Protein AF-0000000075215144 (afdb_homodimer)

pLDDT: mean 84.76, std 13.3, range [22.2, 97.12]

Organism: NCBI:txid1325335

Secondary structure (DSSP, 8-state):
--------GGGS-HHHHHHHHHHHHHHHHSTT--TTHHHHHHHHHHHHHHHHHTS-HHHHHHTTHHHHHHHHHHHHHHHHHHHHHTSTT-HHHHHHHHHHHHHH-TT-HHHHHHHHHHHHHTT-HHHHHHHHHHHHHHHTT---GGGS--HHHHHHHHHHHHHHHHHHHHHHHHHHTTS-TTT-SS-SHHHHHHHHHHHHHHHHHHHHTSEEEEETTEEEEE-HHHHHHHHHSPPTTEEEEEE-SS-EEEEETTEEEEE-HHHHHHHHHHHHH--SSS-B-TTTTGGGS---TT-PPPHHHHHHHHHHHHHHHHTTT----EEEEEETTEEEEEE--SSEEEEEEETT---TTGGG-/--------GGGS-HHHHHHHHHHHHHHHHSTT--TTHHHHHHHHHHHHHHHHHTS-HHHHHHTTHHHHHHHHHHHHHHHHHHHHHTSTT-HHHHHHHHHHHHHH-TT-HHHHHHHHHHHHHTT-HHHHHHHHHHHHHHHTT---GGGS--HHHHHHHHHHHHHHHHHHHHHHHHHHTTS-TTT-SS-SHHHHHHHHHHHHHHHHHHHHTSEEEEETTEEEEE-HHHHHHHHHSPPTTEEEEEE-SS-EEEEETTEEEEE-HHHHHHHHHHHHH--SSS-B-TTTTGGGS---TT-PPPHHHHHHHHHHHHHHHHTTT----EEEEEETTEEEEEE--SSEEEEEEETT---TTGGG-

Radius of gyration: 35.3 Å; Cα contacts (8 Å, |Δi|>4): 1022; chains: 2; bounding box: 58×103×75 Å

InterPro domains:
  IPR011990 Tetratricopeptide-like helical domain superfamily [G3DSA:1.25.40.10] (76-158)
  IPR011990 Tetratricopeptide-like helical domain superfamily [SSF48452] (73-146)
  IPR019734 Tetratricopeptide repeat [PS50005] (109-142)
  IPR019734 Tetratricopeptide repeat [SM00028] (109-142)

Nearest PDB structures (foldseek):
  4ynw-assembly2_B  TM=5.672E-01  e=1.014E-01  Thermochaetoides thermophila DSM 1495
  9gaw-assembly1_P  TM=3.507E-01  e=1.513E-02  Homo sapiens
  2gw1-assembly1_B  TM=3.446E-01  e=3.302E-02  Saccharomyces cerevisiae
  5nnp-assembly1_A  TM=3.924E-01  e=8.342E-02  Thermochaetoides thermophila DSM 1495
  6zc9-assembly2_B  TM=2.400E-01  e=2.007E-01  Homo sapiens

Structure (mmCIF, N/CA/C/O backbone):
data_AF-0000000075215144-model_v1
#
loop_
_entity.id
_entity.type
_entity.pdbx_description
1 polymer 'Tetratricopeptide repeat'
#
loop_
_atom_site.group_PDB
_atom_site.id
_atom_site.type_symbol
_atom_site.label_atom_id
_atom_site.label_alt_id
_atom_site.label_comp_id
_atom_site.label_asym_id
_atom_site.label_entity_id
_atom_site.label_seq_id
_atom_site.pdbx_PDB_ins_code
_atom_site.Cartn_x
_atom_site.Cartn_y
_atom_site.Cartn_z
_atom_site.occupancy
_atom_site.B_iso_or_equiv
_atom_site.auth_seq_id
_atom_site.auth_comp_id
_atom_site.auth_asym_id
_atom_site.auth_atom_id
_atom_site.pdbx_PDB_model_num
ATOM 1 N N . MET A 1 1 ? -23.281 41.125 -12.312 1 22.2 1 MET A N 1
ATOM 2 C CA . MET A 1 1 ? -22.531 39.938 -12.75 1 22.2 1 MET A CA 1
ATOM 3 C C . MET A 1 1 ? -21.078 40.281 -13.008 1 22.2 1 MET A C 1
ATOM 5 O O . MET A 1 1 ? -20.719 40.719 -14.102 1 22.2 1 MET A O 1
ATOM 9 N N . ARG A 1 2 ? -20.422 41.094 -12.164 1 30.47 2 ARG A N 1
ATOM 10 C CA . ARG A 1 2 ? -19.328 42.062 -12.242 1 30.47 2 ARG A CA 1
ATOM 11 C C . ARG A 1 2 ? -18.031 41.375 -12.68 1 30.47 2 ARG A C 1
ATOM 13 O O . ARG A 1 2 ? -17.578 40.438 -12.039 1 30.47 2 ARG A O 1
ATOM 20 N N . GLU A 1 3 ? -17.922 41.25 -14.016 1 32.19 3 GLU A N 1
ATOM 21 C CA . GLU A 1 3 ? -16.75 40.719 -14.727 1 32.19 3 GLU A CA 1
ATOM 22 C C . GLU A 1 3 ? -15.461 41.281 -14.141 1 32.19 3 GLU A C 1
ATOM 24 O O . GLU A 1 3 ? -15.195 42.469 -14.227 1 32.19 3 GLU A O 1
ATOM 29 N N . SER A 1 4 ? -15.188 41 -12.984 1 37.09 4 SER A N 1
ATOM 30 C CA . SER A 1 4 ? -13.984 41.594 -12.383 1 37.09 4 SER A CA 1
ATOM 31 C C . SER A 1 4 ? -12.805 41.5 -13.336 1 37.09 4 SER A C 1
ATOM 33 O O . SER A 1 4 ? -12.586 40.5 -13.984 1 37.09 4 SER A O 1
ATOM 35 N N . PRO A 1 5 ? -12.32 42.562 -13.906 1 41.62 5 PRO A N 1
ATOM 36 C CA . PRO A 1 5 ? -11.273 42.688 -14.93 1 41.62 5 PRO A CA 1
ATOM 37 C C . PRO A 1 5 ? -10.023 41.875 -14.594 1 41.62 5 PRO A C 1
ATOM 39 O O . PRO A 1 5 ? -9.203 42.312 -13.773 1 41.62 5 PRO A O 1
ATOM 42 N N . VAL A 1 6 ? -10.086 40.688 -14.227 1 40.19 6 VAL A N 1
ATOM 43 C CA . VAL A 1 6 ? -8.969 39.781 -14 1 40.19 6 VAL A CA 1
ATOM 44 C C . VAL A 1 6 ? -8.086 39.719 -15.242 1 40.19 6 VAL A C 1
ATOM 46 O O . VAL A 1 6 ? -8.484 39.188 -16.266 1 40.19 6 VAL A O 1
ATOM 49 N N . ARG A 1 7 ? -7.473 40.781 -15.672 1 45.66 7 ARG A N 1
ATOM 50 C CA . ARG A 1 7 ? -6.465 40.719 -16.734 1 45.66 7 ARG A CA 1
ATOM 51 C C . ARG A 1 7 ? -5.656 39.438 -16.625 1 45.66 7 ARG A C 1
ATOM 53 O O . ARG A 1 7 ? -5.258 39.031 -15.523 1 45.66 7 ARG A O 1
ATOM 60 N N . ARG A 1 8 ? -5.414 38.656 -17.594 1 56.03 8 ARG A N 1
ATOM 61 C CA . ARG A 1 8 ? -4.797 37.344 -17.75 1 56.03 8 ARG A CA 1
ATOM 62 C C . ARG A 1 8 ? -3.365 37.344 -17.234 1 56.03 8 ARG A C 1
ATOM 64 O O . ARG A 1 8 ? -2.531 38.125 -17.688 1 56.03 8 ARG A O 1
ATOM 71 N N . LEU A 1 9 ? -2.951 37 -15.93 1 61.09 9 LEU A N 1
ATOM 72 C CA . LEU A 1 9 ? -1.645 36.906 -15.289 1 61.09 9 LEU A CA 1
ATOM 73 C C . LEU A 1 9 ? -0.562 36.562 -16.312 1 61.09 9 LEU A C 1
ATOM 75 O O . LEU A 1 9 ? 0.594 36.969 -16.156 1 61.09 9 LEU A O 1
ATOM 79 N N . GLN A 1 10 ? -0.931 36 -17.406 1 59.06 10 GLN A N 1
ATOM 80 C CA . GLN A 1 10 ? 0.013 35.5 -18.391 1 59.06 10 GLN A CA 1
ATOM 81 C C . GLN A 1 10 ? 0.703 36.625 -19.141 1 59.06 10 GLN A C 1
ATOM 83 O O . GLN A 1 10 ? 1.831 36.469 -19.609 1 59.06 10 GLN A O 1
ATOM 88 N N . SER A 1 11 ? 0.006 37.719 -19.25 1 63.53 11 SER A N 1
ATOM 89 C CA . SER A 1 11 ? 0.54 38.812 -20.078 1 63.53 11 SER A CA 1
ATOM 90 C C . SER A 1 11 ? 1.333 39.781 -19.234 1 63.53 11 SER A C 1
ATOM 92 O O . SER A 1 11 ? 1.908 40.75 -19.75 1 63.53 11 SER A O 1
ATOM 94 N N . ILE A 1 12 ? 1.33 39.562 -17.969 1 67.19 12 ILE A N 1
ATOM 95 C CA . ILE A 1 12 ? 1.922 40.531 -17.062 1 67.19 12 ILE A CA 1
ATOM 96 C C . ILE A 1 12 ? 3.398 40.219 -16.844 1 67.19 12 ILE A C 1
ATOM 98 O O . ILE A 1 12 ? 3.777 39.031 -16.734 1 67.19 12 ILE A O 1
ATOM 102 N N . ASN A 1 13 ? 4.273 41.219 -16.984 1 78.38 13 ASN A N 1
ATOM 103 C CA . ASN A 1 13 ? 5.707 41.031 -16.781 1 78.38 13 ASN A CA 1
ATOM 104 C C . ASN A 1 13 ? 6.02 40.625 -15.328 1 78.38 13 ASN A C 1
ATOM 106 O O . ASN A 1 13 ? 5.172 40.781 -14.445 1 78.38 13 ASN A O 1
ATOM 110 N N . LEU A 1 14 ? 7.176 40.062 -15.109 1 80.12 14 LEU A N 1
ATOM 111 C CA . LEU A 1 14 ? 7.602 39.5 -13.836 1 80.12 14 LEU A CA 1
ATOM 112 C C . LEU A 1 14 ? 7.586 40.531 -12.734 1 80.12 14 LEU A C 1
ATOM 114 O O . LEU A 1 14 ? 7.191 40.25 -11.602 1 80.12 14 LEU A O 1
ATOM 118 N N . ASP A 1 15 ? 7.863 41.781 -13.133 1 78.5 15 ASP A N 1
ATOM 119 C CA . ASP A 1 15 ? 7.906 42.875 -12.141 1 78.5 15 ASP A CA 1
ATOM 120 C C . ASP A 1 15 ? 6.5 43.219 -11.648 1 78.5 15 ASP A C 1
ATOM 122 O O . ASP A 1 15 ? 6.301 43.438 -10.453 1 78.5 15 ASP A O 1
ATOM 126 N N . GLU A 1 16 ? 5.605 43.156 -12.516 1 81.06 16 GLU A N 1
ATOM 127 C CA . GLU A 1 16 ? 4.219 43.438 -12.148 1 81.06 16 GLU A CA 1
ATOM 128 C C . GLU A 1 16 ? 3.654 42.312 -11.281 1 81.06 16 GLU A C 1
ATOM 130 O O . GLU A 1 16 ? 2.848 42.562 -10.383 1 81.06 16 GLU A O 1
ATOM 135 N N . LEU A 1 17 ? 4.102 41.188 -11.602 1 83.19 17 LEU A N 1
ATOM 136 C CA . LEU A 1 17 ? 3.639 40.031 -10.82 1 83.19 17 LEU A CA 1
ATOM 137 C C . LEU A 1 17 ? 4.129 40.125 -9.375 1 83.19 17 LEU A C 1
ATOM 139 O O . LEU A 1 17 ? 3.379 39.844 -8.445 1 83.19 17 LEU A O 1
ATOM 143 N N . TYR A 1 18 ? 5.297 40.656 -9.234 1 79.44 18 TYR A N 1
ATOM 144 C CA . TYR A 1 18 ? 5.832 40.781 -7.879 1 79.44 18 TYR A CA 1
ATOM 145 C C . TYR A 1 18 ? 5.145 41.906 -7.133 1 79.44 18 TYR A C 1
ATOM 147 O O . TYR A 1 18 ? 4.965 41.844 -5.914 1 79.44 18 TYR A O 1
ATOM 155 N N . GLU A 1 19 ? 4.715 42.875 -7.902 1 80.38 19 GLU A N 1
ATOM 156 C CA . GLU A 1 19 ? 3.928 43.938 -7.285 1 80.38 19 GLU A CA 1
ATOM 157 C C . GLU A 1 19 ? 2.58 43.406 -6.801 1 80.38 19 GLU A C 1
ATOM 159 O O . GLU A 1 19 ? 2.117 43.781 -5.719 1 80.38 19 GLU A O 1
ATOM 164 N N . ARG A 1 20 ? 2.018 42.625 -7.645 1 82.88 20 ARG A N 1
ATOM 165 C CA . ARG A 1 20 ? 0.743 42.031 -7.27 1 82.88 20 ARG A CA 1
ATOM 166 C C . ARG A 1 20 ? 0.902 41.125 -6.055 1 82.88 20 ARG A C 1
ATOM 168 O O . ARG A 1 20 ? -0.003 41.031 -5.219 1 82.88 20 ARG A O 1
ATOM 175 N N . GLU A 1 21 ? 1.992 40.438 -6.004 1 81.19 21 GLU A N 1
ATOM 176 C CA . GLU A 1 21 ? 2.281 39.625 -4.836 1 81.19 21 GLU A CA 1
ATOM 177 C C . GLU A 1 21 ? 2.197 40.438 -3.551 1 81.19 21 GLU A C 1
ATOM 179 O O . GLU A 1 21 ? 1.556 40.031 -2.584 1 81.19 21 GLU A O 1
ATOM 184 N N . GLU A 1 22 ? 2.836 41.531 -3.639 1 74.94 22 GLU A N 1
ATOM 185 C CA . GLU A 1 22 ? 2.861 42.406 -2.469 1 74.94 22 GLU A CA 1
ATOM 186 C C . GLU A 1 22 ? 1.454 42.875 -2.088 1 74.94 22 GLU A C 1
ATOM 188 O O . GLU A 1 22 ? 1.119 42.938 -0.904 1 74.94 22 GLU A O 1
ATOM 193 N N . GLN A 1 23 ? 0.664 43.125 -3.07 1 77.06 23 GLN A N 1
ATOM 194 C CA . GLN A 1 23 ? -0.707 43.531 -2.824 1 77.06 23 GLN A CA 1
ATOM 195 C C . GLN A 1 23 ? -1.527 42.438 -2.174 1 77.06 23 GLN A C 1
ATOM 197 O O . GLN A 1 23 ? -2.283 42.688 -1.232 1 77.06 23 GLN A O 1
ATOM 202 N N . LEU A 1 24 ? -1.38 41.312 -2.738 1 79.25 24 LEU A N 1
ATOM 203 C CA . LEU A 1 24 ? -2.15 40.188 -2.225 1 79.25 24 LEU A CA 1
ATOM 204 C C . LEU A 1 24 ? -1.718 39.844 -0.806 1 79.25 24 LEU A C 1
ATOM 206 O O . LEU A 1 24 ? -2.553 39.5 0.038 1 79.25 24 LEU A O 1
ATOM 210 N N . LEU A 1 25 ? -0.516 39.906 -0.562 1 73.44 25 LEU A N 1
ATOM 211 C CA . LEU A 1 25 ? -0.007 39.594 0.77 1 73.44 25 LEU A CA 1
ATOM 212 C C . LEU A 1 25 ? -0.471 40.656 1.784 1 73.44 25 LEU A C 1
ATOM 214 O O . LEU A 1 25 ? -0.775 40.312 2.932 1 73.44 25 LEU A O 1
ATOM 218 N N . ASP A 1 26 ? -0.566 41.844 1.282 1 69.25 26 ASP A N 1
ATOM 219 C CA . ASP A 1 26 ? -1.098 42.906 2.127 1 69.25 26 ASP A CA 1
ATOM 220 C C . ASP A 1 26 ? -2.572 42.688 2.443 1 69.25 26 ASP A C 1
ATOM 222 O O . ASP A 1 26 ? -3.018 42.938 3.566 1 69.25 26 ASP A O 1
ATOM 226 N N . GLU A 1 27 ? -3.219 42.25 1.463 1 72.69 27 GLU A N 1
ATOM 227 C CA . GLU A 1 27 ? -4.633 41.938 1.66 1 72.69 27 GLU A CA 1
ATOM 228 C C . GLU A 1 27 ? -4.82 40.75 2.621 1 72.69 27 GLU A C 1
ATOM 230 O O . GLU A 1 27 ? -5.754 40.75 3.428 1 72.69 27 GLU A O 1
ATOM 235 N N . LEU A 1 28 ? -4.016 39.844 2.436 1 69.12 28 LEU A N 1
ATOM 236 C CA . LEU A 1 28 ? -4.07 38.688 3.326 1 69.12 28 LEU A CA 1
ATOM 237 C C . LEU A 1 28 ? -3.881 39.094 4.777 1 69.12 28 LEU A C 1
ATOM 239 O O . LEU A 1 28 ? -4.527 38.562 5.68 1 69.12 28 LEU A O 1
ATOM 243 N N . ASN A 1 29 ? -3.035 40.031 4.938 1 60.97 29 ASN A N 1
ATOM 244 C CA . ASN A 1 29 ? -2.711 40.5 6.281 1 60.97 29 ASN A CA 1
ATOM 245 C C . ASN A 1 29 ? -3.738 41.5 6.785 1 60.97 29 ASN A C 1
ATOM 247 O O . ASN A 1 29 ? -3.721 41.875 7.961 1 60.97 29 ASN A O 1
ATOM 251 N N . SER A 1 30 ? -4.469 41.875 5.754 1 59.75 30 SER A N 1
ATOM 252 C CA . SER A 1 30 ? -5.488 42.844 6.156 1 59.75 30 SER A CA 1
ATOM 253 C C . SER A 1 30 ? -6.766 42.125 6.605 1 59.75 30 SER A C 1
ATOM 255 O O . SER A 1 30 ? -6.938 40.938 6.363 1 59.75 30 SER A O 1
ATOM 257 N N . ASP A 1 31 ? -7.512 42.594 7.547 1 52.78 31 ASP A N 1
ATOM 258 C CA . ASP A 1 31 ? -8.742 42.125 8.172 1 52.78 31 ASP A CA 1
ATOM 259 C C . ASP A 1 31 ? -9.742 41.625 7.125 1 52.78 31 ASP A C 1
ATOM 261 O O . ASP A 1 31 ? -10.766 41.031 7.461 1 52.78 31 ASP A O 1
ATOM 265 N N . MET A 1 32 ? -9.391 41.906 5.91 1 51.59 32 MET A N 1
ATOM 266 C CA . MET A 1 32 ? -10.422 41.688 4.898 1 51.59 32 MET A CA 1
ATOM 267 C C . MET A 1 32 ? -10.164 40.375 4.152 1 51.59 32 MET A C 1
ATOM 269 O O . MET A 1 32 ? -10.75 40.156 3.094 1 51.59 32 MET A O 1
ATOM 273 N N . ALA A 1 33 ? -9.297 39.688 4.797 1 55.53 33 ALA A N 1
ATOM 274 C CA . ALA A 1 33 ? -8.906 38.562 3.943 1 55.53 33 ALA A CA 1
ATOM 275 C C . ALA A 1 33 ? -10.07 37.594 3.752 1 55.53 33 ALA A C 1
ATOM 277 O O . ALA A 1 33 ? -10.719 37.188 4.719 1 55.53 33 ALA A O 1
ATOM 278 N N . LYS A 1 34 ? -10.586 37.656 2.547 1 57.28 34 LYS A N 1
ATOM 279 C CA . LYS A 1 34 ? -11.656 36.812 2.047 1 57.28 34 LYS A CA 1
ATOM 280 C C . LYS A 1 34 ? -11.125 35.406 1.717 1 57.28 34 LYS A C 1
ATOM 282 O O . LYS A 1 34 ? -9.922 35.219 1.562 1 57.28 34 LYS A O 1
ATOM 287 N N . ASP A 1 35 ? -11.875 34.438 1.84 1 59.94 35 ASP A N 1
ATOM 288 C CA . ASP A 1 35 ? -11.711 33 1.593 1 59.94 35 ASP A CA 1
ATOM 289 C C . ASP A 1 35 ? -10.93 32.75 0.304 1 59.94 35 ASP A C 1
ATOM 291 O O . ASP A 1 35 ? -10.188 31.766 0.2 1 59.94 35 ASP A O 1
ATOM 295 N N . TRP A 1 36 ? -10.867 33.812 -0.539 1 67.44 36 TRP A N 1
ATOM 296 C CA . TRP A 1 36 ? -10.359 33.531 -1.878 1 67.44 36 TRP A CA 1
ATOM 297 C C . TRP A 1 36 ? -8.898 33.969 -2.004 1 67.44 36 TRP A C 1
ATOM 299 O O . TRP A 1 36 ? -8.25 33.688 -3.016 1 67.44 36 TRP A O 1
ATOM 309 N N . ILE A 1 37 ? -8.312 34.5 -0.923 1 77.75 37 ILE A N 1
ATOM 310 C CA . ILE A 1 37 ? -7.02 35.156 -1.081 1 77.75 37 ILE A CA 1
ATOM 311 C C . ILE A 1 37 ? -5.938 34.125 -1.323 1 77.75 37 ILE A C 1
ATOM 313 O O . ILE A 1 37 ? -5.016 34.344 -2.113 1 77.75 37 ILE A O 1
ATOM 317 N N . TYR A 1 38 ? -6.055 33.031 -0.688 1 79.81 38 TYR A N 1
ATOM 318 C CA . TYR A 1 38 ? -5.055 31.984 -0.873 1 79.81 38 TYR A CA 1
ATOM 319 C C . TYR A 1 38 ? -5.043 31.484 -2.314 1 79.81 38 TYR A C 1
ATOM 321 O O . TYR A 1 38 ? -3.977 31.234 -2.881 1 79.81 38 TYR A O 1
ATOM 329 N N . TYR A 1 39 ? -6.188 31.406 -2.818 1 83.44 39 TYR A N 1
ATOM 330 C CA . TYR A 1 39 ? -6.285 30.953 -4.203 1 83.44 39 TYR A CA 1
ATOM 331 C C . TYR A 1 39 ? -5.57 31.922 -5.141 1 83.44 39 TYR A C 1
ATOM 333 O O . TYR A 1 39 ? -4.863 31.484 -6.059 1 83.44 39 TYR A O 1
ATOM 341 N N . GLU A 1 40 ? -5.777 33.125 -4.906 1 85.38 40 GLU A N 1
ATOM 342 C CA . GLU A 1 40 ? -5.16 34.125 -5.754 1 85.38 40 GLU A CA 1
ATOM 343 C C . GLU A 1 40 ? -3.645 34.156 -5.598 1 85.38 40 GLU A C 1
ATOM 345 O O . GLU A 1 40 ? -2.916 34.375 -6.566 1 85.38 40 GLU A O 1
ATOM 350 N N . ILE A 1 41 ? -3.238 33.938 -4.461 1 86.56 41 ILE A N 1
ATOM 351 C CA . ILE A 1 41 ? -1.803 33.938 -4.199 1 86.56 41 ILE A CA 1
ATOM 352 C C . ILE A 1 41 ? -1.17 32.719 -4.902 1 86.56 41 ILE A C 1
ATOM 354 O O . ILE A 1 41 ? -0.119 32.844 -5.535 1 86.56 41 ILE A O 1
ATOM 358 N N . VAL A 1 42 ? -1.795 31.625 -4.812 1 89.62 42 VAL A N 1
ATOM 359 C CA . VAL A 1 42 ? -1.29 30.422 -5.457 1 89.62 42 VAL A CA 1
ATOM 360 C C . VAL A 1 42 ? -1.244 30.625 -6.973 1 89.62 42 VAL A C 1
ATOM 362 O O . VAL A 1 42 ? -0.265 30.25 -7.625 1 89.62 42 VAL A O 1
ATOM 365 N N . LYS A 1 43 ? -2.318 31.141 -7.465 1 89.19 43 LYS A N 1
ATOM 366 C CA . LYS A 1 43 ? -2.373 31.422 -8.898 1 89.19 43 LYS A CA 1
ATOM 367 C C . LYS A 1 43 ? -1.232 32.344 -9.328 1 89.19 43 LYS A C 1
ATOM 369 O O . LYS A 1 43 ? -0.631 32.125 -10.383 1 89.19 43 LYS A O 1
ATOM 374 N N . LEU A 1 44 ? -1.012 33.25 -8.547 1 90.25 44 LEU A N 1
ATOM 375 C CA . LEU A 1 44 ? 0.059 34.188 -8.828 1 90.25 44 LEU A CA 1
ATOM 376 C C . LEU A 1 44 ? 1.413 33.5 -8.867 1 90.25 44 LEU A C 1
ATOM 378 O O . LEU A 1 44 ? 2.184 33.656 -9.812 1 90.25 44 LEU A O 1
ATOM 382 N N . TYR A 1 45 ? 1.727 32.781 -7.855 1 90.56 45 TYR A N 1
ATOM 383 C CA . TYR A 1 45 ? 3.021 32.125 -7.785 1 90.56 45 TYR A CA 1
ATOM 384 C C . TYR A 1 45 ? 3.164 31.078 -8.891 1 90.56 45 TYR A C 1
ATOM 386 O O . TYR A 1 45 ? 4.262 30.844 -9.398 1 90.56 45 TYR A O 1
ATOM 394 N N . LYS A 1 46 ? 2.1 30.406 -9.227 1 92.12 46 LYS A N 1
ATOM 395 C CA . LYS A 1 46 ? 2.141 29.469 -10.352 1 92.12 46 LYS A CA 1
ATOM 396 C C . LYS A 1 46 ? 2.561 30.172 -11.633 1 92.12 46 LYS A C 1
ATOM 398 O O . LYS A 1 46 ? 3.328 29.625 -12.43 1 92.12 46 LYS A O 1
ATOM 403 N N . GLU A 1 47 ? 2.02 31.328 -11.781 1 90.44 47 GLU A N 1
ATOM 404 C CA . GLU A 1 47 ? 2.35 32.094 -12.977 1 90.44 47 GLU A CA 1
ATOM 405 C C . GLU A 1 47 ? 3.805 32.562 -12.953 1 90.44 47 GLU A C 1
ATOM 407 O O . GLU A 1 47 ? 4.492 32.531 -13.969 1 90.44 47 GLU A O 1
ATOM 412 N N . ILE A 1 48 ? 4.223 33.031 -11.875 1 89.12 48 ILE A N 1
ATOM 413 C CA . ILE A 1 48 ? 5.617 33.438 -11.758 1 89.12 48 ILE A CA 1
ATOM 414 C C . ILE A 1 48 ? 6.535 32.25 -12.031 1 89.12 48 ILE A C 1
ATOM 416 O O . ILE A 1 48 ? 7.527 32.375 -12.758 1 89.12 48 ILE A O 1
ATOM 420 N N . TYR A 1 49 ? 6.234 31.172 -11.43 1 91.19 49 TYR A N 1
ATOM 421 C CA . TYR A 1 49 ? 7.016 29.953 -11.625 1 91.19 49 TYR A CA 1
ATOM 422 C C . TYR A 1 49 ? 7.07 29.578 -13.102 1 91.19 49 TYR A C 1
ATOM 424 O O . TYR A 1 49 ? 8.133 29.219 -13.617 1 91.19 49 TYR A O 1
ATOM 432 N N . ARG A 1 50 ? 5.941 29.578 -13.719 1 90.56 50 ARG A N 1
ATOM 433 C CA . ARG A 1 50 ? 5.852 29.234 -15.133 1 90.56 50 ARG A CA 1
ATOM 434 C C . ARG A 1 50 ? 6.742 30.141 -15.977 1 90.56 50 ARG A C 1
ATOM 436 O O . ARG A 1 50 ? 7.457 29.656 -16.859 1 90.56 50 ARG A O 1
ATOM 443 N N . GLN A 1 51 ? 6.707 31.391 -15.711 1 88.75 51 GLN A N 1
ATOM 444 C CA . GLN A 1 51 ? 7.504 32.344 -16.469 1 88.75 51 GLN A CA 1
ATOM 445 C C . GLN A 1 51 ? 8.992 32.156 -16.203 1 88.75 51 GLN A C 1
ATOM 447 O O . GLN A 1 51 ? 9.805 32.219 -17.141 1 88.75 51 GLN A O 1
ATOM 452 N N . LEU A 1 52 ? 9.273 31.906 -14.961 1 89.75 52 LEU A N 1
ATOM 453 C CA . LEU A 1 52 ? 10.68 31.734 -14.609 1 89.75 52 LEU A CA 1
ATOM 454 C C . LEU A 1 52 ? 11.219 30.422 -15.148 1 89.75 52 LEU A C 1
ATOM 456 O O . LEU A 1 52 ? 12.398 30.312 -15.5 1 89.75 52 LEU A O 1
ATOM 460 N N . SER A 1 53 ? 10.383 29.391 -15.148 1 89.5 53 SER A N 1
ATOM 461 C CA . SER A 1 53 ? 10.805 28.062 -15.602 1 89.5 53 SER A CA 1
ATOM 462 C C . SER A 1 53 ? 11.195 28.078 -17.078 1 89.5 53 SER A C 1
ATOM 464 O O . SER A 1 53 ? 11.961 27.234 -17.531 1 89.5 53 SER A O 1
ATOM 466 N N . ARG A 1 54 ? 10.758 29.031 -17.875 1 88.38 54 ARG A N 1
ATOM 467 C CA . ARG A 1 54 ? 11.031 29.141 -19.312 1 88.38 54 ARG A CA 1
ATOM 468 C C . ARG A 1 54 ? 12.281 29.969 -19.562 1 88.38 54 ARG A C 1
ATOM 470 O O . ARG A 1 54 ? 12.789 30 -20.688 1 88.38 54 ARG A O 1
ATOM 477 N N . ARG A 1 55 ? 12.75 30.562 -18.5 1 85 55 ARG A N 1
ATOM 478 C CA . ARG A 1 55 ? 13.914 31.438 -18.641 1 85 55 ARG A CA 1
ATOM 479 C C . ARG A 1 55 ? 15.211 30.656 -18.438 1 85 55 ARG A C 1
ATOM 481 O O . ARG A 1 55 ? 15.18 29.453 -18.125 1 85 55 ARG A O 1
ATOM 488 N N . SER A 1 56 ? 16.312 31.344 -18.703 1 85 56 SER A N 1
ATOM 489 C CA . SER A 1 56 ? 17.625 30.703 -18.547 1 85 56 SER A CA 1
ATOM 490 C C . SER A 1 56 ? 17.953 30.453 -17.094 1 85 56 SER A C 1
ATOM 492 O O . SER A 1 56 ? 17.328 31.031 -16.188 1 85 56 SER A O 1
ATOM 494 N N . LEU A 1 57 ? 18.875 29.578 -16.844 1 86.69 57 LEU A N 1
ATOM 495 C CA . LEU A 1 57 ? 19.297 29.234 -15.492 1 86.69 57 LEU A CA 1
ATOM 496 C C . LEU A 1 57 ? 19.797 30.453 -14.742 1 86.69 57 LEU A C 1
ATOM 498 O O . LEU A 1 57 ? 19.562 30.609 -13.539 1 86.69 57 LEU A O 1
ATOM 502 N N . GLU A 1 58 ? 20.531 31.344 -15.469 1 85.38 58 GLU A N 1
ATOM 503 C CA . GLU A 1 58 ? 21.062 32.562 -14.859 1 85.38 58 GLU A CA 1
ATOM 504 C C . GLU A 1 58 ? 19.922 33.5 -14.422 1 85.38 58 GLU A C 1
ATOM 506 O O . GLU A 1 58 ? 19.969 34.062 -13.328 1 85.38 58 GLU A O 1
ATOM 511 N N . GLU A 1 59 ? 18.953 33.594 -15.234 1 84.12 59 GLU A N 1
ATOM 512 C CA . GLU A 1 59 ? 17.797 34.438 -14.922 1 84.12 59 GLU A CA 1
ATOM 513 C C . GLU A 1 59 ? 17 33.875 -13.758 1 84.12 59 GLU A C 1
ATOM 515 O O . GLU A 1 59 ? 16.453 34.594 -12.945 1 84.12 59 GLU A O 1
ATOM 520 N N . GLN A 1 60 ? 16.906 32.562 -13.727 1 85.62 60 GLN A N 1
ATOM 521 C CA . GLN A 1 60 ? 16.203 31.906 -12.633 1 85.62 60 GLN A CA 1
ATOM 522 C C . GLN A 1 60 ? 16.859 32.219 -11.289 1 85.62 60 GLN A C 1
ATOM 524 O O . GLN A 1 60 ? 16.172 32.5 -10.312 1 85.62 60 GLN A O 1
ATOM 529 N N . GLU A 1 61 ? 18.141 32.188 -11.305 1 84.38 61 GLU A N 1
ATOM 530 C CA . GLU A 1 61 ? 18.859 32.469 -10.07 1 84.38 61 GLU A CA 1
ATOM 531 C C . GLU A 1 61 ? 18.719 33.938 -9.68 1 84.38 61 GLU A C 1
ATOM 533 O O . GLU A 1 61 ? 18.562 34.25 -8.5 1 84.38 61 GLU A O 1
ATOM 538 N N . GLU A 1 62 ? 18.766 34.812 -10.719 1 81.25 62 GLU A N 1
ATOM 539 C CA . GLU A 1 62 ? 18.672 36.25 -10.477 1 81.25 62 GLU A CA 1
ATOM 540 C C . GLU A 1 62 ? 17.312 36.625 -9.898 1 81.25 62 GLU A C 1
ATOM 542 O O . GLU A 1 62 ? 17.219 37.5 -9.062 1 81.25 62 GLU A O 1
ATOM 547 N N . HIS A 1 63 ? 16.297 35.844 -10.367 1 79.12 63 HIS A N 1
ATOM 548 C CA . HIS A 1 63 ? 14.945 36.188 -9.961 1 79.12 63 HIS A CA 1
ATOM 549 C C . HIS A 1 63 ? 14.445 35.312 -8.828 1 79.12 63 HIS A C 1
ATOM 551 O O . HIS A 1 63 ? 13.273 35.344 -8.461 1 79.12 63 HIS A O 1
ATOM 557 N N . GLY A 1 64 ? 15.344 34.406 -8.242 1 82.56 64 GLY A N 1
ATOM 558 C CA . GLY A 1 64 ? 15.031 33.625 -7.055 1 82.56 64 GLY A CA 1
ATOM 559 C C . GLY A 1 64 ? 14.07 32.5 -7.324 1 82.56 64 GLY A C 1
ATOM 560 O O . GLY A 1 64 ? 13.047 32.375 -6.648 1 82.56 64 GLY A O 1
ATOM 561 N N . PHE A 1 65 ? 14.461 31.781 -8.281 1 85.62 65 PHE A N 1
ATOM 562 C CA . PHE A 1 65 ? 13.609 30.672 -8.688 1 85.62 65 PHE A CA 1
ATOM 563 C C . PHE A 1 65 ? 13.344 29.734 -7.516 1 85.62 65 PHE A C 1
ATOM 565 O O . PHE A 1 65 ? 12.211 29.297 -7.312 1 85.62 65 PHE A O 1
ATOM 572 N N . GLU A 1 66 ? 14.305 29.5 -6.746 1 84.56 66 GLU A N 1
ATOM 573 C CA . GLU A 1 66 ? 14.148 28.609 -5.598 1 84.56 66 GLU A CA 1
ATOM 574 C C . GLU A 1 66 ? 13.227 29.219 -4.547 1 84.56 66 GLU A C 1
ATOM 576 O O . GLU A 1 66 ? 12.461 28.516 -3.896 1 84.56 66 GLU A O 1
ATOM 581 N N . TYR A 1 67 ? 13.367 30.5 -4.449 1 82.25 67 TYR A N 1
ATOM 582 C CA . TYR A 1 67 ? 12.492 31.219 -3.525 1 82.25 67 TYR A CA 1
ATOM 583 C C . TYR A 1 67 ? 11.039 31.094 -3.949 1 82.25 67 TYR A C 1
ATOM 585 O O . TYR A 1 67 ? 10.164 30.797 -3.127 1 82.25 67 TYR A O 1
ATOM 593 N N . VAL A 1 68 ? 10.789 31.281 -5.195 1 86.06 68 VAL A N 1
ATOM 594 C CA . VAL A 1 68 ? 9.43 31.234 -5.719 1 86.06 68 VAL A CA 1
ATOM 595 C C . VAL A 1 68 ? 8.859 29.828 -5.562 1 86.06 68 VAL A C 1
ATOM 597 O O . VAL A 1 68 ? 7.699 29.672 -5.18 1 86.06 68 VAL A O 1
ATOM 600 N N . LYS A 1 69 ? 9.664 28.922 -5.855 1 88.5 69 LYS A N 1
ATOM 601 C CA . LYS A 1 69 ? 9.227 27.531 -5.73 1 88.5 69 LYS A CA 1
ATOM 602 C C . LYS A 1 69 ? 8.859 27.203 -4.289 1 88.5 69 LYS A C 1
ATOM 604 O O . LYS A 1 69 ? 7.812 26.594 -4.031 1 88.5 69 LYS A O 1
ATOM 609 N N . LYS A 1 70 ? 9.672 27.578 -3.396 1 86.12 70 LYS A N 1
ATOM 610 C CA . LYS A 1 70 ? 9.43 27.328 -1.979 1 86.12 70 LYS A CA 1
ATOM 611 C C . LYS A 1 70 ? 8.148 28.016 -1.513 1 86.12 70 LYS A C 1
ATOM 613 O O . LYS A 1 70 ? 7.363 27.438 -0.763 1 86.12 70 LYS A O 1
ATOM 618 N N . ARG A 1 71 ? 7.996 29.188 -1.975 1 86 71 ARG A N 1
ATOM 619 C CA . ARG A 1 71 ? 6.805 29.938 -1.585 1 86 71 ARG A CA 1
ATOM 620 C C . ARG A 1 71 ? 5.551 29.328 -2.197 1 86 71 ARG A C 1
ATOM 622 O O . ARG A 1 71 ? 4.5 29.281 -1.553 1 86 71 ARG A O 1
ATOM 629 N N . LEU A 1 72 ? 5.691 28.984 -3.404 1 90.56 72 LEU A N 1
ATOM 630 C CA . LEU A 1 72 ? 4.559 28.359 -4.074 1 90.56 72 LEU A CA 1
ATOM 631 C C . LEU A 1 72 ? 4.113 27.109 -3.32 1 90.56 72 LEU A C 1
ATOM 633 O O . LEU A 1 72 ? 2.924 26.922 -3.047 1 90.56 72 LEU A O 1
ATOM 637 N N . VAL A 1 73 ? 5.055 26.234 -2.92 1 91.81 73 VAL A N 1
ATOM 638 C CA . VAL A 1 73 ? 4.746 25 -2.195 1 91.81 73 VAL A CA 1
ATOM 639 C C . VAL A 1 73 ? 4.141 25.344 -0.837 1 91.81 73 VAL A C 1
ATOM 641 O O . VAL A 1 73 ? 3.141 24.75 -0.429 1 91.81 73 VAL A O 1
ATOM 644 N N . ALA A 1 74 ? 4.668 26.312 -0.198 1 86.62 74 ALA A N 1
ATOM 645 C CA . ALA A 1 74 ? 4.188 26.719 1.12 1 86.62 74 ALA A CA 1
ATOM 646 C C . ALA A 1 74 ? 2.738 27.188 1.054 1 86.62 74 ALA A C 1
ATOM 648 O O . ALA A 1 74 ? 1.914 26.812 1.887 1 86.62 74 ALA A O 1
ATOM 649 N N . TYR A 1 75 ? 2.463 27.953 0.078 1 86.75 75 TYR A N 1
ATOM 650 C CA . TYR A 1 75 ? 1.116 28.5 -0.001 1 86.75 75 TYR A CA 1
ATOM 651 C C . TYR A 1 75 ? 0.128 27.469 -0.512 1 86.75 75 TYR A C 1
ATOM 653 O O . TYR A 1 75 ? -1.061 27.516 -0.188 1 86.75 75 TYR A O 1
ATOM 661 N N . LEU A 1 76 ? 0.613 26.594 -1.326 1 89.62 76 LEU A N 1
ATOM 662 C CA . LEU A 1 76 ? -0.254 25.484 -1.704 1 89.62 76 LEU A CA 1
ATOM 663 C C . LEU A 1 76 ? -0.667 24.672 -0.479 1 89.62 76 LEU A C 1
ATOM 665 O O . LEU A 1 76 ? -1.837 24.312 -0.333 1 89.62 76 LEU A O 1
ATOM 669 N N . ILE A 1 77 ? 0.259 24.422 0.408 1 87.56 77 ILE A N 1
ATOM 670 C CA . ILE A 1 77 ? -0.011 23.656 1.62 1 87.56 77 ILE A CA 1
ATOM 671 C C . ILE A 1 77 ? -0.941 24.438 2.535 1 87.56 77 ILE A C 1
ATOM 673 O O . ILE A 1 77 ? -1.904 23.891 3.076 1 87.56 77 ILE A O 1
ATOM 677 N N . ARG A 1 78 ? -0.706 25.719 2.633 1 81.75 78 ARG A N 1
ATOM 678 C CA . ARG A 1 78 ? -1.563 26.562 3.457 1 81.75 78 ARG A CA 1
ATOM 679 C C . ARG A 1 78 ? -2.975 26.625 2.885 1 81.75 78 ARG A C 1
ATOM 681 O O . ARG A 1 78 ? -3.955 26.594 3.631 1 81.75 78 ARG A O 1
ATOM 688 N N . TYR A 1 79 ? -3.002 26.781 1.591 1 82.5 79 TYR A N 1
ATOM 689 C CA . TYR A 1 79 ? -4.297 26.828 0.919 1 82.5 79 TYR A CA 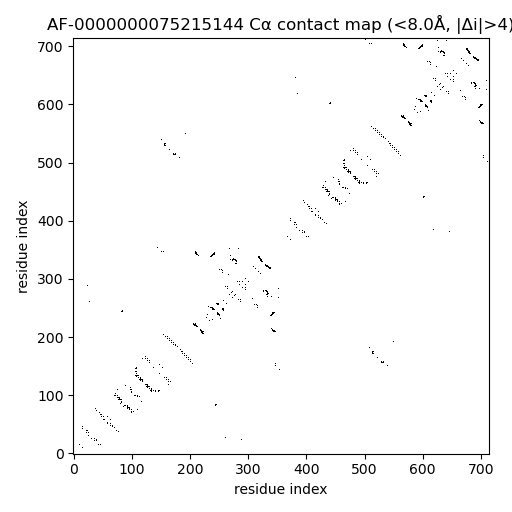1
ATOM 690 C C . TYR A 1 79 ? -5.07 25.531 1.132 1 82.5 79 TYR A C 1
ATOM 692 O O . TYR A 1 79 ? -6.258 25.562 1.462 1 82.5 79 TYR A O 1
ATOM 700 N N . GLY A 1 80 ? -4.418 24.438 0.959 1 82.88 80 GLY A N 1
ATOM 701 C CA . GLY A 1 80 ? -5.07 23.156 1.197 1 82.88 80 GLY A CA 1
ATOM 702 C C . GLY A 1 80 ? -5.57 23 2.621 1 82.88 80 GLY A C 1
ATOM 703 O O . GLY A 1 80 ? -6.664 22.469 2.846 1 82.88 80 GLY A O 1
ATOM 704 N N . THR A 1 81 ? -4.727 23.375 3.531 1 78.81 81 THR A N 1
ATOM 705 C CA . THR A 1 81 ? -5.09 23.297 4.941 1 78.81 81 THR A CA 1
ATOM 706 C C . THR A 1 81 ? -6.297 24.172 5.25 1 78.81 81 THR A C 1
ATOM 708 O O . THR A 1 81 ? -7.176 23.781 6.02 1 78.81 81 THR A O 1
ATOM 711 N N . TYR A 1 82 ? -6.242 25.375 4.656 1 75.31 82 TYR A N 1
ATOM 712 C CA . TYR A 1 82 ? -7.359 26.297 4.82 1 75.31 82 TYR A CA 1
ATOM 713 C C . TYR A 1 82 ? -8.648 25.688 4.293 1 75.31 82 TYR A C 1
ATOM 715 O O . TYR A 1 82 ? -9.703 25.812 4.922 1 75.31 82 TYR A O 1
ATOM 723 N N . LEU A 1 83 ? -8.586 25.094 3.146 1 74.81 83 LEU A N 1
ATOM 724 C CA . LEU A 1 83 ? -9.758 24.5 2.514 1 74.81 83 LEU A CA 1
ATOM 725 C C . LEU A 1 83 ? -10.305 23.359 3.352 1 74.81 83 LEU A C 1
ATOM 727 O O . LEU A 1 83 ? -11.516 23.125 3.383 1 74.81 83 LEU A O 1
ATOM 731 N N . LYS A 1 84 ? -9.445 22.672 4.027 1 68.62 84 LYS A N 1
ATOM 732 C CA . LYS A 1 84 ? -9.859 21.531 4.855 1 68.62 84 LYS A CA 1
ATOM 733 C C . LYS A 1 84 ? -10.633 22.016 6.086 1 68.62 84 LYS A C 1
ATOM 735 O O . LYS A 1 84 ? -11.594 21.359 6.5 1 68.62 84 LYS A O 1
ATOM 740 N N . THR A 1 85 ? -10.125 23.047 6.766 1 60.34 85 THR A N 1
ATOM 741 C CA . THR A 1 85 ? -10.68 23.5 8.039 1 60.34 85 THR A CA 1
ATOM 742 C C . THR A 1 85 ? -11.836 24.484 7.812 1 60.34 85 THR A C 1
ATOM 744 O O . THR A 1 85 ? -12.867 24.391 8.469 1 60.34 85 THR A O 1
ATOM 747 N N . GLN A 1 86 ? -11.492 25.656 7.09 1 50.84 86 GLN A N 1
ATOM 748 C CA . GLN A 1 86 ? -12.398 26.797 7.094 1 50.84 86 GLN A CA 1
ATOM 749 C C . GLN A 1 86 ? -13.539 26.609 6.098 1 50.84 86 GLN A C 1
ATOM 751 O O . GLN A 1 86 ? -14.68 26.984 6.371 1 50.84 86 GLN A O 1
ATOM 756 N N . LEU A 1 87 ? -13.109 26.375 4.77 1 48.72 87 LEU A N 1
ATOM 757 C CA . LEU A 1 87 ? -14.195 26.344 3.799 1 48.72 87 LEU A CA 1
ATOM 758 C C . LEU A 1 87 ? -14.875 24.984 3.779 1 48.72 87 LEU A C 1
ATOM 760 O O . LEU A 1 87 ? -14.266 23.969 4.125 1 48.72 87 LEU A O 1
ATOM 764 N N . MET A 1 88 ? -16.25 24.969 3.641 1 49.47 88 MET A N 1
ATOM 765 C CA . MET A 1 88 ? -17.219 23.875 3.48 1 49.47 88 MET A CA 1
ATOM 766 C C . MET A 1 88 ? -16.562 22.656 2.838 1 49.47 88 MET A C 1
ATOM 768 O O . MET A 1 88 ? -16.641 22.484 1.621 1 49.47 88 MET A O 1
ATOM 772 N N . LYS A 1 89 ? -15.531 22.156 3.607 1 58.19 89 LYS A N 1
ATOM 773 C CA . LYS A 1 89 ? -15.32 20.719 3.508 1 58.19 89 LYS A CA 1
ATOM 774 C C . LYS A 1 89 ? -15.07 20.297 2.062 1 58.19 89 LYS A C 1
ATOM 776 O O . LYS A 1 89 ? -15.727 19.391 1.554 1 58.19 89 LYS A O 1
ATOM 781 N N . ASP A 1 90 ? -14.32 21.344 1.399 1 73.62 90 ASP A N 1
ATOM 782 C CA . ASP A 1 90 ? -14.078 20.844 0.05 1 73.62 90 ASP A CA 1
ATOM 783 C C . ASP A 1 90 ? -12.836 19.953 0.01 1 73.62 90 ASP A C 1
ATOM 785 O O . ASP A 1 90 ? -11.766 20.406 -0.4 1 73.62 90 ASP A O 1
ATOM 789 N N . ASP A 1 91 ? -12.938 18.891 0.463 1 80.44 91 ASP A N 1
ATOM 790 C CA . ASP A 1 91 ? -11.867 17.906 0.511 1 80.44 91 ASP A CA 1
ATOM 791 C C . ASP A 1 91 ? -11.25 17.688 -0.869 1 80.44 91 ASP A C 1
ATOM 793 O O . ASP A 1 91 ? -10.047 17.438 -0.985 1 80.44 91 ASP A O 1
ATOM 797 N N . TYR A 1 92 ? -12.039 17.953 -1.812 1 84.19 92 TYR A N 1
ATOM 798 C CA . TYR A 1 92 ? -11.547 17.75 -3.168 1 84.19 92 TYR A CA 1
ATOM 799 C C . TYR A 1 92 ? -10.523 18.812 -3.543 1 84.19 92 TYR A C 1
ATOM 801 O O . TYR A 1 92 ? -9.438 18.5 -4.039 1 84.19 92 TYR A O 1
ATOM 809 N N . MET A 1 93 ? -10.844 20.047 -3.227 1 85.56 93 MET A N 1
ATOM 810 C CA . MET A 1 93 ? -9.938 21.125 -3.568 1 85.56 93 MET A CA 1
ATOM 811 C C . MET A 1 93 ? -8.68 21.078 -2.703 1 85.56 93 MET A C 1
ATOM 813 O O . MET A 1 93 ? -7.594 21.438 -3.158 1 85.56 93 MET A O 1
ATOM 817 N N . ALA A 1 94 ? -8.859 20.719 -1.49 1 87.81 94 ALA A N 1
ATOM 818 C CA . ALA A 1 94 ? -7.695 20.562 -0.62 1 87.81 94 ALA A CA 1
ATOM 819 C C . ALA A 1 94 ? -6.738 19.516 -1.164 1 87.81 94 ALA A C 1
ATOM 821 O O . ALA A 1 94 ? -5.527 19.734 -1.231 1 87.81 94 ALA A O 1
ATOM 822 N N . LYS A 1 95 ? -7.363 18.406 -1.576 1 91.56 95 LYS A N 1
ATOM 823 C CA . LYS A 1 95 ? -6.574 17.328 -2.156 1 91.56 95 LYS A CA 1
ATOM 824 C C . LYS A 1 95 ? -5.781 17.812 -3.367 1 91.56 95 LYS A C 1
ATOM 826 O O . LYS A 1 95 ? -4.594 17.5 -3.504 1 91.56 95 LYS A O 1
ATOM 831 N N . LYS A 1 96 ? -6.445 18.5 -4.184 1 91.38 96 LYS A N 1
ATOM 832 C CA . LYS A 1 96 ? -5.797 19 -5.387 1 91.38 96 LYS A CA 1
ATOM 833 C C . LYS A 1 96 ? -4.641 19.938 -5.039 1 91.38 96 LYS A C 1
ATOM 835 O O . LYS A 1 96 ? -3.598 19.906 -5.691 1 91.38 96 LYS A O 1
ATOM 840 N N . ALA A 1 97 ? -4.832 20.781 -4.059 1 91.25 97 ALA A N 1
ATOM 841 C CA . ALA A 1 97 ? -3.785 21.703 -3.633 1 91.25 97 ALA A CA 1
ATOM 842 C C . ALA A 1 97 ? -2.557 20.938 -3.135 1 91.25 97 ALA A C 1
ATOM 844 O O . ALA A 1 97 ? -1.425 21.281 -3.484 1 91.25 97 ALA A O 1
ATOM 845 N N . PHE A 1 98 ? -2.758 19.953 -2.354 1 93.81 98 PHE A N 1
ATOM 846 C CA . PHE A 1 98 ? -1.647 19.172 -1.831 1 93.81 98 PHE A CA 1
ATOM 847 C C . PHE A 1 98 ? -0.963 18.391 -2.949 1 93.81 98 PHE A C 1
ATOM 849 O O . PHE A 1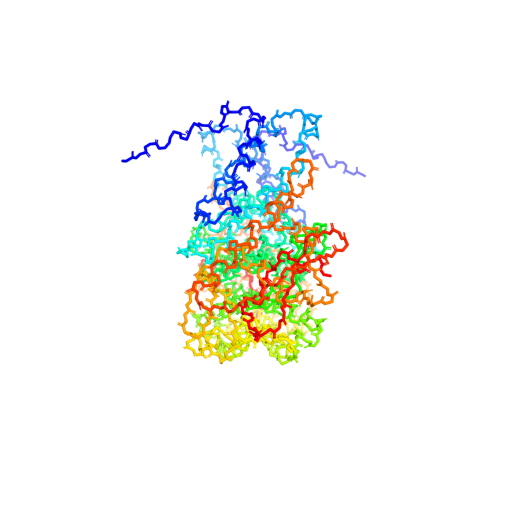 98 ? 0.263 18.266 -2.963 1 93.81 98 PHE A O 1
ATOM 856 N N . GLU A 1 99 ? -1.774 17.859 -3.803 1 95.25 99 GLU A N 1
ATOM 857 C CA . GLU A 1 99 ? -1.217 17.156 -4.953 1 95.25 99 GLU A CA 1
ATOM 858 C C . GLU A 1 99 ? -0.361 18.094 -5.809 1 95.25 99 GLU A C 1
ATOM 860 O O . GLU A 1 99 ? 0.699 17.688 -6.297 1 95.25 99 GLU A O 1
ATOM 865 N N . ASP A 1 100 ? -0.889 19.266 -6 1 94.06 100 ASP A N 1
ATOM 866 C CA . ASP A 1 100 ? -0.11 20.266 -6.73 1 94.06 100 ASP A CA 1
ATOM 867 C C . ASP A 1 100 ? 1.216 20.547 -6.031 1 94.06 100 ASP A C 1
ATOM 869 O O . ASP A 1 100 ? 2.248 20.703 -6.684 1 94.06 100 ASP A O 1
ATOM 873 N N . ALA A 1 101 ? 1.15 20.672 -4.746 1 95.19 101 ALA A N 1
ATOM 874 C CA . ALA A 1 101 ? 2.375 20.906 -3.984 1 95.19 101 ALA A CA 1
ATOM 875 C C . ALA A 1 101 ? 3.4 19.797 -4.258 1 9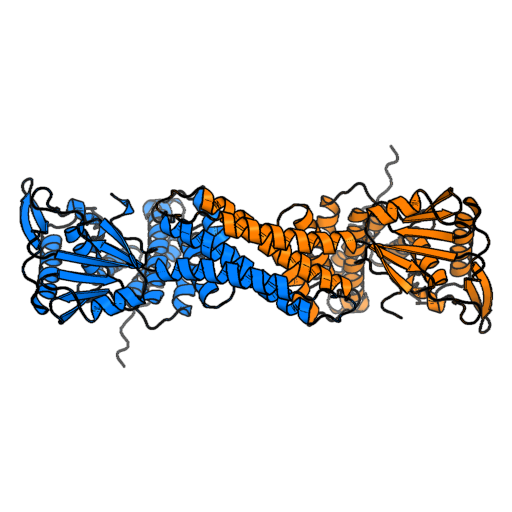5.19 101 ALA A C 1
ATOM 877 O O . ALA A 1 101 ? 4.586 20.078 -4.438 1 95.19 101 ALA A O 1
ATOM 878 N N . LEU A 1 102 ? 2.914 18.578 -4.359 1 95.38 102 LEU A N 1
ATOM 879 C CA . LEU A 1 102 ? 3.793 17.438 -4.605 1 95.38 102 LEU A CA 1
ATOM 880 C C . LEU A 1 102 ? 4.32 17.453 -6.035 1 95.38 102 LEU A C 1
ATOM 882 O O . LEU A 1 102 ? 5.336 16.812 -6.332 1 95.38 102 LEU A O 1
ATOM 886 N N . GLY A 1 103 ? 3.561 18.078 -6.949 1 94.12 103 GLY A N 1
ATOM 887 C CA . GLY A 1 103 ? 4.055 18.266 -8.305 1 94.12 103 GLY A CA 1
ATOM 888 C C . GLY A 1 103 ? 5.332 19.078 -8.359 1 94.12 103 GLY A C 1
ATOM 889 O O . GLY A 1 103 ? 6.168 18.875 -9.242 1 94.12 103 GLY A O 1
ATOM 890 N N . TYR A 1 104 ? 5.473 19.984 -7.414 1 93 104 TYR A N 1
ATOM 891 C CA . TYR A 1 104 ? 6.629 20.875 -7.367 1 93 104 TYR A CA 1
ATOM 892 C C . TYR A 1 104 ? 7.688 20.328 -6.41 1 93 104 TYR A C 1
ATOM 894 O O . TYR A 1 104 ? 8.883 20.594 -6.586 1 93 104 TYR A O 1
ATOM 902 N N . ASP A 1 105 ? 7.293 19.688 -5.434 1 93.25 105 ASP A N 1
ATOM 903 C CA . ASP A 1 105 ? 8.148 19.078 -4.418 1 93.25 105 ASP A CA 1
ATOM 904 C C . ASP A 1 105 ? 7.68 17.672 -4.055 1 93.25 105 ASP A C 1
ATOM 906 O O . ASP A 1 105 ? 7 17.484 -3.043 1 93.25 105 ASP A O 1
ATOM 910 N N . LYS A 1 106 ? 8.172 16.734 -4.73 1 94.25 106 LYS A N 1
ATOM 911 C CA . LYS A 1 106 ? 7.66 15.367 -4.699 1 94.25 106 LYS A CA 1
ATOM 912 C C . LYS A 1 106 ? 7.883 14.727 -3.33 1 94.25 106 LYS A C 1
ATOM 914 O O . LYS A 1 106 ? 7.113 13.867 -2.906 1 94.25 106 LYS A O 1
ATOM 919 N N . THR A 1 107 ? 8.875 15.156 -2.58 1 94.75 107 THR A N 1
ATOM 920 C CA . THR A 1 107 ? 9.25 14.453 -1.359 1 94.75 107 THR A CA 1
ATOM 921 C C . THR A 1 107 ? 8.812 15.234 -0.127 1 94.75 107 THR A C 1
ATOM 923 O O . THR A 1 107 ? 9.352 15.047 0.964 1 94.75 107 THR A O 1
ATOM 926 N N . ASN A 1 108 ? 7.863 16.203 -0.292 1 94.94 108 ASN A N 1
ATOM 927 C CA . ASN A 1 108 ? 7.398 17.031 0.812 1 94.94 108 ASN A CA 1
ATOM 928 C C . ASN A 1 108 ? 6.629 16.219 1.846 1 94.94 108 ASN A C 1
ATOM 930 O O . ASN A 1 108 ? 5.523 15.742 1.571 1 94.94 108 ASN A O 1
ATOM 934 N N . PRO A 1 109 ? 7.086 16.094 3.076 1 95.5 109 PRO A N 1
ATOM 935 C CA . PRO A 1 109 ? 6.465 15.219 4.07 1 95.5 109 PRO A CA 1
ATOM 936 C C . PRO A 1 109 ? 5.078 15.703 4.496 1 95.5 109 PRO A C 1
ATOM 938 O O . PRO A 1 109 ? 4.152 14.898 4.613 1 95.5 109 PRO A O 1
ATOM 941 N N . ILE A 1 110 ? 4.918 16.953 4.688 1 93.94 110 ILE A N 1
ATOM 942 C CA . ILE A 1 110 ? 3.652 17.5 5.176 1 93.94 110 ILE A CA 1
ATOM 943 C C . ILE A 1 110 ? 2.559 17.266 4.133 1 93.94 110 ILE A C 1
ATOM 945 O O . ILE A 1 110 ? 1.419 16.953 4.477 1 93.94 110 ILE A O 1
ATOM 949 N N . ALA A 1 111 ? 2.898 17.516 2.879 1 94.88 111 ALA A N 1
ATOM 950 C CA . ALA A 1 111 ? 1.924 17.297 1.815 1 94.88 111 ALA A CA 1
ATOM 951 C C . ALA A 1 111 ? 1.475 15.836 1.783 1 94.88 111 ALA A C 1
ATOM 953 O O . ALA A 1 111 ? 0.281 15.547 1.672 1 94.88 111 ALA A O 1
ATOM 954 N N . HIS A 1 112 ? 2.43 14.938 1.919 1 96.75 112 HIS A N 1
ATOM 955 C CA . HIS A 1 112 ? 2.092 13.523 1.966 1 96.75 112 HIS A CA 1
ATOM 956 C C . HIS A 1 112 ? 1.225 13.203 3.18 1 96.75 112 HIS A C 1
ATOM 958 O O . HIS A 1 112 ? 0.25 12.453 3.07 1 96.75 112 HIS A O 1
ATOM 964 N N . TYR A 1 113 ? 1.586 13.758 4.289 1 95.56 113 TYR A N 1
ATOM 965 C CA . TYR A 1 113 ? 0.84 13.531 5.523 1 95.56 113 TYR A CA 1
ATOM 966 C C . TYR A 1 113 ? -0.608 13.984 5.375 1 95.56 113 TYR A C 1
ATOM 968 O O . TYR A 1 113 ? -1.533 13.258 5.738 1 95.56 113 TYR A O 1
ATOM 976 N N . ARG A 1 114 ? -0.799 15.156 4.832 1 92.81 114 ARG A N 1
ATOM 977 C CA . ARG A 1 114 ? -2.139 15.711 4.684 1 92.81 114 ARG A CA 1
ATOM 978 C C . ARG A 1 114 ? -2.957 14.906 3.676 1 92.81 114 ARG A C 1
ATOM 980 O O . ARG A 1 114 ? -4.152 14.688 3.875 1 92.81 114 ARG A O 1
ATOM 987 N N . LEU A 1 115 ? -2.338 14.508 2.631 1 95.19 115 LEU A N 1
ATOM 988 C CA . LEU A 1 115 ? -3.02 13.664 1.659 1 95.19 115 LEU A CA 1
ATOM 989 C C . LEU A 1 115 ? -3.393 12.32 2.277 1 95.19 115 LEU A C 1
ATOM 991 O O . LEU A 1 115 ? -4.457 11.766 1.982 1 95.19 115 LEU A O 1
ATOM 995 N N . GLY A 1 116 ? -2.48 11.797 3.09 1 95.88 116 GLY A N 1
ATOM 996 C CA . GLY A 1 116 ? -2.789 10.57 3.805 1 95.88 116 GLY A CA 1
ATOM 997 C C . GLY A 1 116 ? -4.016 10.68 4.688 1 95.88 116 GLY A C 1
ATOM 998 O O . GLY A 1 116 ? -4.871 9.797 4.695 1 95.88 116 GLY A O 1
ATOM 999 N N . PHE A 1 117 ? -4.062 11.766 5.348 1 91.69 117 PHE A N 1
ATOM 1000 C CA . PHE A 1 117 ? -5.199 12 6.227 1 91.69 117 PHE A CA 1
ATOM 1001 C C . PHE A 1 117 ? -6.5 12.047 5.43 1 91.69 117 PHE A C 1
ATOM 1003 O O . PHE A 1 117 ? -7.5 11.445 5.832 1 91.69 117 PHE A O 1
ATOM 1010 N N . LEU A 1 118 ? -6.5 12.781 4.344 1 91.56 118 LEU A N 1
ATOM 1011 C CA . LEU A 1 118 ? -7.688 12.891 3.506 1 91.56 118 LEU A CA 1
ATOM 1012 C C . LEU A 1 118 ? -8.086 11.531 2.949 1 91.56 118 LEU A C 1
ATOM 1014 O O . LEU A 1 118 ? -9.273 11.188 2.924 1 91.56 118 LEU A O 1
ATOM 1018 N N . ALA A 1 119 ? -7.113 10.742 2.531 1 94.44 119 ALA A N 1
ATOM 1019 C CA . ALA A 1 119 ? -7.391 9.391 2.043 1 94.44 119 ALA A CA 1
ATOM 1020 C C . ALA A 1 119 ? -7.984 8.523 3.145 1 94.44 119 ALA A C 1
ATOM 1022 O O . ALA A 1 119 ? -8.898 7.73 2.896 1 94.44 119 ALA A O 1
ATOM 1023 N N . TYR A 1 120 ? -7.445 8.641 4.328 1 94.12 120 TYR A N 1
ATOM 1024 C CA . TYR A 1 120 ? -7.941 7.887 5.473 1 94.12 120 TYR A CA 1
ATOM 1025 C C . TYR A 1 120 ? -9.398 8.227 5.758 1 94.12 120 TYR A C 1
ATOM 1027 O O . TYR A 1 120 ? -10.219 7.336 5.996 1 94.12 120 TYR A O 1
ATOM 1035 N N . LYS A 1 121 ? -9.688 9.516 5.676 1 88.75 121 LYS A N 1
ATOM 1036 C CA . LYS A 1 121 ? -11.055 9.992 5.887 1 88.75 121 LYS A CA 1
ATOM 1037 C C . LYS A 1 121 ? -12.008 9.422 4.84 1 88.75 121 LYS A C 1
ATOM 1039 O O . LYS A 1 121 ? -13.164 9.125 5.141 1 88.75 121 LYS A O 1
ATOM 1044 N N . GLU A 1 122 ? -11.562 9.266 3.627 1 91.75 122 GLU A N 1
ATOM 1045 C CA . GLU A 1 122 ? -12.352 8.727 2.527 1 91.75 122 GLU A CA 1
ATOM 1046 C C . GLU A 1 122 ? -12.383 7.203 2.564 1 91.75 122 GLU A C 1
ATOM 1048 O O . GLU A 1 122 ? -12.922 6.562 1.659 1 91.75 122 GLU A O 1
ATOM 1053 N N . LYS A 1 123 ? -11.719 6.547 3.51 1 93.75 123 LYS A N 1
ATOM 1054 C CA . LYS A 1 123 ? -11.664 5.105 3.732 1 93.75 123 LYS A CA 1
ATOM 1055 C C . LYS A 1 123 ? -10.883 4.41 2.619 1 93.75 123 LYS A C 1
ATOM 1057 O O . LYS A 1 123 ? -11.164 3.26 2.281 1 93.75 123 LYS A O 1
ATOM 1062 N N . GLU A 1 124 ? -10.078 5.215 1.943 1 94.19 124 GLU A N 1
ATOM 1063 C CA . GLU A 1 124 ? -9.102 4.648 1.011 1 94.19 124 GLU A CA 1
ATOM 1064 C C . GLU A 1 124 ? -7.809 4.27 1.724 1 94.19 124 GLU A C 1
ATOM 1066 O O . GLU A 1 124 ? -6.77 4.898 1.508 1 94.19 124 GLU A O 1
ATOM 1071 N N . TYR A 1 125 ? -7.832 3.164 2.396 1 94.38 125 TYR A N 1
ATOM 1072 C CA . TYR A 1 125 ? -6.809 2.834 3.383 1 94.38 125 TYR A CA 1
ATOM 1073 C C . TYR A 1 125 ? -5.492 2.471 2.701 1 94.38 125 TYR A C 1
ATOM 1075 O O . TYR A 1 125 ? -4.414 2.791 3.209 1 94.38 125 TYR A O 1
ATOM 1083 N N . ALA A 1 126 ? -5.582 1.795 1.586 1 91.94 126 ALA A N 1
ATOM 1084 C CA . ALA A 1 126 ? -4.352 1.463 0.874 1 91.94 126 ALA A CA 1
ATOM 1085 C C . ALA A 1 126 ? -3.604 2.727 0.454 1 91.94 126 ALA A C 1
ATOM 1087 O O . ALA A 1 126 ? -2.393 2.832 0.656 1 91.94 126 ALA A O 1
ATOM 1088 N N . THR A 1 127 ? -4.355 3.645 -0.075 1 94.38 127 THR A N 1
ATOM 1089 C CA . THR A 1 127 ? -3.787 4.922 -0.497 1 94.38 127 THR A CA 1
ATOM 1090 C C . THR A 1 127 ? -3.264 5.703 0.704 1 94.38 127 THR A C 1
ATOM 1092 O O . THR A 1 127 ? -2.184 6.293 0.644 1 94.38 127 THR A O 1
ATOM 1095 N N . ALA A 1 128 ? -4.016 5.734 1.767 1 96.19 128 ALA A N 1
ATOM 1096 C CA . ALA A 1 128 ? -3.607 6.422 2.99 1 96.19 128 ALA A CA 1
ATOM 1097 C C . ALA A 1 128 ? -2.285 5.871 3.512 1 96.19 128 ALA A C 1
ATOM 1099 O O . ALA A 1 128 ? -1.366 6.633 3.822 1 96.19 128 ALA A O 1
ATOM 1100 N N . GLN A 1 129 ? -2.24 4.547 3.561 1 94.06 129 GLN A N 1
ATOM 1101 C CA . GLN A 1 129 ? -1.032 3.896 4.059 1 94.06 129 GLN A CA 1
ATOM 1102 C C . GLN A 1 129 ? 0.19 4.309 3.24 1 94.06 129 GLN A C 1
ATOM 1104 O O . GLN A 1 129 ? 1.253 4.582 3.801 1 94.06 129 GLN A O 1
ATOM 1109 N N . ARG A 1 130 ? 0.024 4.379 1.955 1 92.88 130 ARG A N 1
ATOM 1110 C CA . ARG A 1 130 ? 1.126 4.754 1.074 1 92.88 130 ARG A CA 1
ATOM 1111 C C . ARG A 1 130 ? 1.582 6.184 1.342 1 92.88 130 ARG A C 1
ATOM 1113 O O . ARG A 1 130 ? 2.783 6.453 1.408 1 92.88 130 ARG A O 1
ATOM 1120 N N . TYR A 1 131 ? 0.677 7.031 1.486 1 96.38 131 TYR A N 1
ATOM 1121 C CA . TYR A 1 131 ? 1.005 8.43 1.748 1 96.38 131 TYR A CA 1
ATOM 1122 C C . TYR A 1 131 ? 1.719 8.578 3.086 1 96.38 131 TYR A C 1
ATOM 1124 O O . TYR A 1 131 ? 2.719 9.297 3.188 1 96.38 131 TYR A O 1
ATOM 1132 N N . PHE A 1 132 ? 1.212 7.938 4.105 1 96.19 132 PHE A N 1
ATOM 1133 C CA . PHE A 1 132 ? 1.834 8.047 5.422 1 96.19 132 PHE A CA 1
ATOM 1134 C C . PHE A 1 132 ? 3.238 7.453 5.406 1 96.19 132 PHE A C 1
ATOM 1136 O O . PHE A 1 132 ? 4.156 8.008 6.016 1 96.19 132 PHE A O 1
ATOM 1143 N N . GLU A 1 133 ? 3.383 6.375 4.707 1 92.88 133 GLU A N 1
ATOM 1144 C CA . GLU A 1 133 ? 4.703 5.762 4.598 1 92.88 133 GLU A CA 1
ATOM 1145 C C . GLU A 1 133 ? 5.691 6.699 3.912 1 92.88 133 GLU A C 1
ATOM 1147 O O . GLU A 1 133 ? 6.844 6.82 4.34 1 92.88 133 GLU A O 1
ATOM 1152 N N . LYS A 1 134 ? 5.211 7.273 2.844 1 95.12 134 LYS A N 1
ATOM 1153 C CA . LYS A 1 134 ? 6.066 8.219 2.129 1 95.12 134 LYS A CA 1
ATOM 1154 C C . LYS A 1 134 ? 6.402 9.422 3 1 95.12 134 LYS A C 1
ATOM 1156 O O . LYS A 1 134 ? 7.539 9.906 2.99 1 95.12 134 LYS A O 1
ATOM 1161 N N . ALA A 1 135 ? 5.395 9.938 3.736 1 96.31 135 ALA A N 1
ATOM 1162 C CA . ALA A 1 135 ? 5.637 11.055 4.641 1 96.31 135 ALA A CA 1
ATOM 1163 C C . ALA A 1 135 ? 6.734 10.719 5.648 1 96.31 135 ALA A C 1
ATOM 1165 O O . ALA A 1 135 ? 7.652 11.516 5.863 1 96.31 135 ALA A O 1
ATOM 1166 N N . LEU A 1 136 ? 6.684 9.523 6.164 1 93.94 136 LEU A N 1
ATOM 1167 C CA . LEU A 1 136 ? 7.625 9.094 7.188 1 93.94 136 LEU A CA 1
ATOM 1168 C C . LEU A 1 136 ? 9 8.828 6.582 1 93.94 136 LEU A C 1
ATOM 1170 O O . LEU A 1 136 ? 10.023 9.109 7.211 1 93.94 136 LEU A O 1
ATOM 1174 N N . GLU A 1 137 ? 8.969 8.305 5.387 1 93.06 137 GLU A N 1
ATOM 1175 C CA . GLU A 1 137 ? 10.227 8.023 4.699 1 93.06 137 GLU A CA 1
ATOM 1176 C C . GLU A 1 137 ? 10.961 9.312 4.336 1 93.06 137 GLU A C 1
ATOM 1178 O O . GLU A 1 137 ? 12.148 9.445 4.605 1 93.06 137 GLU A O 1
ATOM 1183 N N . TYR A 1 138 ? 10.234 10.242 3.758 1 94.69 138 TYR A N 1
ATOM 1184 C CA . TYR A 1 138 ? 10.836 11.477 3.275 1 94.69 138 TYR A CA 1
ATOM 1185 C C . TYR A 1 138 ? 11.219 12.391 4.438 1 94.69 138 TYR A C 1
ATOM 1187 O O . TYR A 1 138 ? 12.141 13.195 4.324 1 94.69 138 TYR A O 1
ATOM 1195 N N . GLN A 1 139 ? 10.547 12.227 5.566 1 92.94 139 GLN A N 1
ATOM 1196 C CA . GLN A 1 139 ? 10.867 12.969 6.777 1 92.94 139 GLN A CA 1
ATOM 1197 C C . GLN A 1 139 ? 12.32 12.766 7.184 1 92.94 139 GLN A C 1
ATOM 1199 O O . GLN A 1 139 ? 12.961 13.68 7.699 1 92.94 139 GLN A O 1
ATOM 1204 N N . LYS A 1 140 ? 12.836 11.68 6.934 1 91.12 140 LYS A N 1
ATOM 1205 C CA . LYS A 1 140 ? 14.172 11.305 7.383 1 91.12 140 LYS A CA 1
ATOM 1206 C C . LYS A 1 140 ? 15.242 12.102 6.637 1 91.12 140 LYS A C 1
ATOM 1208 O O . LYS A 1 140 ? 16.312 12.367 7.184 1 91.12 140 LYS A O 1
ATOM 1213 N N . THR A 1 141 ? 14.984 12.523 5.387 1 90.94 141 THR A N 1
ATOM 1214 C CA . THR A 1 141 ? 16.016 13.141 4.57 1 90.94 141 THR A CA 1
ATOM 1215 C C . THR A 1 141 ? 15.609 14.539 4.125 1 90.94 141 THR A C 1
ATOM 1217 O O . THR A 1 141 ? 16.375 15.242 3.465 1 90.94 141 THR A O 1
ATOM 1220 N N . TYR A 1 142 ? 14.453 14.945 4.523 1 89.5 142 TYR A N 1
ATOM 1221 C CA . TYR A 1 142 ? 13.945 16.234 4.047 1 89.5 142 TYR A CA 1
ATOM 1222 C C . TYR A 1 142 ? 14.672 17.391 4.723 1 89.5 142 TYR A C 1
ATOM 1224 O O . TYR A 1 142 ? 14.844 17.391 5.945 1 89.5 142 TYR A O 1
ATOM 1232 N N . SER A 1 143 ? 15.125 18.359 4.016 1 84.19 143 SER A N 1
ATOM 1233 C CA . SER A 1 143 ? 16.047 19.375 4.504 1 84.19 143 SER A CA 1
ATOM 1234 C C . SER A 1 143 ? 15.289 20.594 5.039 1 84.19 143 SER A C 1
ATOM 1236 O O . SER A 1 143 ? 15.742 21.25 5.977 1 84.19 143 SER A O 1
ATOM 1238 N N . ASN A 1 144 ? 14.156 20.938 4.527 1 82.75 144 ASN A N 1
ATOM 1239 C CA . ASN A 1 144 ? 13.43 22.141 4.938 1 82.75 144 ASN A CA 1
ATOM 1240 C C . ASN A 1 144 ? 12.555 21.875 6.16 1 82.75 144 ASN A C 1
ATOM 1242 O O . ASN A 1 144 ? 11.516 21.219 6.059 1 82.75 144 ASN A O 1
ATOM 1246 N N . PRO A 1 145 ? 12.867 22.391 7.254 1 81.75 145 PRO A N 1
ATOM 1247 C CA . PRO A 1 145 ? 12.141 22.125 8.5 1 81.75 145 PRO A CA 1
ATOM 1248 C C . PRO A 1 145 ? 10.695 22.625 8.461 1 81.75 145 PRO A C 1
ATOM 1250 O O . PRO A 1 145 ? 9.844 22.109 9.188 1 81.75 145 PRO A O 1
ATOM 1253 N N . GLU A 1 146 ? 10.453 23.578 7.645 1 78.81 146 GLU A N 1
ATOM 1254 C CA . GLU A 1 146 ? 9.109 24.141 7.562 1 78.81 146 GLU A CA 1
ATOM 1255 C C . GLU A 1 146 ? 8.078 23.094 7.18 1 78.81 146 GLU A C 1
ATOM 1257 O O . GLU A 1 146 ? 6.91 23.188 7.555 1 78.81 146 GLU A O 1
ATOM 1262 N N . PHE A 1 147 ? 8.625 22.141 6.441 1 87.19 147 PHE A N 1
ATOM 1263 C CA . PHE A 1 147 ? 7.66 21.172 5.918 1 87.19 147 PHE A CA 1
ATOM 1264 C C . PHE A 1 147 ? 7.875 19.797 6.539 1 87.19 147 PHE A C 1
ATOM 1266 O O . PHE A 1 147 ? 7.375 18.797 6.027 1 87.19 147 PHE A O 1
ATOM 1273 N N . CYS A 1 148 ? 8.602 19.797 7.594 1 90.06 148 CYS A N 1
ATOM 1274 C CA . CYS A 1 148 ? 8.766 18.547 8.344 1 90.06 148 CYS A CA 1
ATOM 1275 C C . CYS A 1 148 ? 7.625 18.359 9.328 1 90.06 148 CYS A C 1
ATOM 1277 O O . CYS A 1 148 ? 7.02 19.328 9.789 1 90.06 148 CYS A O 1
ATOM 1279 N N . LEU A 1 149 ? 7.348 17.125 9.562 1 91.44 149 LEU A N 1
ATOM 1280 C CA . LEU A 1 149 ? 6.332 16.797 10.555 1 91.44 149 LEU A CA 1
ATOM 1281 C C . LEU A 1 149 ? 6.859 17.047 11.969 1 91.44 149 LEU A C 1
ATOM 1283 O O . LEU A 1 149 ? 8.016 16.75 12.266 1 91.44 149 LEU A O 1
ATOM 1287 N N . ASN A 1 150 ? 6.016 17.641 12.75 1 85.44 150 ASN A N 1
ATOM 1288 C CA . ASN A 1 150 ? 6.375 17.734 14.156 1 85.44 150 ASN A CA 1
ATOM 1289 C C . ASN A 1 150 ? 6.152 16.422 14.891 1 85.44 150 ASN A C 1
ATOM 1291 O O . ASN A 1 150 ? 5.703 15.438 14.289 1 85.44 150 ASN A O 1
ATOM 1295 N N . GLU A 1 151 ? 6.48 16.344 16.078 1 84.94 151 GLU A N 1
ATOM 1296 C CA . GLU A 1 151 ? 6.469 15.102 16.844 1 84.94 151 GLU A CA 1
ATOM 1297 C C . GLU A 1 151 ? 5.062 14.508 16.906 1 84.94 151 GLU A C 1
ATOM 1299 O O . GLU A 1 151 ? 4.891 13.297 16.781 1 84.94 151 GLU A O 1
ATOM 1304 N N . GLN A 1 152 ? 4.102 15.344 17.141 1 86 152 GLN A N 1
ATOM 1305 C CA . GLN A 1 152 ? 2.729 14.867 17.234 1 86 152 GLN A CA 1
ATOM 1306 C C . GLN A 1 152 ? 2.242 14.344 15.875 1 86 152 GLN A C 1
ATOM 1308 O O . GLN A 1 152 ? 1.543 13.336 15.805 1 86 152 GLN A O 1
ATOM 1313 N N . GLN A 1 153 ? 2.598 15.117 14.883 1 89.81 153 GLN A N 1
ATOM 1314 C CA . GLN A 1 153 ? 2.227 14.688 13.539 1 89.81 153 GLN A CA 1
ATOM 1315 C C . GLN A 1 153 ? 2.883 13.359 13.18 1 89.81 153 GLN A C 1
ATOM 1317 O O . GLN A 1 153 ? 2.264 12.508 12.547 1 89.81 153 GLN A O 1
ATOM 1322 N N . LEU A 1 154 ? 4.117 13.219 13.602 1 92.06 154 LEU A N 1
ATOM 1323 C CA . LEU A 1 154 ? 4.816 11.961 13.391 1 92.06 154 LEU A CA 1
ATOM 1324 C C . LEU A 1 154 ? 4.102 10.812 14.094 1 92.06 154 LEU A C 1
ATOM 1326 O O . LEU A 1 154 ? 3.908 9.742 13.516 1 92.06 154 LEU A O 1
ATOM 1330 N N . TYR A 1 155 ? 3.684 11.094 15.266 1 90.5 155 TYR A N 1
ATOM 1331 C CA . TYR A 1 155 ? 2.961 10.094 16.047 1 90.5 155 TYR A CA 1
ATOM 1332 C C . TYR A 1 155 ? 1.653 9.711 15.375 1 90.5 155 TYR A C 1
ATOM 1334 O O . TYR A 1 155 ? 1.347 8.523 15.234 1 90.5 155 TYR A O 1
ATOM 1342 N N . TYR A 1 156 ? 0.967 10.672 14.93 1 90.81 156 TYR A N 1
ATOM 1343 C CA . TYR A 1 156 ? -0.314 10.422 14.281 1 90.81 156 TYR A CA 1
ATOM 1344 C C . TYR A 1 156 ? -0.119 9.703 12.953 1 90.81 156 TYR A C 1
ATOM 1346 O O . TYR A 1 156 ? -0.909 8.828 12.594 1 90.81 156 TYR A O 1
ATOM 1354 N N . ALA A 1 157 ? 0.873 10.148 12.242 1 94.25 157 ALA A N 1
ATOM 1355 C CA . ALA A 1 157 ? 1.157 9.492 10.969 1 94.25 157 ALA A CA 1
ATOM 1356 C C . ALA A 1 157 ? 1.367 7.992 11.164 1 94.25 157 ALA A C 1
ATOM 1358 O O . ALA A 1 157 ? 0.874 7.18 10.383 1 94.25 157 ALA A O 1
ATOM 1359 N N . HIS A 1 158 ? 2.094 7.633 12.219 1 92.81 158 HIS A N 1
ATOM 1360 C CA . HIS A 1 158 ? 2.311 6.227 12.531 1 92.81 158 HIS A CA 1
ATOM 1361 C C . HIS A 1 158 ? 1 5.531 12.891 1 92.81 158 HIS A C 1
ATOM 1363 O O . HIS A 1 158 ? 0.714 4.441 12.391 1 92.81 158 HIS A O 1
ATOM 1369 N N . LEU A 1 159 ? 0.196 6.156 13.68 1 91.62 159 LEU A N 1
ATOM 1370 C CA . LEU A 1 159 ? -1.059 5.551 14.117 1 91.62 159 LEU A CA 1
ATOM 1371 C C . LEU A 1 159 ? -2.01 5.359 12.945 1 91.62 159 LEU A C 1
ATOM 1373 O O . LEU A 1 159 ? -2.617 4.297 12.797 1 91.62 159 LEU A O 1
ATOM 1377 N N . TYR A 1 160 ? -2.104 6.402 12.188 1 94.06 160 TYR A N 1
ATOM 1378 C CA . TYR A 1 160 ? -2.975 6.305 11.016 1 94.06 160 TYR A CA 1
ATOM 1379 C C . TYR A 1 160 ? -2.473 5.242 10.047 1 94.06 160 TYR A C 1
ATOM 1381 O O . TYR A 1 160 ? -3.268 4.547 9.414 1 94.06 160 TYR A O 1
ATOM 1389 N N . SER A 1 161 ? -1.207 5.188 9.906 1 94.38 161 SER A N 1
ATOM 1390 C CA . SER A 1 161 ? -0.622 4.164 9.047 1 94.38 161 SER A CA 1
ATOM 1391 C C . SER A 1 161 ? -0.961 2.764 9.547 1 94.38 161 SER A C 1
ATOM 1393 O O . SER A 1 161 ? -1.39 1.907 8.773 1 94.38 161 SER A O 1
ATOM 1395 N N . ALA A 1 162 ? -0.781 2.537 10.812 1 92.81 162 ALA A N 1
ATOM 1396 C CA . ALA A 1 162 ? -1.106 1.243 11.406 1 92.81 162 ALA A CA 1
ATOM 1397 C C . ALA A 1 162 ? -2.59 0.924 11.242 1 92.81 162 ALA A C 1
ATOM 1399 O O . ALA A 1 162 ? -2.953 -0.198 10.883 1 92.81 162 ALA A O 1
ATOM 1400 N N . ASN A 1 163 ? -3.391 1.919 11.508 1 93.75 163 ASN A N 1
ATOM 1401 C CA . ASN A 1 163 ? -4.828 1.722 11.367 1 93.75 163 ASN A CA 1
ATOM 1402 C C . ASN A 1 163 ? -5.207 1.372 9.93 1 93.75 163 ASN A C 1
ATOM 1404 O O . ASN A 1 163 ? -6.082 0.539 9.695 1 93.75 163 ASN A O 1
ATOM 1408 N N . SER A 1 164 ? -4.562 2.104 9.086 1 95.25 164 SER A N 1
ATOM 1409 C CA . SER A 1 164 ? -4.84 1.82 7.68 1 95.25 164 SER A CA 1
ATOM 1410 C C . SER A 1 164 ? -4.508 0.374 7.332 1 95.25 164 SER A C 1
ATOM 1412 O O . SER A 1 164 ? -5.285 -0.302 6.656 1 95.25 164 SER A O 1
ATOM 1414 N N . ALA A 1 165 ? -3.408 -0.095 7.785 1 93.94 165 ALA A N 1
ATOM 1415 C CA . ALA A 1 165 ? -3.014 -1.484 7.566 1 93.94 165 ALA A CA 1
ATOM 1416 C C . ALA A 1 165 ? -4.016 -2.445 8.203 1 93.94 165 ALA A C 1
ATOM 1418 O O . ALA A 1 165 ? -4.398 -3.443 7.594 1 93.94 165 ALA A O 1
ATOM 1419 N N . LEU A 1 166 ? -4.449 -2.148 9.367 1 93.75 166 LEU A N 1
ATOM 1420 C CA . LEU A 1 166 ? -5.383 -3.006 10.086 1 93.75 166 LEU A CA 1
ATOM 1421 C C . LEU A 1 166 ? -6.734 -3.049 9.383 1 93.75 166 LEU A C 1
ATOM 1423 O O . LEU A 1 166 ? -7.371 -4.102 9.312 1 93.75 166 LEU A O 1
ATOM 1427 N N . PHE A 1 167 ? -7.137 -1.905 8.914 1 94.31 167 PHE A N 1
ATOM 1428 C CA . PHE A 1 167 ? -8.391 -1.879 8.172 1 94.31 167 PHE A CA 1
ATOM 1429 C C . PHE A 1 167 ? -8.281 -2.715 6.898 1 94.31 167 PHE A C 1
ATOM 1431 O O . PHE A 1 167 ? -9.242 -3.381 6.504 1 94.31 167 PHE A O 1
ATOM 1438 N N . MET A 1 168 ? -7.16 -2.625 6.285 1 93.19 168 MET A N 1
ATOM 1439 C CA . MET A 1 168 ? -6.938 -3.441 5.094 1 93.19 168 MET A CA 1
ATOM 1440 C C . MET A 1 168 ? -6.98 -4.926 5.438 1 93.19 168 MET A C 1
ATOM 1442 O O . MET A 1 168 ? -7.562 -5.723 4.699 1 93.19 168 MET A O 1
ATOM 1446 N N . ALA A 1 169 ? -6.375 -5.328 6.516 1 93.12 169 ALA A N 1
ATOM 1447 C CA . ALA A 1 169 ? -6.43 -6.715 6.973 1 93.12 169 ALA A CA 1
ATOM 1448 C C . ALA A 1 169 ? -7.863 -7.137 7.281 1 93.12 169 ALA A C 1
ATOM 1450 O O . ALA A 1 169 ? -8.281 -8.242 6.934 1 93.12 169 ALA A O 1
ATOM 1451 N N . GLU A 1 170 ? -8.562 -6.234 7.945 1 92.25 170 GLU A N 1
ATOM 1452 C CA . GLU A 1 170 ? -9.961 -6.523 8.266 1 92.25 170 GLU A CA 1
ATOM 1453 C C . GLU A 1 170 ? -10.773 -6.777 7 1 92.25 170 GLU A C 1
ATOM 1455 O O . GLU A 1 170 ? -11.555 -7.727 6.941 1 92.25 170 GLU A O 1
ATOM 1460 N N . LYS A 1 171 ? -10.602 -5.875 6.051 1 90.5 171 LYS A N 1
ATOM 1461 C CA . LYS A 1 171 ? -11.297 -6.035 4.777 1 90.5 171 LYS A CA 1
ATOM 1462 C C . LYS A 1 171 ? -10.969 -7.379 4.133 1 90.5 171 LYS A C 1
ATOM 1464 O O . LYS A 1 171 ? -11.844 -8.047 3.586 1 90.5 171 LYS A O 1
ATOM 1469 N N . THR A 1 172 ? -9.773 -7.762 4.188 1 90.38 172 THR A N 1
ATOM 1470 C CA . THR A 1 172 ? -9.32 -9.023 3.605 1 90.38 172 THR A CA 1
ATOM 1471 C C . THR A 1 172 ? -9.938 -10.211 4.332 1 90.38 172 THR A C 1
ATOM 1473 O O . THR A 1 172 ? -10.422 -11.148 3.699 1 90.38 172 THR A O 1
ATOM 1476 N N . TYR A 1 173 ? -9.961 -10.211 5.629 1 89.25 173 TYR A N 1
ATOM 1477 C CA . TYR A 1 173 ? -10.539 -11.305 6.402 1 89.25 173 TYR A CA 1
ATOM 1478 C C . TYR A 1 173 ? -12.031 -11.422 6.152 1 89.25 173 TYR A C 1
ATOM 1480 O O . TYR A 1 173 ? -12.586 -12.531 6.16 1 89.25 173 TYR A O 1
ATOM 1488 N N . ARG A 1 174 ? -12.656 -10.266 5.941 1 89.5 174 ARG A N 1
ATOM 1489 C CA . ARG A 1 174 ? -14.07 -10.312 5.582 1 89.5 174 ARG A CA 1
ATOM 1490 C C . ARG A 1 174 ? -14.273 -11 4.238 1 89.5 174 ARG A C 1
ATOM 1492 O O . ARG A 1 174 ? -15.234 -11.75 4.059 1 89.5 174 ARG A O 1
ATOM 1499 N N . SER A 1 175 ? -13.344 -10.758 3.373 1 88.81 175 SER A N 1
ATOM 1500 C CA . SER A 1 175 ? -13.398 -11.422 2.074 1 88.81 175 SER A CA 1
ATOM 1501 C C . SER A 1 175 ? -13.164 -12.922 2.205 1 88.81 175 SER A C 1
ATOM 1503 O O . SER A 1 175 ? -13.75 -13.719 1.472 1 88.81 175 SER A O 1
ATOM 1505 N N . LEU A 1 176 ? -12.305 -13.32 3.105 1 88.12 176 LEU A N 1
ATOM 1506 C CA . LEU A 1 176 ? -11.969 -14.727 3.322 1 88.12 176 LEU A CA 1
ATOM 1507 C C . LEU A 1 176 ? -13.172 -15.5 3.855 1 88.12 176 LEU A C 1
ATOM 1509 O O . LEU A 1 176 ? -13.312 -16.688 3.594 1 88.12 176 LEU A O 1
ATOM 1513 N N . GLU A 1 177 ? -14.008 -14.805 4.543 1 85.62 177 GLU A N 1
ATOM 1514 C CA . GLU A 1 177 ? -15.203 -15.445 5.098 1 85.62 177 GLU A CA 1
ATOM 1515 C C . GLU A 1 177 ? -16.141 -15.914 3.988 1 85.62 177 GLU A C 1
ATOM 1517 O O . GLU A 1 177 ? -16.953 -16.812 4.199 1 85.62 177 GLU A O 1
ATOM 1522 N N . LYS A 1 178 ? -16 -15.359 2.801 1 84.62 178 LYS A N 1
ATOM 1523 C CA . LYS A 1 178 ? -16.891 -15.688 1.69 1 84.62 178 LYS A CA 1
ATOM 1524 C C . LYS A 1 178 ? -16.438 -16.969 0.981 1 84.62 178 LYS A C 1
ATOM 1526 O O . LYS A 1 178 ? -17.156 -17.516 0.156 1 84.62 178 LYS A O 1
ATOM 1531 N N . PHE A 1 179 ? -15.266 -17.438 1.359 1 86.88 179 PHE A N 1
ATOM 1532 C CA . PHE A 1 179 ? -14.781 -18.656 0.746 1 86.88 179 PHE A CA 1
ATOM 1533 C C . PHE A 1 179 ? -15.516 -19.875 1.304 1 86.88 179 PHE A C 1
ATOM 1535 O O . PHE A 1 179 ? -15.953 -19.875 2.457 1 86.88 179 PHE A O 1
ATOM 1542 N N . PRO A 1 180 ? -15.664 -20.859 0.443 1 82.25 180 PRO A N 1
ATOM 1543 C CA . PRO A 1 180 ? -16.312 -22.078 0.935 1 82.25 180 PRO A CA 1
ATOM 1544 C C . PRO A 1 180 ? -15.547 -22.734 2.084 1 82.25 180 PRO A C 1
ATOM 1546 O O . PRO A 1 180 ? -14.344 -22.5 2.242 1 82.25 180 PRO A O 1
ATOM 1549 N N . ASP A 1 181 ? -16.203 -23.531 2.875 1 78.88 181 ASP A N 1
ATOM 1550 C CA . ASP A 1 181 ? -15.688 -24.125 4.098 1 78.88 181 ASP A CA 1
ATOM 1551 C C . ASP A 1 181 ? -14.508 -25.062 3.797 1 78.88 181 ASP A C 1
ATOM 1553 O O . ASP A 1 181 ? -13.602 -25.203 4.621 1 78.88 181 ASP A O 1
ATOM 1557 N N . TYR A 1 182 ? -14.531 -25.625 2.619 1 76.38 182 TYR A N 1
ATOM 1558 C CA . TYR A 1 182 ? -13.469 -26.594 2.328 1 76.38 182 TYR A CA 1
ATOM 1559 C C . TYR A 1 182 ? -12.156 -25.875 2.059 1 76.38 182 TYR A C 1
ATOM 1561 O O . TYR A 1 182 ? -11.086 -26.484 2.109 1 76.38 182 TYR A O 1
ATOM 1569 N N . ILE A 1 183 ? -12.242 -24.641 1.857 1 75.5 183 ILE A N 1
ATOM 1570 C CA . ILE A 1 183 ? -11.047 -23.828 1.653 1 75.5 183 ILE A CA 1
ATOM 1571 C C . ILE A 1 183 ? -10.688 -23.109 2.947 1 75.5 183 ILE A C 1
ATOM 1573 O O . ILE A 1 183 ? -9.531 -23.125 3.381 1 75.5 183 ILE A O 1
ATOM 1577 N N . ASN A 1 184 ? -11.727 -22.422 3.451 1 73.56 184 ASN A N 1
ATOM 1578 C CA . ASN A 1 184 ? -11.555 -21.672 4.695 1 73.56 184 ASN A CA 1
ATOM 1579 C C . ASN A 1 184 ? -12.32 -22.312 5.844 1 73.56 184 ASN A C 1
ATOM 1581 O O . ASN A 1 184 ? -13.445 -21.922 6.148 1 73.56 184 ASN A O 1
ATOM 1585 N N . ASP A 1 185 ? -11.641 -23.281 6.484 1 69.25 185 ASP A N 1
ATOM 1586 C CA . ASP A 1 185 ? -12.328 -24.062 7.504 1 69.25 185 ASP A CA 1
ATOM 1587 C C . ASP A 1 185 ? -12.43 -23.297 8.82 1 69.25 185 ASP A C 1
ATOM 1589 O O . ASP A 1 185 ? -13.375 -23.5 9.586 1 69.25 185 ASP A O 1
ATOM 1593 N N . GLN A 1 186 ? -11.555 -22.578 9.109 1 67.19 186 GLN A N 1
ATOM 1594 C CA . GLN A 1 186 ? -11.523 -21.953 10.422 1 67.19 186 GLN A CA 1
ATOM 1595 C C . GLN A 1 186 ? -12.234 -20.594 10.398 1 67.19 186 GLN A C 1
ATOM 1597 O O . GLN A 1 186 ? -12.57 -20.047 11.453 1 67.19 186 GLN A O 1
ATOM 1602 N N . GLY A 1 187 ? -12.898 -20.281 9.312 1 64.75 187 GLY A N 1
ATOM 1603 C CA . GLY A 1 187 ? -13.414 -18.922 9.258 1 64.75 187 GLY A CA 1
ATOM 1604 C C . GLY A 1 187 ? -12.414 -17.891 9.742 1 64.75 187 GLY A C 1
ATOM 1605 O O . GLY A 1 187 ? -11.211 -18.172 9.82 1 64.75 187 GLY A O 1
ATOM 1606 N N . ALA A 1 188 ? -12.766 -16.578 9.812 1 71 188 ALA A N 1
ATOM 1607 C CA . ALA A 1 188 ? -11.82 -15.578 10.32 1 71 188 ALA A CA 1
ATOM 1608 C C . ALA A 1 188 ? -12.438 -14.758 11.445 1 71 188 ALA A C 1
ATOM 1610 O O . ALA A 1 188 ? -12.133 -13.578 11.602 1 71 188 ALA A O 1
ATOM 1611 N N . PRO A 1 189 ? -13.414 -15.406 12.273 1 74 189 PRO A N 1
ATOM 1612 C CA . PRO A 1 189 ? -14.086 -14.562 13.266 1 74 189 PRO A CA 1
ATOM 1613 C C . PRO A 1 189 ? -13.148 -14.109 14.383 1 74 189 PRO A C 1
ATOM 1615 O O . PRO A 1 189 ? -13.219 -12.961 14.828 1 74 189 PRO A O 1
ATOM 1618 N N . ALA A 1 190 ? -12.289 -15 14.797 1 78.81 190 ALA A N 1
ATOM 1619 C CA . ALA A 1 190 ? -11.367 -14.648 15.875 1 78.81 190 ALA A CA 1
ATOM 1620 C C . ALA A 1 190 ? -10.398 -13.562 15.438 1 78.81 190 ALA A C 1
ATOM 1622 O O . ALA A 1 190 ? -10.102 -12.641 16.203 1 78.81 190 ALA A O 1
ATOM 1623 N N . GLN A 1 191 ? -10.031 -13.656 14.234 1 83 191 GLN A N 1
ATOM 1624 C CA . GLN A 1 191 ? -9.102 -12.672 13.68 1 83 191 GLN A CA 1
ATOM 1625 C C . GLN A 1 191 ? -9.773 -11.297 13.562 1 83 191 GLN A C 1
ATOM 1627 O O . GLN A 1 191 ? -9.172 -10.281 13.914 1 83 191 GLN A O 1
ATOM 1632 N N . LEU A 1 192 ? -11.031 -11.312 13.195 1 85.62 192 LEU A N 1
ATOM 1633 C CA . LEU A 1 192 ? -11.766 -10.07 13.031 1 85.62 192 LEU A CA 1
ATOM 1634 C C . LEU A 1 192 ? -12.008 -9.391 14.375 1 85.62 192 LEU A C 1
ATOM 1636 O O . LEU A 1 192 ? -11.906 -8.164 14.484 1 85.62 192 LEU A O 1
ATOM 1640 N N . SER A 1 193 ? -12.289 -10.195 15.375 1 86.06 193 SER A N 1
ATOM 1641 C CA . SER A 1 193 ? -12.5 -9.648 16.703 1 86.06 193 SER A CA 1
ATOM 1642 C C . SER A 1 193 ? -11.234 -8.992 17.25 1 86.06 193 SER A C 1
ATOM 1644 O O . SER A 1 193 ? -11.289 -7.914 17.844 1 86.06 193 SER A O 1
ATOM 1646 N N . SER A 1 194 ? -10.141 -9.688 17.047 1 87.25 194 SER A N 1
ATOM 1647 C CA . SER A 1 194 ? -8.859 -9.148 17.484 1 87.25 194 SER A CA 1
ATOM 1648 C C . SER A 1 194 ? -8.531 -7.844 16.766 1 87.25 194 SER A C 1
ATOM 1650 O O . SER A 1 194 ? -8.047 -6.895 17.375 1 87.25 194 SER A O 1
ATOM 1652 N N . LEU A 1 195 ? -8.828 -7.805 15.484 1 90.12 195 LEU A N 1
ATOM 1653 C CA . LEU A 1 195 ? -8.562 -6.613 14.688 1 90.12 195 LEU A CA 1
ATOM 1654 C C . LEU A 1 195 ? -9.438 -5.449 15.133 1 90.12 195 LEU A C 1
ATOM 1656 O O . LEU A 1 195 ? -8.977 -4.309 15.219 1 90.12 195 LEU A O 1
ATOM 1660 N N . HIS A 1 196 ? -10.688 -5.719 15.492 1 89.44 196 HIS A N 1
ATOM 1661 C CA . HIS A 1 196 ? -11.609 -4.68 15.945 1 89.44 196 HIS A CA 1
ATOM 1662 C C . HIS A 1 196 ? -11.133 -4.066 17.266 1 89.44 196 HIS A C 1
ATOM 1664 O O . HIS A 1 196 ? -11.234 -2.852 17.453 1 89.44 196 HIS A O 1
ATOM 1670 N N . THR A 1 197 ? -10.617 -4.934 18.031 1 89.19 197 THR A N 1
ATOM 1671 C CA . THR A 1 197 ? -10.109 -4.449 19.312 1 89.19 197 THR A CA 1
ATOM 1672 C C . THR A 1 197 ? -8.922 -3.51 19.094 1 89.19 197 THR A C 1
ATOM 1674 O O . THR A 1 197 ? -8.859 -2.439 19.703 1 89.19 197 THR A O 1
ATOM 1677 N N . LEU A 1 198 ? -8.07 -3.914 18.234 1 88.31 198 LEU A N 1
ATOM 1678 C CA . LEU A 1 198 ? -6.895 -3.096 17.938 1 88.31 198 LEU A CA 1
ATOM 1679 C C . LEU A 1 198 ? -7.301 -1.76 17.328 1 88.31 198 LEU A C 1
ATOM 1681 O O . LEU A 1 198 ? -6.777 -0.711 17.719 1 88.31 198 LEU A O 1
ATOM 1685 N N . LEU A 1 199 ? -8.242 -1.809 16.438 1 90.38 199 LEU A N 1
ATOM 1686 C CA . LEU A 1 199 ? -8.703 -0.616 15.742 1 90.38 199 LEU A CA 1
ATOM 1687 C C . LEU A 1 199 ? -9.422 0.328 16.703 1 90.38 199 LEU A C 1
ATOM 1689 O O . LEU A 1 199 ? -9.234 1.545 16.641 1 90.38 199 LEU A O 1
ATOM 1693 N N . GLN A 1 200 ? -10.172 -0.238 17.562 1 89.81 200 GLN A N 1
ATOM 1694 C CA . GLN A 1 200 ? -10.898 0.569 18.531 1 89.81 200 GLN A CA 1
ATOM 1695 C C . GLN A 1 200 ? -9.945 1.284 19.484 1 89.81 200 GLN A C 1
ATOM 1697 O O . GLN A 1 200 ? -10.164 2.445 19.844 1 89.81 200 GLN A O 1
ATOM 1702 N N . GLN A 1 201 ? -8.953 0.6 19.875 1 87.06 201 GLN A N 1
ATOM 1703 C CA . GLN A 1 201 ? -7.961 1.2 20.75 1 87.06 201 GLN A CA 1
ATOM 1704 C C . GLN A 1 201 ? -7.27 2.383 20.094 1 87.06 201 GLN A C 1
ATOM 1706 O O . GLN A 1 201 ? -7.129 3.451 20.688 1 87.06 201 GLN A O 1
ATOM 1711 N N . SER A 1 202 ? -6.816 2.158 18.906 1 87.19 202 SER A N 1
ATOM 1712 C CA . SER A 1 202 ? -6.133 3.225 18.188 1 87.19 202 SER A CA 1
ATOM 1713 C C . SER A 1 202 ? -7.074 4.395 17.906 1 87.19 202 SER A C 1
ATOM 1715 O O . SER A 1 202 ? -6.676 5.555 18 1 87.19 202 SER A O 1
ATOM 1717 N N . GLU A 1 203 ? -8.281 4.102 17.547 1 88 203 GLU A N 1
ATOM 1718 C CA . GLU A 1 203 ? -9.258 5.141 17.266 1 88 203 GLU A CA 1
ATOM 1719 C C . GLU A 1 203 ? -9.586 5.953 18.516 1 88 203 GLU A C 1
ATOM 1721 O O . GLU A 1 203 ? -9.828 7.16 18.438 1 88 203 GLU A O 1
ATOM 1726 N N . ASN A 1 204 ? -9.609 5.25 19.609 1 88.69 204 ASN A N 1
ATOM 1727 C CA . ASN A 1 204 ? -9.859 5.941 20.875 1 88.69 204 ASN A CA 1
ATOM 1728 C C . ASN A 1 204 ? -8.734 6.918 21.203 1 88.69 204 ASN A C 1
ATOM 1730 O O . ASN A 1 204 ? -8.992 8.023 21.688 1 88.69 204 ASN A O 1
ATOM 1734 N N . ILE A 1 205 ? -7.566 6.5 20.969 1 86.88 205 ILE A N 1
ATOM 1735 C CA . ILE A 1 205 ? -6.426 7.379 21.203 1 86.88 205 ILE A CA 1
ATOM 1736 C C . ILE A 1 205 ? -6.523 8.609 20.297 1 86.88 205 ILE A C 1
ATOM 1738 O O . ILE A 1 205 ? -6.367 9.734 20.766 1 86.88 205 ILE A O 1
ATOM 1742 N N . LEU A 1 206 ? -6.824 8.398 19.062 1 88.12 206 LEU A N 1
ATOM 1743 C CA . LEU A 1 206 ? -6.918 9.492 18.094 1 88.12 206 LEU A CA 1
ATOM 1744 C C . LEU A 1 206 ? -8.07 10.438 18.453 1 88.12 206 LEU A C 1
ATOM 1746 O O . LEU A 1 206 ? -7.945 11.656 18.312 1 88.12 206 LEU A O 1
ATOM 1750 N N . ALA A 1 207 ? -9.164 9.891 18.969 1 89.62 207 ALA A N 1
ATOM 1751 C CA . ALA A 1 207 ? -10.328 10.695 19.344 1 89.62 207 ALA A CA 1
ATOM 1752 C C . ALA A 1 207 ? -10.055 11.508 20.609 1 89.62 207 ALA A C 1
ATOM 1754 O O . ALA A 1 207 ? -10.391 12.688 20.672 1 89.62 207 ALA A O 1
ATOM 1755 N N . MET A 1 208 ? -9.375 10.906 21.547 1 89.94 208 MET A N 1
ATOM 1756 C CA . MET A 1 208 ? -9.141 11.547 22.828 1 89.94 208 MET A CA 1
ATOM 1757 C C . MET A 1 208 ? -8.008 12.562 22.75 1 89.94 208 MET A C 1
ATOM 1759 O O . MET A 1 208 ? -7.918 13.477 23.562 1 89.94 208 MET A O 1
ATOM 1763 N N . ARG A 1 209 ? -7.207 12.414 21.703 1 88.69 209 ARG A N 1
ATOM 1764 C CA . ARG A 1 209 ? -6.062 13.305 21.547 1 88.69 209 ARG A CA 1
ATOM 1765 C C . ARG A 1 209 ? -6.184 14.141 20.281 1 88.69 209 ARG A C 1
ATOM 1767 O O . ARG A 1 209 ? -5.176 14.555 19.703 1 88.69 209 ARG A O 1
ATOM 1774 N N . ALA A 1 210 ? -7.406 14.336 19.875 1 89.12 210 ALA A N 1
ATOM 1775 C CA . ALA A 1 210 ? -7.648 15.055 18.625 1 89.12 210 ALA A CA 1
ATOM 1776 C C . ALA A 1 210 ? -7.266 16.531 18.766 1 89.12 210 ALA A C 1
ATOM 1778 O O . ALA A 1 210 ? -6.797 17.141 17.797 1 89.12 210 ALA A O 1
ATOM 1779 N N . PHE A 1 211 ? -7.406 17 20 1 92.12 211 PHE A N 1
ATOM 1780 C CA . PHE A 1 211 ? -7.109 18.406 20.266 1 92.12 211 PHE A CA 1
ATOM 1781 C C . PHE A 1 211 ? -6.141 18.547 21.422 1 92.12 211 PHE A C 1
ATOM 1783 O O . PHE A 1 211 ? -6.02 17.641 22.25 1 92.12 211 PHE A O 1
ATOM 1790 N N . THR A 1 212 ? -5.492 19.656 21.391 1 92.12 212 THR A N 1
ATOM 1791 C CA . THR A 1 212 ? -4.641 20.062 22.5 1 92.12 212 THR A CA 1
ATOM 1792 C C . THR A 1 212 ? -5.18 21.328 23.156 1 92.12 212 THR A C 1
ATOM 1794 O O . THR A 1 212 ? -5.531 22.281 22.469 1 92.12 212 THR A O 1
ATOM 1797 N N . LYS A 1 213 ? -5.312 21.219 24.422 1 94.19 213 LYS A N 1
ATOM 1798 C CA . LYS A 1 213 ? -5.699 22.375 25.234 1 94.19 213 LYS A CA 1
ATOM 1799 C C . LYS A 1 213 ? -4.496 22.953 25.969 1 94.19 213 LYS A C 1
ATOM 1801 O O . LYS A 1 213 ? -3.869 22.281 26.781 1 94.19 213 LYS A O 1
ATOM 1806 N N . GLN A 1 214 ? -4.234 24.172 25.594 1 94.62 214 GLN A N 1
ATOM 1807 C CA . GLN A 1 214 ? -3.098 24.844 26.219 1 94.62 214 GLN A CA 1
ATOM 1808 C C . GLN A 1 214 ? -3.561 25.938 27.172 1 94.62 214 GLN A C 1
ATOM 1810 O O . GLN A 1 214 ? -4.398 26.766 26.812 1 94.62 214 GLN A O 1
ATOM 1815 N N . THR A 1 215 ? -3.098 25.828 28.375 1 94.5 215 THR A N 1
ATOM 1816 C CA . THR A 1 215 ? -3.346 26.844 29.391 1 94.5 215 THR A CA 1
ATOM 1817 C C . THR A 1 215 ? -2.033 27.344 29.984 1 94.5 215 THR A C 1
ATOM 1819 O O . THR A 1 215 ? -0.953 26.984 29.516 1 94.5 215 THR A O 1
ATOM 1822 N N . ARG A 1 216 ? -2.164 28.188 30.953 1 91.56 216 ARG A N 1
ATOM 1823 C CA . ARG A 1 216 ? -0.977 28.688 31.625 1 91.56 216 ARG A CA 1
ATOM 1824 C C . ARG A 1 216 ? -0.236 27.562 32.344 1 91.56 216 ARG A C 1
ATOM 1826 O O . ARG A 1 216 ? 0.982 27.625 32.531 1 91.56 216 ARG A O 1
ATOM 1833 N N . ASN A 1 217 ? -1.003 26.516 32.625 1 90.88 217 ASN A N 1
ATOM 1834 C CA . ASN A 1 217 ? -0.462 25.406 33.406 1 90.88 217 ASN A CA 1
ATOM 1835 C C . ASN A 1 217 ? 0.153 24.344 32.5 1 90.88 217 ASN A C 1
ATOM 1837 O O . ASN A 1 217 ? 0.808 23.406 32.969 1 90.88 217 ASN A O 1
ATOM 1841 N N . GLY A 1 218 ? -0.007 24.469 31.312 1 90.56 218 GLY A N 1
ATOM 1842 C CA . GLY A 1 218 ? 0.588 23.484 30.422 1 90.56 218 GLY A CA 1
ATOM 1843 C C . GLY A 1 218 ? -0.366 23 29.344 1 90.56 218 GLY A C 1
ATOM 1844 O O . GLY A 1 218 ? -1.369 23.656 29.062 1 90.56 218 GLY A O 1
ATOM 1845 N N . LYS A 1 219 ? 0.072 21.938 28.703 1 91.69 219 LYS A N 1
ATOM 1846 C CA . LYS A 1 219 ? -0.705 21.359 27.609 1 91.69 219 LYS A CA 1
ATOM 1847 C C . LYS A 1 219 ? -1.357 20.047 28.016 1 91.69 219 LYS A C 1
ATOM 1849 O O . LYS A 1 219 ? -0.785 19.281 28.797 1 91.69 219 LYS A O 1
ATOM 1854 N N . ALA A 1 220 ? -2.594 19.859 27.594 1 91.44 220 ALA A N 1
ATOM 1855 C CA . ALA A 1 220 ? -3.318 18.609 27.828 1 91.44 220 ALA A CA 1
ATOM 1856 C C . ALA A 1 220 ? -4.109 18.203 26.578 1 91.44 220 ALA A C 1
ATOM 1858 O O . ALA A 1 220 ? -4.582 19.062 25.828 1 91.44 220 ALA A O 1
ATOM 1859 N N . TYR A 1 221 ? -4.227 16.938 26.438 1 91.31 221 TYR A N 1
ATOM 1860 C CA . TYR A 1 221 ? -5.023 16.453 25.312 1 91.31 221 TYR A CA 1
ATOM 1861 C C . TYR A 1 221 ? -6.512 16.531 25.625 1 91.31 221 TYR A C 1
ATOM 1863 O O . TYR A 1 221 ? -6.902 16.484 26.797 1 91.31 221 TYR A O 1
ATOM 1871 N N . SER A 1 222 ? -7.27 16.703 24.578 1 93.44 222 SER A N 1
ATOM 1872 C CA . SER A 1 222 ? -8.719 16.781 24.719 1 93.44 222 SER A CA 1
ATOM 1873 C C . SER A 1 222 ? -9.422 16.266 23.469 1 93.44 222 SER A C 1
ATOM 1875 O O . SER A 1 222 ? -8.859 16.281 22.375 1 93.44 222 SER A O 1
ATOM 1877 N N . SER A 1 223 ? -10.648 15.719 23.688 1 93.5 223 SER A N 1
ATOM 1878 C CA . SER A 1 223 ? -11.461 15.297 22.547 1 93.5 223 SER A CA 1
ATOM 1879 C C . SER A 1 223 ? -12.203 16.484 21.938 1 93.5 223 SER A C 1
ATOM 1881 O O . SER A 1 223 ? -12.273 17.547 22.531 1 93.5 223 SER A O 1
ATOM 1883 N N . LYS A 1 224 ? -12.688 16.281 20.734 1 91.94 224 LYS A N 1
ATOM 1884 C CA . LYS A 1 224 ? -13.484 17.312 20.078 1 91.94 224 LYS A CA 1
ATOM 1885 C C . LYS A 1 224 ? -14.727 17.641 20.891 1 91.94 224 LYS A C 1
ATOM 1887 O O . LYS A 1 224 ? -15.086 18.812 21.016 1 91.94 224 LYS A O 1
ATOM 1892 N N . GLU A 1 225 ? -15.32 16.609 21.438 1 93.25 225 GLU A N 1
ATOM 1893 C CA . GLU A 1 225 ? -16.516 16.797 22.25 1 93.25 225 GLU A CA 1
ATOM 1894 C C . GLU A 1 225 ? -16.234 17.641 23.484 1 93.25 225 GLU A C 1
ATOM 1896 O O . GLU A 1 225 ? -17.031 18.516 23.844 1 93.25 225 GLU A O 1
ATOM 1901 N N . GLU A 1 226 ? -15.188 17.375 24.062 1 94.25 226 GLU A N 1
ATOM 1902 C CA . GLU A 1 226 ? -14.789 18.141 25.234 1 94.25 226 GLU A CA 1
ATOM 1903 C C . GLU A 1 226 ? -14.547 19.609 24.891 1 94.25 226 GLU A C 1
ATOM 1905 O O . GLU A 1 226 ? -14.898 20.5 25.672 1 94.25 226 GLU A O 1
ATOM 1910 N N . CYS A 1 227 ? -13.906 19.828 23.75 1 94.06 227 CYS A N 1
ATOM 1911 C CA . CYS A 1 227 ? -13.648 21.203 23.312 1 94.06 227 CYS A CA 1
ATOM 1912 C C . CYS A 1 227 ? -14.953 21.938 23.031 1 94.06 227 CYS A C 1
ATOM 1914 O O . CYS A 1 227 ? -15.109 23.094 23.406 1 94.06 227 CYS A O 1
ATOM 1916 N N . GLU A 1 228 ? -15.867 21.266 22.422 1 91.81 228 GLU A N 1
ATOM 1917 C CA . GLU A 1 228 ? -17.156 21.875 22.109 1 91.81 228 GLU A CA 1
ATOM 1918 C C . GLU A 1 228 ? -17.953 22.156 23.375 1 91.81 228 GLU A C 1
ATOM 1920 O O . GLU A 1 228 ? -18.641 23.172 23.453 1 91.81 228 GLU A O 1
ATOM 1925 N N . GLN A 1 229 ? -17.844 21.25 24.281 1 92.88 229 GLN A N 1
ATOM 1926 C CA . GLN A 1 229 ? -18.516 21.453 25.562 1 92.88 229 GLN A CA 1
ATOM 1927 C C . GLN A 1 229 ? -17.922 22.672 26.281 1 92.88 229 GLN A C 1
ATOM 1929 O O . GLN A 1 229 ? -18.672 23.438 26.906 1 92.88 229 GLN A O 1
ATOM 1934 N N . LEU A 1 230 ? -16.672 22.797 26.203 1 93.38 230 LEU A N 1
ATOM 1935 C CA . LEU A 1 230 ? -16.016 23.938 26.828 1 93.38 230 LEU A CA 1
ATOM 1936 C C . LEU A 1 230 ? -16.422 25.25 26.156 1 93.38 230 LEU A C 1
ATOM 1938 O O . LEU A 1 230 ? -16.562 26.266 26.828 1 93.38 230 LEU A O 1
ATOM 1942 N N . MET A 1 231 ? -16.672 25.219 24.859 1 91.5 231 MET A N 1
ATOM 1943 C CA . MET A 1 231 ? -17.062 26.422 24.125 1 91.5 231 MET A CA 1
ATOM 1944 C C . MET A 1 231 ? -18.5 26.812 24.453 1 91.5 231 MET A C 1
ATOM 1946 O O . MET A 1 231 ? -18.844 27.984 24.391 1 91.5 231 MET A O 1
ATOM 1950 N N . MET A 1 232 ? -19.266 25.859 24.797 1 89.25 232 MET A N 1
ATOM 1951 C CA . MET A 1 232 ? -20.656 26.125 25.156 1 89.25 232 MET A CA 1
ATOM 1952 C C . MET A 1 232 ? -20.734 26.766 26.547 1 89.25 232 MET A C 1
ATOM 1954 O O . MET A 1 232 ? -21.641 27.562 26.797 1 89.25 232 MET A O 1
ATOM 1958 N N . ASN A 1 233 ? -19.844 26.328 27.359 1 89.19 233 ASN A N 1
ATOM 1959 C CA . ASN A 1 233 ? -19.797 26.875 28.703 1 89.19 233 ASN A CA 1
ATOM 1960 C C . ASN A 1 233 ? -18.375 27.281 29.094 1 89.19 233 ASN A C 1
ATOM 1962 O O . ASN A 1 233 ? -17.75 26.625 29.953 1 89.19 233 ASN A O 1
ATOM 1966 N N . PRO A 1 234 ? -17.953 28.359 28.547 1 89.19 234 PRO A N 1
ATOM 1967 C CA . PRO A 1 234 ? -16.578 28.766 28.859 1 89.19 234 PRO A CA 1
ATOM 1968 C C . PRO A 1 234 ? -16.406 29.172 30.328 1 89.19 234 PRO A C 1
ATOM 1970 O O . PRO A 1 234 ? -17.344 29.672 30.953 1 89.19 234 PRO A O 1
ATOM 1973 N N . PRO A 1 235 ? -15.25 28.891 30.828 1 91.12 235 PRO A N 1
ATOM 1974 C CA . PRO A 1 235 ? -15 29.312 32.219 1 91.12 235 PRO A CA 1
ATOM 1975 C C . PRO A 1 235 ? -15.039 30.828 32.375 1 91.12 235 PRO A C 1
ATOM 1977 O O . PRO A 1 235 ? -14.797 31.562 31.422 1 91.12 235 PRO A O 1
ATOM 1980 N N . VAL A 1 236 ? -15.219 31.188 33.625 1 90.81 236 VAL A N 1
ATOM 1981 C CA . VAL A 1 236 ? -15.344 32.625 33.938 1 90.81 236 VAL A CA 1
ATOM 1982 C C . VAL A 1 236 ? -13.969 33.281 33.844 1 90.81 236 VAL A C 1
ATOM 1984 O O . VAL A 1 236 ? -12.953 32.688 34.219 1 90.81 236 VAL A O 1
ATOM 1987 N N . ASN A 1 237 ? -13.984 34.531 33.312 1 93.5 237 ASN A N 1
ATOM 1988 C CA . ASN A 1 237 ? -12.805 35.375 33.219 1 93.5 237 ASN A CA 1
ATOM 1989 C C . ASN A 1 237 ? -11.672 34.688 32.438 1 93.5 237 ASN A C 1
ATOM 1991 O O . ASN A 1 237 ? -10.531 34.656 32.906 1 93.5 237 ASN A O 1
ATOM 1995 N N . THR A 1 238 ? -12.07 33.906 31.438 1 95.88 238 THR A N 1
ATOM 1996 C CA . THR A 1 238 ? -11.102 33.188 30.609 1 95.88 238 THR A CA 1
ATOM 1997 C C . THR A 1 238 ? -11.375 33.406 29.125 1 95.88 238 THR A C 1
ATOM 1999 O O . THR A 1 238 ? -12.508 33.281 28.672 1 95.88 238 THR A O 1
ATOM 2002 N N . VAL A 1 239 ? -10.352 33.812 28.438 1 96.19 239 VAL A N 1
ATOM 2003 C CA . VAL A 1 239 ? -10.438 33.906 26.984 1 96.19 239 VAL A CA 1
ATOM 2004 C C . VAL A 1 239 ? -10.156 32.562 26.344 1 96.19 239 VAL A C 1
ATOM 2006 O O . VAL A 1 239 ? -9.117 31.953 26.594 1 96.19 239 VAL A O 1
ATOM 2009 N N . VAL A 1 240 ? -11.125 32.125 25.547 1 96.62 240 VAL A N 1
ATOM 2010 C CA . VAL A 1 240 ? -10.969 30.828 24.891 1 96.62 240 VAL A CA 1
ATOM 2011 C C . VAL A 1 240 ? -10.734 31.031 23.406 1 96.62 240 VAL A C 1
ATOM 2013 O O . VAL A 1 240 ? -11.547 31.656 22.719 1 96.62 240 VAL A O 1
ATOM 2016 N N . VAL A 1 241 ? -9.578 30.562 22.969 1 95.75 241 VAL A N 1
ATOM 2017 C CA . VAL A 1 241 ? -9.266 30.562 21.531 1 95.75 241 VAL A CA 1
ATOM 2018 C C . VAL A 1 241 ? -9.391 29.156 20.969 1 95.75 241 VAL A C 1
ATOM 2020 O O . VAL A 1 241 ? -8.672 28.25 21.406 1 95.75 241 VAL A O 1
ATOM 2023 N N . TYR A 1 242 ? -10.242 28.984 20.031 1 94 242 TYR A N 1
ATOM 2024 C CA . TYR A 1 242 ? -10.539 27.656 19.5 1 94 242 TYR A CA 1
ATOM 2025 C C . TYR A 1 242 ? -10.266 27.578 18 1 94 242 TYR A C 1
ATOM 2027 O O . TYR A 1 242 ? -10.992 28.188 17.203 1 94 242 TYR A O 1
ATOM 2035 N N . PHE A 1 243 ? -9.141 26.875 17.734 1 89.5 243 PHE A N 1
ATOM 2036 C CA . PHE A 1 243 ? -8.883 26.562 16.344 1 89.5 243 PHE A CA 1
ATOM 2037 C C . PHE A 1 243 ? -9.68 25.328 15.906 1 89.5 243 PHE A C 1
ATOM 2039 O O . PHE A 1 243 ? -9.156 24.219 15.883 1 89.5 243 PHE A O 1
ATOM 2046 N N . SER A 1 244 ? -10.914 25.594 15.578 1 82.25 244 SER A N 1
ATOM 2047 C CA . SER A 1 244 ? -11.805 24.5 15.219 1 82.25 244 SER A CA 1
ATOM 2048 C C . SER A 1 244 ? -11.578 24.062 13.773 1 82.25 244 SER A C 1
ATOM 2050 O O . SER A 1 244 ? -10.719 24.609 13.078 1 82.25 244 SER A O 1
ATOM 2052 N N . ASP A 1 245 ? -12.375 23.031 13.336 1 74.38 245 ASP A N 1
ATOM 2053 C CA . ASP A 1 245 ? -12.289 22.516 11.977 1 74.38 245 ASP A CA 1
ATOM 2054 C C . ASP A 1 245 ? -12.867 23.5 10.969 1 74.38 245 ASP A C 1
ATOM 2056 O O . ASP A 1 245 ? -12.547 23.422 9.781 1 74.38 245 ASP A O 1
ATOM 2060 N N . ARG A 1 246 ? -13.617 24.406 11.477 1 70.56 246 ARG A N 1
ATOM 2061 C CA . ARG A 1 246 ? -14.336 25.297 10.562 1 70.56 246 ARG A CA 1
ATOM 2062 C C . ARG A 1 246 ? -13.766 26.703 10.609 1 70.56 246 ARG A C 1
ATOM 2064 O O . ARG A 1 246 ? -13.562 27.344 9.57 1 70.56 246 ARG A O 1
ATOM 2071 N N . GLU A 1 247 ? -13.656 27.203 11.812 1 77.75 247 GLU A N 1
ATOM 2072 C CA . GLU A 1 247 ? -13.227 28.594 12 1 77.75 247 GLU A CA 1
ATOM 2073 C C . GLU A 1 247 ? -12.414 28.75 13.289 1 77.75 247 GLU A C 1
ATOM 2075 O O . GLU A 1 247 ? -12.43 27.859 14.148 1 77.75 247 GLU A O 1
ATOM 2080 N N . ASN A 1 248 ? -11.648 29.781 13.211 1 86.75 248 ASN A N 1
ATOM 2081 C CA . ASN A 1 248 ? -11 30.188 14.453 1 86.75 248 ASN A CA 1
ATOM 2082 C C . ASN A 1 248 ? -11.883 31.125 15.273 1 86.75 248 ASN A C 1
ATOM 2084 O O . ASN A 1 248 ? -12.234 32.219 14.812 1 86.75 248 ASN A O 1
ATOM 2088 N N . VAL A 1 249 ? -12.188 30.688 16.438 1 91.38 249 VAL A N 1
ATOM 2089 C CA . VAL A 1 249 ? -13.164 31.438 17.234 1 91.38 249 VAL A CA 1
ATOM 2090 C C . VAL A 1 249 ? -12.547 31.844 18.578 1 91.38 249 VAL A C 1
ATOM 2092 O O . VAL A 1 249 ? -11.805 31.062 19.188 1 91.38 249 VAL A O 1
ATOM 2095 N N . VAL A 1 250 ? -12.781 33.031 18.906 1 94.25 250 VAL A N 1
ATOM 2096 C CA . VAL A 1 250 ? -12.438 33.531 20.234 1 94.25 250 VAL A CA 1
ATOM 2097 C C . VAL A 1 250 ? -13.711 33.75 21.047 1 94.25 250 VAL A C 1
ATOM 2099 O O . VAL A 1 250 ? -14.641 34.406 20.562 1 94.25 250 VAL A O 1
ATOM 2102 N N . ALA A 1 251 ? -13.711 33.188 22.234 1 95.38 251 ALA A N 1
ATOM 2103 C CA . ALA A 1 251 ? -14.898 33.312 23.078 1 95.38 251 ALA A CA 1
ATOM 2104 C C . ALA A 1 251 ? -14.547 33.906 24.438 1 95.38 251 ALA A C 1
ATOM 2106 O O . ALA A 1 251 ? -13.484 33.625 25 1 95.38 251 ALA A O 1
ATOM 2107 N N . TYR A 1 252 ? -15.422 34.781 24.891 1 94.75 252 TYR A N 1
ATOM 2108 C CA . TYR A 1 252 ? -15.305 35.406 26.219 1 94.75 252 TYR A CA 1
ATOM 2109 C C . TYR A 1 252 ? -16.672 35.719 26.797 1 94.75 252 TYR A C 1
ATOM 2111 O O . TYR A 1 252 ? -17.438 36.5 26.203 1 94.75 252 TYR A O 1
ATOM 2119 N N . HIS A 1 253 ? -17.031 35.219 27.953 1 90.19 253 HIS A N 1
ATOM 2120 C CA . HIS A 1 253 ? -18.281 35.438 28.672 1 90.19 253 HIS A CA 1
ATOM 2121 C C . HIS A 1 253 ? -19.484 35.219 27.75 1 90.19 253 HIS A C 1
ATOM 2123 O O . HIS A 1 253 ? -20.375 36.062 27.688 1 90.19 253 HIS A O 1
ATOM 2129 N N . GLY A 1 254 ? -19.484 34.188 26.953 1 87.31 254 GLY A N 1
ATOM 2130 C CA . GLY A 1 254 ? -20.625 33.812 26.141 1 87.31 254 GLY A CA 1
ATOM 2131 C C . GLY A 1 254 ? -20.656 34.469 24.797 1 87.31 254 GLY A C 1
ATOM 2132 O O . GLY A 1 254 ? -21.5 34.188 23.953 1 87.31 254 GLY A O 1
ATOM 2133 N N . ARG A 1 255 ? -19.781 35.469 24.562 1 92.5 255 ARG A N 1
ATOM 2134 C CA . ARG A 1 255 ? -19.703 36.125 23.266 1 92.5 255 ARG A CA 1
ATOM 2135 C C . ARG A 1 255 ? -18.547 35.531 22.438 1 92.5 255 ARG A C 1
ATOM 2137 O O . ARG A 1 255 ? -17.562 35.062 22.984 1 92.5 255 A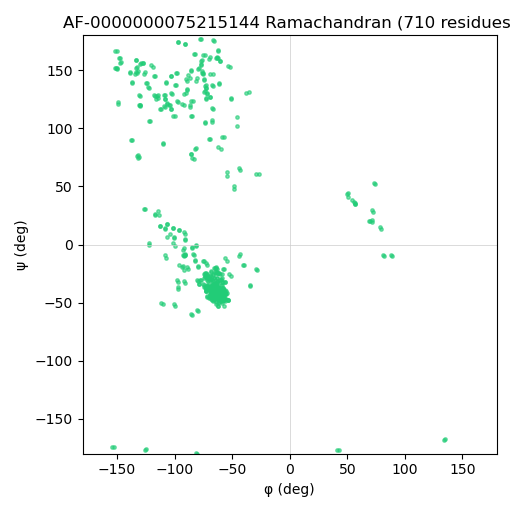RG A O 1
ATOM 2144 N N . GLU A 1 256 ? -18.781 35.531 21.141 1 92.75 256 GLU A N 1
ATOM 2145 C CA . GLU A 1 256 ? -17.781 34.938 20.281 1 92.75 256 GLU A CA 1
ATOM 2146 C C . GLU A 1 256 ? -17.484 35.844 19.062 1 92.75 256 GLU A C 1
ATOM 2148 O O . GLU A 1 256 ? -18.344 36.625 18.656 1 92.75 256 GLU A O 1
ATOM 2153 N N . VAL A 1 257 ? -16.234 35.781 18.609 1 91.25 257 VAL A N 1
ATOM 2154 C CA . VAL A 1 257 ? -15.82 36.469 17.375 1 91.25 257 VAL A CA 1
ATOM 2155 C C . VAL A 1 257 ? -14.93 35.531 16.562 1 91.25 257 VAL A C 1
ATOM 2157 O O . VAL A 1 257 ? -14.133 34.781 17.109 1 91.25 257 VAL A O 1
ATOM 2160 N N . CYS A 1 258 ? -15.125 35.531 15.289 1 86.88 258 CYS A N 1
ATOM 2161 C CA . CYS A 1 258 ? -14.281 34.75 14.391 1 86.88 258 CYS A CA 1
ATOM 2162 C C . CYS A 1 258 ? -13.07 35.562 13.938 1 86.88 258 CYS A C 1
ATOM 2164 O O . CYS A 1 258 ? -13.188 36.75 13.625 1 86.88 258 CYS A O 1
ATOM 2166 N N . LEU A 1 259 ? -11.914 34.875 14.008 1 85.12 259 LEU A N 1
ATOM 2167 C CA . LEU A 1 259 ? -10.68 35.531 13.555 1 85.12 259 LEU A CA 1
ATOM 2168 C C . LEU A 1 259 ? -10.078 34.781 12.375 1 85.12 259 LEU A C 1
ATOM 2170 O O . LEU A 1 259 ? -10.125 33.531 12.328 1 85.12 259 LEU A O 1
ATOM 2174 N N . PRO A 1 260 ? -9.5 35.594 11.5 1 78.75 260 PRO A N 1
ATOM 2175 C CA . PRO A 1 260 ? -8.68 34.906 10.492 1 78.75 260 PRO A CA 1
ATOM 2176 C C . PRO A 1 260 ? -7.457 34.219 11.094 1 78.75 260 PRO A C 1
ATOM 2178 O O . PRO A 1 260 ? -7.172 34.375 12.281 1 78.75 260 PRO A O 1
ATOM 2181 N N . CYS A 1 261 ? -6.715 33.5 10.312 1 77.31 261 CYS A N 1
ATOM 2182 C CA . CYS A 1 261 ? -5.629 32.656 10.789 1 77.31 261 CYS A CA 1
ATOM 2183 C C . CYS A 1 261 ? -4.504 33.5 11.383 1 77.31 261 CYS A C 1
ATOM 2185 O O . CYS A 1 261 ? -4.055 33.25 12.5 1 77.31 261 CYS A O 1
ATOM 2187 N N . ASP A 1 262 ? -4.055 34.5 10.758 1 79 262 ASP A N 1
ATOM 2188 C CA . ASP A 1 262 ? -2.9 35.281 11.188 1 79 262 ASP A CA 1
ATOM 2189 C C . ASP A 1 262 ? -3.18 35.969 12.516 1 79 262 ASP A C 1
ATOM 2191 O O . ASP A 1 262 ? -2.402 35.875 13.469 1 79 262 ASP A O 1
ATOM 2195 N N . PRO A 1 263 ? -4.332 36.688 12.578 1 85.44 263 PRO A N 1
ATOM 2196 C CA . PRO A 1 263 ? -4.637 37.312 13.859 1 85.44 263 PRO A CA 1
ATOM 2197 C C . PRO A 1 263 ? -4.82 36.312 14.992 1 85.44 263 PRO A C 1
ATOM 2199 O O . PRO A 1 263 ? -4.445 36.562 16.125 1 85.44 263 PRO A O 1
ATOM 2202 N N . ALA A 1 264 ? -5.418 35.219 14.625 1 88.5 264 ALA A N 1
ATOM 2203 C CA . ALA A 1 264 ? -5.633 34.188 15.648 1 88.5 264 ALA A CA 1
ATOM 2204 C C . ALA A 1 264 ? -4.301 33.656 16.172 1 88.5 264 ALA A C 1
ATOM 2206 O O . ALA A 1 264 ? -4.121 33.5 17.375 1 88.5 264 ALA A O 1
ATOM 2207 N N . GLU A 1 265 ? -3.41 33.406 15.281 1 88.62 265 GLU A N 1
ATOM 2208 C CA . GLU A 1 265 ? -2.104 32.875 15.688 1 88.62 265 GLU A CA 1
ATOM 2209 C C . GLU A 1 265 ? -1.307 33.938 16.438 1 88.62 265 GLU A C 1
ATOM 2211 O O . GLU A 1 265 ? -0.547 33.625 17.359 1 88.62 265 GLU A O 1
ATOM 2216 N N . MET A 1 266 ? -1.415 35.188 16.016 1 90.19 266 MET A N 1
ATOM 2217 C CA . MET A 1 266 ? -0.743 36.25 16.719 1 90.19 266 MET A CA 1
ATOM 2218 C C . MET A 1 266 ? -1.235 36.375 18.156 1 90.19 266 MET A C 1
ATOM 2220 O O . MET A 1 266 ? -0.442 36.594 19.078 1 90.19 266 MET A O 1
ATOM 2224 N N . LEU A 1 267 ? -2.531 36.312 18.25 1 94.06 267 LEU A N 1
ATOM 2225 C CA . LEU A 1 267 ? -3.1 36.312 19.594 1 94.06 267 LEU A CA 1
ATOM 2226 C C . LEU A 1 267 ? -2.502 35.188 20.438 1 94.06 267 LEU A C 1
ATOM 2228 O O . LEU A 1 267 ? -2.109 35.406 21.594 1 94.06 267 LEU A O 1
ATOM 2232 N N . CYS A 1 268 ? -2.445 34.031 19.891 1 94.44 268 CYS A N 1
ATOM 2233 C CA . CYS A 1 268 ? -1.872 32.906 20.609 1 94.44 268 CYS A CA 1
ATOM 2234 C C . CYS A 1 268 ? -0.423 33.156 20.984 1 94.44 268 CYS A C 1
ATOM 2236 O O . CYS A 1 268 ? 0.009 32.812 22.094 1 94.44 268 CYS A O 1
ATOM 2238 N N . TYR A 1 269 ? 0.302 33.75 20.078 1 94 269 TYR A N 1
ATOM 2239 C CA . TYR A 1 269 ? 1.688 34.094 20.359 1 94 269 TYR A CA 1
ATOM 2240 C C . TYR A 1 269 ? 1.78 35 21.594 1 94 269 TYR A C 1
ATOM 2242 O O . TYR A 1 269 ? 2.598 34.75 22.484 1 94 269 TYR A O 1
ATOM 2250 N N . PHE A 1 270 ? 0.992 36 21.656 1 95.31 270 PHE A N 1
ATOM 2251 C CA . PHE A 1 270 ? 1.022 36.938 22.781 1 95.31 270 PHE A CA 1
ATOM 2252 C C . PHE A 1 270 ? 0.675 36.219 24.094 1 95.31 270 PHE A C 1
ATOM 2254 O O . PHE A 1 270 ? 1.33 36.438 25.109 1 95.31 270 PHE A O 1
ATOM 2261 N N . LEU A 1 271 ? -0.301 35.406 24 1 95.19 271 LEU A N 1
ATOM 2262 C CA . LEU A 1 271 ? -0.79 34.75 25.203 1 95.19 271 LEU A CA 1
ATOM 2263 C C . LEU A 1 271 ? 0.252 33.781 25.734 1 95.19 271 LEU A C 1
ATOM 2265 O O . LEU A 1 271 ? 0.423 33.656 26.953 1 95.19 271 LEU A O 1
ATOM 2269 N N . VAL A 1 272 ? 0.956 33.125 24.875 1 94.12 272 VAL A N 1
ATOM 2270 C CA . VAL A 1 272 ? 1.793 32 25.281 1 94.12 272 VAL A CA 1
ATOM 2271 C C . VAL A 1 272 ? 3.234 32.469 25.469 1 94.12 272 VAL A C 1
ATOM 2273 O O . VAL A 1 272 ? 3.936 32 26.375 1 94.12 272 VAL A O 1
ATOM 2276 N N . LYS A 1 273 ? 3.74 33.406 24.656 1 93.38 273 LYS A N 1
ATOM 2277 C CA . LYS A 1 273 ? 5.176 33.656 24.594 1 93.38 273 LYS A CA 1
ATOM 2278 C C . LYS A 1 273 ? 5.523 35 25.25 1 93.38 273 LYS A C 1
ATOM 2280 O O . LYS A 1 273 ? 6.699 35.281 25.484 1 93.38 273 LYS A O 1
ATOM 2285 N N . THR A 1 274 ? 4.57 35.75 25.578 1 95 274 THR A N 1
ATOM 2286 C CA . THR A 1 274 ? 4.918 37.062 26.078 1 95 274 THR A CA 1
ATOM 2287 C C . THR A 1 274 ? 4.391 37.25 27.5 1 95 274 THR A C 1
ATOM 2289 O O . THR A 1 274 ? 3.459 36.562 27.922 1 95 274 THR A O 1
ATOM 2292 N N . ASN A 1 275 ? 5.027 38.094 28.203 1 94.62 275 ASN A N 1
ATOM 2293 C CA . ASN A 1 275 ? 4.641 38.594 29.516 1 94.62 275 ASN A CA 1
ATOM 2294 C C . ASN A 1 275 ? 5.211 39.969 29.797 1 94.62 275 ASN A C 1
ATOM 2296 O O . ASN A 1 275 ? 5.793 40.594 28.906 1 94.62 275 ASN A O 1
ATOM 2300 N N . GLU A 1 276 ? 5.02 40.406 30.938 1 93.62 276 GLU A N 1
ATOM 2301 C CA . GLU A 1 276 ? 5.465 41.781 31.281 1 93.62 276 GLU A CA 1
ATOM 2302 C C . GLU A 1 276 ? 6.98 41.906 31.172 1 93.62 276 GLU A C 1
ATOM 2304 O O . GLU A 1 276 ? 7.496 42.938 30.766 1 93.62 276 GLU A O 1
ATOM 2309 N N . THR A 1 277 ? 7.621 40.875 31.438 1 94 277 THR A N 1
ATOM 2310 C CA . THR A 1 277 ? 9.078 40.875 31.453 1 94 277 THR A CA 1
ATOM 2311 C C . THR A 1 277 ? 9.633 40.562 30.062 1 94 277 THR A C 1
ATOM 2313 O O . THR A 1 277 ? 10.781 40.906 29.75 1 94 277 THR A O 1
ATOM 2316 N N . ARG A 1 278 ? 8.805 39.969 29.312 1 94.88 278 ARG A N 1
ATOM 2317 C CA . ARG A 1 278 ? 9.234 39.562 27.984 1 94.88 278 ARG A CA 1
ATOM 2318 C C . ARG A 1 278 ? 8.219 40 26.922 1 94.88 278 ARG A C 1
ATOM 2320 O O . ARG A 1 278 ? 7.555 39.156 26.312 1 94.88 278 ARG A O 1
ATOM 2327 N N . PRO A 1 279 ? 8.203 41.25 26.609 1 95.81 279 PRO A N 1
ATOM 2328 C CA . PRO A 1 279 ? 7.297 41.75 25.562 1 95.81 279 PRO A CA 1
ATOM 2329 C C . PRO A 1 279 ? 7.797 41.406 24.156 1 95.81 279 PRO A C 1
ATOM 2331 O O . PRO A 1 279 ? 8.969 41.062 23.984 1 95.81 279 PRO A O 1
ATOM 2334 N N . ALA A 1 280 ? 6.91 41.406 23.234 1 94.69 280 ALA A N 1
ATOM 2335 C CA . ALA A 1 280 ? 7.258 41.062 21.859 1 94.69 280 ALA A CA 1
ATOM 2336 C C . ALA A 1 280 ? 7.34 42.344 21 1 94.69 280 ALA A C 1
ATOM 2338 O O . ALA A 1 280 ? 6.449 43.188 21.047 1 94.69 280 ALA A O 1
ATOM 2339 N N . THR A 1 281 ? 8.445 42.406 20.297 1 93.25 281 THR A N 1
ATOM 2340 C CA . THR A 1 281 ? 8.617 43.469 19.328 1 93.25 281 THR A CA 1
ATOM 2341 C C . THR A 1 281 ? 8.25 43 17.922 1 93.25 281 THR A C 1
ATOM 2343 O O . THR A 1 281 ? 7.914 41.844 17.734 1 93.25 281 THR A O 1
ATOM 2346 N N . LYS A 1 282 ? 8.273 43.969 17 1 88 282 LYS A N 1
ATOM 2347 C CA . LYS A 1 282 ? 7.961 43.625 15.617 1 88 282 LYS A CA 1
ATOM 2348 C C . LYS A 1 282 ? 8.906 42.562 15.086 1 88 282 LYS A C 1
ATOM 2350 O O . LYS A 1 282 ? 8.531 41.781 14.203 1 88 282 LYS A O 1
ATOM 2355 N N . HIS A 1 283 ? 10.031 42.406 15.68 1 85.25 283 HIS A N 1
ATOM 2356 C CA . HIS A 1 283 ? 11.023 41.438 15.234 1 85.25 283 HIS A CA 1
ATOM 2357 C C . HIS A 1 283 ? 10.688 40.031 15.727 1 85.25 283 HIS A C 1
ATOM 2359 O O . HIS A 1 283 ? 11 39.031 15.062 1 85.25 283 HIS A O 1
ATOM 2365 N N . ASP A 1 284 ? 10.047 39.969 16.875 1 87.12 284 ASP A N 1
ATOM 2366 C CA . ASP A 1 284 ? 9.688 38.688 17.453 1 87.12 284 ASP A CA 1
ATOM 2367 C C . ASP A 1 284 ? 8.508 38.062 16.703 1 87.12 284 ASP A C 1
ATOM 2369 O O . ASP A 1 284 ? 8.336 36.844 16.734 1 87.12 284 ASP A O 1
ATOM 2373 N N . VAL A 1 285 ? 7.738 38.875 16.094 1 85.38 285 VAL A N 1
ATOM 2374 C CA . VAL A 1 285 ? 6.535 38.406 15.422 1 85.38 285 VAL A CA 1
ATOM 2375 C C . VAL A 1 285 ? 6.664 38.594 13.914 1 85.38 285 VAL A C 1
ATOM 2377 O O . VAL A 1 285 ? 5.66 38.781 13.219 1 85.38 285 VAL A O 1
ATOM 2380 N N . ALA A 1 286 ? 7.832 38.625 13.398 1 77.5 286 ALA A N 1
ATOM 2381 C CA . ALA A 1 286 ? 8.117 38.875 11.992 1 77.5 286 ALA A CA 1
ATOM 2382 C C . ALA A 1 286 ? 7.438 37.844 11.086 1 77.5 286 ALA A C 1
ATOM 2384 O O . ALA A 1 286 ? 7.059 38.156 9.953 1 77.5 286 ALA A O 1
ATOM 2385 N N . MET A 1 287 ? 7.203 36.719 11.664 1 73.62 287 MET A N 1
ATOM 2386 C CA . MET A 1 287 ? 6.645 35.625 10.883 1 73.62 287 MET A CA 1
ATOM 2387 C C . MET A 1 287 ? 5.211 35.906 10.461 1 73.62 287 MET A C 1
ATOM 2389 O O . MET A 1 287 ? 4.707 35.344 9.5 1 73.62 287 MET A O 1
ATOM 2393 N N . PHE A 1 288 ? 4.648 36.719 11.188 1 76.12 288 PHE A N 1
ATOM 2394 C CA . PHE A 1 288 ? 3.258 37.031 10.867 1 76.12 288 PHE A CA 1
ATOM 2395 C C . PHE A 1 288 ? 3.18 38.125 9.789 1 76.12 288 PHE A C 1
ATOM 2397 O O . PHE A 1 288 ? 2.09 38.469 9.344 1 76.12 288 PHE A O 1
ATOM 2404 N N . PHE A 1 289 ? 4.5 38.469 9.547 1 69.5 289 PHE A N 1
ATOM 2405 C CA . PHE A 1 289 ? 4.555 39.531 8.562 1 69.5 289 PHE A CA 1
ATOM 2406 C C . PHE A 1 289 ? 5.277 39.094 7.305 1 69.5 289 PHE A C 1
ATOM 2408 O O . PHE A 1 289 ? 6.109 38.188 7.355 1 69.5 289 PHE A O 1
ATOM 2415 N N . GLN A 1 290 ? 4.738 39.25 6.203 1 59.38 290 GLN A N 1
ATOM 2416 C CA . GLN A 1 290 ? 5.488 38.969 4.984 1 59.38 290 GLN A CA 1
ATOM 2417 C C . GLN A 1 290 ? 6.535 40.062 4.723 1 59.38 290 GLN A C 1
ATOM 2419 O O . GLN A 1 290 ? 6.195 41.219 4.57 1 59.38 290 GLN A O 1
ATOM 2424 N N . PRO A 1 291 ? 7.883 39.562 5.047 1 54.84 291 PRO A N 1
ATOM 2425 C CA . PRO A 1 291 ? 8.891 40.594 4.883 1 54.84 291 PRO A CA 1
ATOM 2426 C C . PRO A 1 291 ? 8.812 41.281 3.52 1 54.84 291 PRO A C 1
ATOM 2428 O O . PRO A 1 291 ? 8.461 40.656 2.523 1 54.84 291 PRO A O 1
ATOM 2431 N N . ARG A 1 292 ? 8.703 42.594 3.488 1 53.19 292 ARG A N 1
ATOM 2432 C CA . ARG A 1 292 ? 8.867 43.344 2.248 1 53.19 292 ARG A CA 1
ATOM 2433 C C . ARG A 1 292 ? 10.188 43 1.571 1 53.19 292 ARG A C 1
ATOM 2435 O O . ARG A 1 292 ? 11.023 42.312 2.154 1 53.19 292 ARG A O 1
ATOM 2442 N N . ARG A 1 293 ? 10.25 43.156 0.235 1 53 293 ARG A N 1
ATOM 2443 C CA . ARG A 1 293 ? 11.469 42.938 -0.534 1 53 293 ARG A CA 1
ATOM 2444 C C . ARG A 1 293 ? 12.695 43.344 0.258 1 53 293 ARG A C 1
ATOM 2446 O O . ARG A 1 293 ? 13.758 42.75 0.149 1 53 293 ARG A O 1
ATOM 2453 N N . ASP A 1 294 ? 12.547 44.375 1.024 1 51.31 294 ASP A N 1
ATOM 2454 C CA . ASP A 1 294 ? 13.711 44.906 1.734 1 51.31 294 ASP A CA 1
ATOM 2455 C C . ASP A 1 294 ? 13.844 44.25 3.109 1 51.31 294 ASP A C 1
ATOM 2457 O O . ASP A 1 294 ? 14.766 44.562 3.865 1 51.31 294 ASP A O 1
ATOM 2461 N N . GLY A 1 295 ? 13.039 43.312 3.455 1 59.91 295 GLY A N 1
ATOM 2462 C CA . GLY A 1 295 ? 13.164 42.5 4.656 1 59.91 295 GLY A CA 1
ATOM 2463 C C . GLY A 1 295 ? 12.641 43.188 5.898 1 59.91 295 GLY A C 1
ATOM 2464 O O . GLY A 1 295 ? 12.578 42.594 6.973 1 59.91 295 GLY A O 1
ATOM 2465 N N . GLU A 1 296 ? 12.289 44.562 5.801 1 64.56 296 GLU A N 1
ATOM 2466 C CA . GLU A 1 296 ? 12.016 45.25 7.059 1 64.56 296 GLU A CA 1
ATOM 2467 C C . GLU A 1 296 ? 10.516 45.344 7.32 1 64.56 296 GLU A C 1
ATOM 2469 O O . GLU A 1 296 ? 9.719 45.5 6.391 1 64.56 296 GLU A O 1
ATOM 2474 N N . ILE A 1 297 ? 10.078 45.125 8.477 1 73.81 297 ILE A N 1
ATOM 2475 C CA . ILE A 1 297 ? 8.695 45.25 8.922 1 73.81 297 ILE A CA 1
ATOM 2476 C C . ILE A 1 297 ? 8.492 46.656 9.5 1 73.81 297 ILE A C 1
ATOM 2478 O O . ILE A 1 297 ? 9.234 47.094 10.383 1 73.81 297 ILE A O 1
ATOM 2482 N N . SER A 1 298 ? 7.543 47.469 8.93 1 77.62 298 SER A N 1
ATOM 2483 C CA . SER A 1 298 ? 7.266 48.812 9.438 1 77.62 298 SER A CA 1
ATOM 2484 C C . SER A 1 298 ? 6.625 48.75 10.82 1 77.62 298 SER A C 1
ATOM 2486 O O . SER A 1 298 ? 5.781 47.875 11.086 1 77.62 298 SER A O 1
ATOM 2488 N N . THR A 1 299 ? 7.074 49.625 11.734 1 83.81 299 THR A N 1
ATOM 2489 C CA . THR A 1 299 ? 6.496 49.75 13.062 1 83.81 299 THR A CA 1
ATOM 2490 C C . THR A 1 299 ? 5.012 50.094 12.984 1 83.81 299 THR A C 1
ATOM 2492 O O . THR A 1 299 ? 4.211 49.562 13.781 1 83.81 299 THR A O 1
ATOM 2495 N N . ASN A 1 300 ? 4.688 50.844 12.031 1 84.44 300 ASN A N 1
ATOM 2496 C CA . ASN A 1 300 ? 3.297 51.25 11.859 1 84.44 300 ASN A CA 1
ATOM 2497 C C . ASN A 1 300 ? 2.412 50.062 11.5 1 84.44 300 ASN A C 1
ATOM 2499 O O . ASN A 1 300 ? 1.28 49.938 11.977 1 84.44 300 ASN A O 1
ATOM 2503 N N . THR A 1 301 ? 2.951 49.281 10.711 1 81.69 301 THR A N 1
ATOM 2504 C CA . THR A 1 301 ? 2.189 48.094 10.32 1 81.69 301 THR A CA 1
ATOM 2505 C C . THR A 1 301 ? 1.954 47.188 11.516 1 81.69 301 THR A C 1
ATOM 2507 O O . THR A 1 301 ? 0.873 46.594 11.664 1 81.69 301 THR A O 1
ATOM 2510 N N . PHE A 1 302 ? 2.953 47.094 12.328 1 87.31 302 PHE A N 1
ATOM 2511 C CA . PHE A 1 302 ? 2.863 46.281 13.539 1 87.31 302 PHE A CA 1
ATOM 2512 C C . PHE A 1 302 ? 1.8 46.812 14.477 1 87.31 302 PHE A C 1
ATOM 2514 O O . PHE A 1 302 ? 0.932 46.094 14.945 1 87.31 302 PHE A O 1
ATOM 2521 N N . VAL A 1 303 ? 1.832 48.062 14.664 1 90.38 303 VAL A N 1
ATOM 2522 C CA . VAL A 1 303 ? 0.911 48.75 15.578 1 90.38 303 VAL A CA 1
ATOM 2523 C C . VAL A 1 303 ? -0.519 48.594 15.062 1 90.38 303 VAL A C 1
ATOM 2525 O O . VAL A 1 303 ? -1.446 48.375 15.836 1 90.38 303 VAL A O 1
ATOM 2528 N N . GLN A 1 304 ? -0.653 48.75 13.789 1 87.19 304 GLN A N 1
ATOM 2529 C CA . GLN A 1 304 ? -1.983 48.688 13.195 1 87.19 304 GLN A CA 1
ATOM 2530 C C . GLN A 1 304 ? -2.555 47.25 13.328 1 87.19 304 GLN A C 1
ATOM 2532 O O . GLN A 1 304 ? -3.748 47.094 13.586 1 87.19 304 GLN A O 1
ATOM 2537 N N . LYS A 1 305 ? -1.739 46.281 13.156 1 86.31 305 LYS A N 1
ATOM 2538 C CA . LYS A 1 305 ? -2.186 44.875 13.258 1 86.31 305 LYS A CA 1
ATOM 2539 C C . LYS A 1 305 ? -2.643 44.562 14.68 1 86.31 305 LYS A C 1
ATOM 2541 O O . LYS A 1 305 ? -3.66 43.906 14.867 1 86.31 305 LYS A O 1
ATOM 2546 N N . VAL A 1 306 ? -1.926 45.062 15.633 1 91.94 306 VAL A N 1
ATOM 2547 C CA . VAL A 1 306 ? -2.266 44.781 17.031 1 91.94 306 VAL A CA 1
ATOM 2548 C C . VAL A 1 306 ? -3.527 45.562 17.406 1 91.94 306 VAL A C 1
ATOM 2550 O O . VAL A 1 306 ? -4.375 45.062 18.141 1 91.94 306 VAL A O 1
ATOM 2553 N N . ARG A 1 307 ? -3.576 46.75 16.906 1 92.44 307 ARG A N 1
ATOM 2554 C CA . ARG A 1 307 ? -4.762 47.562 17.172 1 92.44 307 ARG A CA 1
ATOM 2555 C C . ARG A 1 307 ? -6.02 46.906 16.656 1 92.44 307 ARG A C 1
ATOM 2557 O O . ARG A 1 307 ? -7.043 46.844 17.344 1 92.44 307 ARG A O 1
ATOM 2564 N N . ARG A 1 308 ? -5.922 46.406 15.477 1 88.31 308 ARG A N 1
ATOM 2565 C CA . ARG A 1 308 ? -7.059 45.688 14.875 1 88.31 308 ARG A CA 1
ATOM 2566 C C . ARG A 1 308 ? -7.434 44.469 15.688 1 88.31 308 ARG A C 1
ATOM 2568 O O . ARG A 1 308 ? -8.617 44.156 15.836 1 88.31 308 ARG A O 1
ATOM 2575 N N . LEU A 1 309 ? -6.445 43.781 16.109 1 92 309 LEU A N 1
ATOM 2576 C CA . LEU A 1 309 ? -6.68 42.594 16.953 1 92 309 LEU A CA 1
ATOM 2577 C C . LEU A 1 309 ? -7.387 43 18.25 1 92 309 LEU A C 1
ATOM 2579 O O . LEU A 1 309 ? -8.352 42.344 18.656 1 92 309 LEU A O 1
ATOM 2583 N N . ARG A 1 310 ? -6.973 44.031 18.828 1 94.5 310 ARG A N 1
ATOM 2584 C CA . ARG A 1 310 ? -7.57 44.531 20.062 1 94.5 310 ARG A CA 1
ATOM 2585 C C . ARG A 1 310 ? -9.023 44.938 19.844 1 94.5 310 ARG A C 1
ATOM 2587 O O . ARG A 1 310 ? -9.875 44.719 20.703 1 94.5 310 ARG A O 1
ATOM 2594 N N . GLU A 1 311 ? -9.203 45.594 18.75 1 92.88 311 GLU A N 1
ATOM 2595 C CA . GLU A 1 311 ? -10.547 46.031 18.422 1 92.88 311 GLU A CA 1
ATOM 2596 C C . GLU A 1 311 ? -11.508 44.844 18.281 1 92.88 311 GLU A C 1
ATOM 2598 O O . GLU A 1 311 ? -12.648 44.906 18.75 1 92.88 311 GLU A O 1
ATOM 2603 N N . ARG A 1 312 ? -11.078 43.875 17.672 1 91.62 312 ARG A N 1
ATOM 2604 C CA . ARG A 1 312 ? -11.906 42.688 17.5 1 91.62 312 ARG A CA 1
ATOM 2605 C C . ARG A 1 312 ? -12.195 42 18.844 1 91.62 312 ARG A C 1
ATOM 2607 O O . ARG A 1 312 ? -13.297 41.531 19.078 1 91.62 312 ARG A O 1
ATOM 2614 N N . LEU A 1 313 ? -11.227 42 19.703 1 94.69 313 LEU A N 1
ATOM 2615 C CA . LEU A 1 313 ? -11.406 41.406 21.016 1 94.69 313 LEU A CA 1
ATOM 2616 C C . LEU A 1 313 ? -12.336 42.25 21.875 1 94.69 313 LEU A C 1
ATOM 2618 O O . LEU A 1 313 ? -13.109 41.719 22.672 1 94.69 313 LEU A O 1
ATOM 2622 N N . SER A 1 314 ? -12.25 43.5 21.609 1 94.56 314 SER A N 1
ATOM 2623 C CA . SER A 1 314 ? -13.086 44.438 22.375 1 94.56 314 SER A CA 1
ATOM 2624 C C . SER A 1 314 ? -14.555 44.281 22.016 1 94.56 314 SER A C 1
ATOM 2626 O O . SER A 1 314 ? -15.438 44.562 22.828 1 94.56 314 SER A O 1
ATOM 2628 N N . ARG A 1 315 ? -14.789 43.844 20.844 1 92.81 315 ARG A N 1
ATOM 2629 C CA . ARG A 1 315 ? -16.156 43.625 20.391 1 92.81 315 ARG A CA 1
ATOM 2630 C C . ARG A 1 315 ? -16.859 42.562 21.219 1 92.81 315 ARG A C 1
ATOM 2632 O O . ARG A 1 315 ? -18.078 42.562 21.359 1 92.81 315 ARG A O 1
ATOM 2639 N N . ILE A 1 316 ? -16.109 41.75 21.781 1 93.94 316 ILE A N 1
ATOM 2640 C CA . ILE A 1 316 ? -16.688 40.688 22.594 1 93.94 316 ILE A CA 1
ATOM 2641 C C . ILE A 1 316 ? -16.422 40.969 24.078 1 93.94 316 ILE A C 1
ATOM 2643 O O . ILE A 1 316 ? -16.469 40.062 24.906 1 93.94 316 ILE A O 1
ATOM 2647 N N . GLN A 1 317 ? -16.016 42.125 24.375 1 92.75 317 GLN A N 1
ATOM 2648 C CA . GLN A 1 317 ? -15.867 42.688 25.719 1 92.75 317 GLN A CA 1
ATOM 2649 C C . GLN A 1 317 ? -14.688 42.031 26.438 1 92.75 317 GLN A C 1
ATOM 2651 O O . GLN A 1 317 ? -14.727 41.844 27.656 1 92.75 317 GLN A O 1
ATOM 2656 N N . VAL A 1 318 ? -13.742 41.625 25.703 1 94.25 318 VAL A N 1
ATOM 2657 C CA . VAL A 1 318 ? -12.492 41.188 26.328 1 94.25 318 VAL A CA 1
ATOM 2658 C C . VAL A 1 318 ? -11.742 42.406 26.859 1 94.25 318 VAL A C 1
ATOM 2660 O O . VAL A 1 318 ? -11.594 43.406 26.156 1 94.25 318 VAL A O 1
ATOM 2663 N N . PRO A 1 319 ? -11.336 42.344 28.062 1 93.69 319 PRO A N 1
ATOM 2664 C CA . PRO A 1 319 ? -10.516 43.469 28.531 1 93.69 319 PRO A CA 1
ATOM 2665 C C . PRO A 1 319 ? -9.203 43.625 27.766 1 93.69 319 PRO A C 1
ATOM 2667 O O . PRO A 1 319 ? -8.867 42.75 26.953 1 93.69 319 PRO A O 1
ATOM 2670 N N . ASP A 1 320 ? -8.578 44.719 27.969 1 93.94 320 ASP A N 1
ATOM 2671 C CA . ASP A 1 320 ? -7.305 44.969 27.297 1 93.94 320 ASP A CA 1
ATOM 2672 C C . ASP A 1 320 ? -6.219 44.031 27.859 1 93.94 320 ASP A C 1
ATOM 2674 O O . ASP A 1 320 ? -5.449 44.438 28.734 1 93.94 320 ASP A O 1
ATOM 2678 N N . ILE A 1 321 ? -6.129 42.938 27.219 1 95.38 321 ILE A N 1
ATOM 2679 C CA . ILE A 1 321 ? -5.203 41.906 27.719 1 95.38 321 ILE A CA 1
ATOM 2680 C C . ILE A 1 321 ? -3.844 42.094 27.047 1 95.38 321 ILE A C 1
ATOM 2682 O O . ILE A 1 321 ? -2.842 41.531 27.516 1 95.38 321 ILE A O 1
ATOM 2686 N N . ILE A 1 322 ? -3.801 42.719 25.953 1 96.44 322 ILE A N 1
ATOM 2687 C CA . ILE A 1 322 ? -2.549 43.031 25.266 1 96.44 322 ILE A CA 1
ATOM 2688 C C . ILE A 1 322 ? -2.135 44.469 25.531 1 96.44 322 ILE A C 1
ATOM 2690 O O . ILE A 1 322 ? -2.672 45.406 24.922 1 96.44 322 ILE A O 1
ATOM 2694 N N . GLU A 1 323 ? -1.084 44.594 26.281 1 96.31 323 GLU A N 1
ATOM 2695 C CA . GLU A 1 323 ? -0.658 45.906 26.719 1 96.31 323 GLU A CA 1
ATOM 2696 C C . GLU A 1 323 ? 0.554 46.406 25.922 1 96.31 323 GLU A C 1
ATOM 2698 O O . GLU A 1 323 ? 1.391 45.594 25.516 1 96.31 323 GLU A O 1
ATOM 2703 N N . SER A 1 324 ? 0.594 47.656 25.703 1 95.75 324 SER A N 1
ATOM 2704 C CA . SER A 1 324 ? 1.71 48.281 25 1 95.75 324 SER A CA 1
ATOM 2705 C C . SER A 1 324 ? 2.801 48.719 25.953 1 95.75 324 SER A C 1
ATOM 2707 O O . SER A 1 324 ? 2.512 49.125 27.094 1 95.75 324 SER A O 1
ATOM 2709 N N . CYS A 1 325 ? 4 48.562 25.531 1 94.31 325 CYS A N 1
ATOM 2710 C CA . CYS A 1 325 ? 5.141 49.031 26.297 1 94.31 325 CYS A CA 1
ATOM 2711 C C . CYS A 1 325 ? 6.316 49.375 25.375 1 94.31 325 CYS A C 1
ATOM 2713 O O . CYS A 1 325 ? 6.219 49.219 24.156 1 94.31 325 CYS A O 1
ATOM 2715 N N . GLN A 1 326 ? 7.25 50.062 25.984 1 93.69 326 GLN A N 1
ATOM 2716 C CA . GLN A 1 326 ? 8.508 50.312 25.281 1 93.69 326 GLN A CA 1
ATOM 2717 C C . GLN A 1 326 ? 9.57 49.312 25.719 1 93.69 326 GLN A C 1
ATOM 2719 O O . GLN A 1 326 ? 9.734 49.062 26.922 1 93.69 326 GLN A O 1
ATOM 2724 N N . PHE A 1 327 ? 10.039 48.688 24.75 1 91.94 327 PHE A N 1
ATOM 2725 C CA . PHE A 1 327 ? 11.086 47.688 25 1 91.94 327 PHE A CA 1
ATOM 2726 C C . PHE A 1 327 ? 12.266 47.906 24.062 1 91.94 327 PHE A C 1
ATOM 2728 O O . PHE A 1 327 ? 12.117 47.812 22.844 1 91.94 327 PHE A O 1
ATOM 2735 N N . ARG A 1 328 ? 13.438 48.156 24.594 1 90.44 328 ARG A N 1
ATOM 2736 C CA . ARG A 1 328 ? 14.648 48.438 23.828 1 90.44 328 ARG A CA 1
ATOM 2737 C C . ARG A 1 328 ? 14.414 49.531 22.797 1 90.44 328 ARG A C 1
ATOM 2739 O O . ARG A 1 328 ? 14.719 49.344 21.609 1 90.44 328 ARG A O 1
ATOM 2746 N N . ASP A 1 329 ? 13.695 50.531 23.156 1 88.44 329 ASP A N 1
ATOM 2747 C CA . ASP A 1 329 ? 13.438 51.719 22.359 1 88.44 329 ASP A CA 1
ATOM 2748 C C . ASP A 1 329 ? 12.523 51.438 21.188 1 88.44 329 ASP A C 1
ATOM 2750 O O . ASP A 1 329 ? 12.57 52.125 20.156 1 88.44 329 ASP A O 1
ATOM 2754 N N . GLU A 1 330 ? 11.828 50.312 21.344 1 92.31 330 GLU A N 1
ATOM 2755 C CA . GLU A 1 330 ? 10.852 49.969 20.312 1 92.31 330 GLU A CA 1
ATOM 2756 C C . GLU A 1 330 ? 9.492 49.656 20.938 1 92.31 330 GLU A C 1
ATOM 2758 O O . GLU A 1 330 ? 9.406 49.344 22.125 1 92.31 330 GLU A O 1
ATOM 2763 N N . THR A 1 331 ? 8.5 49.844 20.078 1 94.62 331 THR A N 1
ATOM 2764 C CA . THR A 1 331 ? 7.156 49.531 20.531 1 94.62 331 THR A CA 1
ATOM 2765 C C . THR A 1 331 ? 7.004 48 20.703 1 94.62 331 THR A C 1
ATOM 2767 O O . THR A 1 331 ? 7.383 47.25 19.828 1 94.62 331 THR A O 1
ATOM 2770 N N . ALA A 1 332 ? 6.539 47.625 21.922 1 96.38 332 ALA A N 1
ATOM 2771 C CA . ALA A 1 332 ? 6.355 46.188 22.203 1 96.38 332 ALA A CA 1
ATOM 2772 C C . ALA A 1 332 ? 5 45.938 22.859 1 96.38 332 ALA A C 1
ATOM 2774 O O . ALA A 1 332 ? 4.344 46.875 23.328 1 96.38 332 ALA A O 1
ATOM 2775 N N . TYR A 1 333 ? 4.582 44.75 22.75 1 96.81 333 TYR A N 1
ATOM 2776 C CA . TYR A 1 333 ? 3.307 44.344 23.328 1 96.81 333 TYR A CA 1
ATOM 2777 C C . TYR A 1 333 ? 3.459 43.062 24.125 1 96.81 333 TYR A C 1
ATOM 2779 O O . TYR A 1 333 ? 4.34 42.25 23.844 1 96.81 333 TYR A O 1
ATOM 2787 N N . TYR A 1 334 ? 2.656 42.875 25.172 1 97 334 TYR A N 1
ATOM 2788 C CA . TYR A 1 334 ? 2.715 41.656 25.969 1 97 334 TYR A CA 1
ATOM 2789 C C . TYR A 1 334 ? 1.356 41.344 26.594 1 97 334 TYR A C 1
ATOM 2791 O O . TYR A 1 334 ? 0.508 42.25 26.719 1 97 334 TYR A O 1
ATOM 2799 N N . TYR A 1 335 ? 1.142 40.156 26.812 1 96.56 335 TYR A N 1
ATOM 2800 C CA . TYR A 1 335 ? -0.024 39.688 27.547 1 96.56 335 TYR A CA 1
ATOM 2801 C C . TYR A 1 335 ? 0.109 40 29.031 1 96.56 335 TYR A C 1
ATOM 2803 O O . TYR A 1 335 ? 1.087 39.625 29.672 1 96.56 335 TYR A O 1
ATOM 2811 N N . ASN A 1 336 ? -0.858 40.688 29.641 1 95.69 336 ASN A N 1
ATOM 2812 C CA . ASN A 1 336 ? -0.718 41.219 30.984 1 95.69 336 ASN A CA 1
ATOM 2813 C C . ASN A 1 336 ? -1.235 40.25 32.031 1 95.69 336 ASN A C 1
ATOM 2815 O O . ASN A 1 336 ? -1.101 40.469 33.25 1 95.69 336 ASN A O 1
ATOM 2819 N N . GLY A 1 337 ? -1.892 39.156 31.688 1 93.88 337 GLY A N 1
ATOM 2820 C CA . GLY A 1 337 ? -2.328 38.125 32.625 1 93.88 337 GLY A CA 1
ATOM 2821 C C . GLY A 1 337 ? -3.594 38.5 33.375 1 93.88 337 GLY A C 1
ATOM 2822 O O . GLY A 1 337 ? -3.924 37.906 34.375 1 93.88 337 GLY A O 1
ATOM 2823 N N . SER A 1 338 ? -4.285 39.531 32.938 1 93.81 338 SER A N 1
ATOM 2824 C CA . SER A 1 338 ? -5.496 39.969 33.594 1 93.81 338 SER A CA 1
ATOM 2825 C C . SER A 1 338 ? -6.602 38.938 33.531 1 93.81 338 SER A C 1
ATOM 2827 O O . SER A 1 338 ? -7.441 38.844 34.438 1 93.81 338 SER A O 1
ATOM 2829 N N . VAL A 1 339 ? -6.633 38.25 32.438 1 95.12 339 VAL A N 1
ATOM 2830 C CA . VAL A 1 339 ? -7.594 37.156 32.25 1 95.12 339 VAL A CA 1
ATOM 2831 C C . VAL A 1 339 ? -6.855 35.875 31.875 1 95.12 339 VAL A C 1
ATOM 2833 O O . VAL A 1 339 ? -5.785 35.938 31.25 1 95.12 339 VAL A O 1
ATOM 2836 N N . ASP A 1 340 ? -7.438 34.781 32.312 1 95.88 340 ASP A N 1
ATOM 2837 C CA . ASP A 1 340 ? -6.848 33.5 31.938 1 95.88 340 ASP A CA 1
ATOM 2838 C C . ASP A 1 340 ? -7.164 33.156 30.469 1 95.88 340 ASP A C 1
ATOM 2840 O O . ASP A 1 340 ? -8.031 33.781 29.859 1 95.88 340 ASP A O 1
ATOM 2844 N N . TYR A 1 341 ? -6.363 32.219 30 1 97.06 341 TYR A N 1
ATOM 2845 C CA . TYR A 1 341 ? -6.641 31.844 28.625 1 97.06 341 TYR A CA 1
ATOM 2846 C C . TYR A 1 341 ? -6.676 30.328 28.469 1 97.06 341 TYR A C 1
ATOM 2848 O O . TYR A 1 341 ? -6.121 29.609 29.312 1 97.06 341 TYR A O 1
ATOM 2856 N N . ILE A 1 342 ? -7.445 29.812 27.5 1 96.69 342 ILE A N 1
ATOM 2857 C CA . ILE A 1 342 ? -7.449 28.438 27.016 1 96.69 342 ILE A CA 1
ATOM 2858 C C . ILE A 1 342 ? -7.348 28.438 25.484 1 96.69 342 ILE A C 1
ATOM 2860 O O . ILE A 1 342 ? -8.172 29.047 24.797 1 96.69 342 ILE A O 1
ATOM 2864 N N . ILE A 1 343 ? -6.316 27.828 25.016 1 96.5 343 ILE A N 1
ATOM 2865 C CA . ILE A 1 343 ? -6.152 27.672 23.578 1 96.5 343 ILE A CA 1
ATOM 2866 C C . ILE A 1 343 ? -6.41 26.234 23.172 1 96.5 343 ILE A C 1
ATOM 2868 O O . ILE A 1 343 ? -5.773 25.312 23.703 1 96.5 343 ILE A O 1
ATOM 2872 N N . MET A 1 344 ? -7.363 26.078 22.328 1 95.31 344 MET A N 1
ATOM 2873 C CA . MET A 1 344 ? -7.688 24.734 21.828 1 95.31 344 MET A CA 1
ATOM 2874 C C . MET A 1 344 ? -7.41 24.625 20.328 1 95.31 344 MET A C 1
ATOM 2876 O O . MET A 1 344 ? -7.887 25.453 19.547 1 95.31 344 MET A O 1
ATOM 2880 N N . TYR A 1 345 ? -6.656 23.672 19.984 1 91.5 345 TYR A N 1
ATOM 2881 C CA . TYR A 1 345 ? -6.309 23.453 18.594 1 91.5 345 TYR A CA 1
ATOM 2882 C C . TYR A 1 345 ? -6.105 21.969 18.297 1 91.5 345 TYR A C 1
ATOM 2884 O O . TYR A 1 345 ? -5.906 21.172 19.219 1 91.5 345 TYR A O 1
ATOM 2892 N N . ARG A 1 346 ? -6.188 21.641 17.047 1 88.19 346 ARG A N 1
ATOM 2893 C CA . ARG A 1 346 ? -5.902 20.266 16.688 1 88.19 346 ARG A CA 1
ATOM 2894 C C . ARG A 1 346 ? -4.469 19.891 17.047 1 88.19 346 ARG A C 1
ATOM 2896 O O . ARG A 1 346 ? -3.549 20.688 16.875 1 88.19 346 ARG A O 1
ATOM 2903 N N . SER A 1 347 ? -4.344 18.719 17.562 1 85.88 347 SER A N 1
ATOM 2904 C CA . SER A 1 347 ? -3.049 18.297 18.078 1 85.88 347 SER A CA 1
ATOM 2905 C C . SER A 1 347 ? -1.996 18.25 16.984 1 85.88 347 SER A C 1
ATOM 2907 O O . SER A 1 347 ? -0.799 18.359 17.25 1 85.88 347 SER A O 1
ATOM 2909 N N . ASP A 1 348 ? -2.443 18.094 15.742 1 81.44 348 ASP A N 1
ATOM 2910 C CA . ASP A 1 348 ? -1.483 18.062 14.641 1 81.44 348 ASP A CA 1
ATOM 2911 C C . ASP A 1 348 ? -1.359 19.438 13.992 1 81.44 348 ASP A C 1
ATOM 2913 O O . ASP A 1 348 ? -0.797 19.578 12.898 1 81.44 348 ASP A O 1
ATOM 2917 N N . TYR A 1 349 ? -1.903 20.453 14.656 1 82.12 349 TYR A N 1
ATOM 2918 C CA . TYR A 1 349 ? -1.79 21.828 14.172 1 82.12 349 TYR A CA 1
ATOM 2919 C C . TYR A 1 349 ? -0.376 22.359 14.367 1 82.12 349 TYR A C 1
ATOM 2921 O O . TYR A 1 349 ? 0.257 22.094 15.391 1 82.12 349 TYR A O 1
ATOM 2929 N N . THR A 1 350 ? 0.134 23.031 13.281 1 77.75 350 THR A N 1
ATOM 2930 C CA . THR A 1 350 ? 1.442 23.656 13.391 1 77.75 350 THR A CA 1
ATOM 2931 C C . THR A 1 350 ? 1.314 25.172 13.344 1 77.75 350 THR A C 1
ATOM 2933 O O . THR A 1 350 ? 0.857 25.734 12.344 1 77.75 350 THR A O 1
ATOM 2936 N N . PHE A 1 351 ? 1.723 25.734 14.492 1 80.56 351 PHE A N 1
ATOM 2937 C CA . PHE A 1 351 ? 1.729 27.188 14.531 1 80.56 351 PHE A CA 1
ATOM 2938 C C . PHE A 1 351 ? 2.932 27.75 13.789 1 80.56 351 PHE A C 1
ATOM 2940 O O . PHE A 1 351 ? 3.98 27.109 13.711 1 80.56 351 PHE A O 1
ATOM 2947 N N . MET A 1 352 ? 2.752 28.891 13.352 1 72.88 352 MET A N 1
ATOM 2948 C CA . MET A 1 352 ? 3.836 29.547 12.625 1 72.88 352 MET A CA 1
ATOM 2949 C C . MET A 1 352 ? 5.012 29.844 13.547 1 72.88 352 MET A C 1
ATOM 2951 O O . MET A 1 352 ? 6.164 29.875 13.109 1 72.88 352 MET A O 1
ATOM 2955 N N . PHE A 1 353 ? 4.734 30.078 14.836 1 71.19 353 PHE A N 1
ATOM 2956 C CA . PHE A 1 353 ? 5.797 30.484 15.75 1 71.19 353 PHE A CA 1
ATOM 2957 C C . PHE A 1 353 ? 6.395 29.266 16.453 1 71.19 353 PHE A C 1
ATOM 2959 O O . PHE A 1 353 ? 7.383 29.391 17.188 1 71.19 353 PHE A O 1
ATOM 2966 N N . GLU A 1 354 ? 5.816 28.109 16.547 1 60.31 354 GLU A N 1
ATOM 2967 C CA . GLU A 1 354 ? 6.363 26.953 17.25 1 60.31 354 GLU A CA 1
ATOM 2968 C C . GLU A 1 354 ? 7.711 26.547 16.672 1 60.31 354 GLU A C 1
ATOM 2970 O O . GLU A 1 354 ? 8.594 26.078 17.391 1 60.31 354 GLU A O 1
ATOM 2975 N N . ASP A 1 355 ? 7.844 26.391 15.43 1 46.97 355 ASP A N 1
ATOM 2976 C CA . ASP A 1 355 ? 9.164 25.984 14.953 1 46.97 355 ASP A CA 1
ATOM 2977 C C . ASP A 1 355 ? 10.242 26.953 15.406 1 46.97 355 ASP A C 1
ATOM 2979 O O . ASP A 1 355 ? 11.438 26.703 15.242 1 46.97 355 ASP A O 1
ATOM 2983 N N . TYR A 1 356 ? 10.031 28.078 15.914 1 36.69 356 TYR A N 1
ATOM 2984 C CA . TYR A 1 356 ? 11.031 29.062 16.297 1 36.69 356 TYR A CA 1
ATOM 2985 C C . TYR A 1 356 ? 11.172 29.125 17.812 1 36.69 356 TYR A C 1
ATOM 2987 O O . TYR A 1 356 ? 11.867 30 18.344 1 36.69 356 TYR A O 1
ATOM 2995 N N . LEU A 1 357 ? 10.547 28.297 18.469 1 30.98 357 LEU A N 1
ATOM 2996 C CA . LEU A 1 357 ? 10.859 28.438 19.891 1 30.98 357 LEU A CA 1
ATOM 2997 C C . LEU A 1 357 ? 12.141 27.672 20.234 1 30.98 357 LEU A C 1
ATOM 2999 O O . LEU A 1 357 ? 12.352 26.562 19.766 1 30.98 357 LEU A O 1
ATOM 3003 N N . MET B 1 1 ? 35.812 -23.281 -26.078 1 25.23 1 MET B N 1
ATOM 3004 C CA . MET B 1 1 ? 35.094 -22 -26 1 25.23 1 MET B CA 1
ATOM 3005 C C . MET B 1 1 ? 34.031 -21.906 -27.078 1 25.23 1 MET B C 1
ATOM 3007 O O . MET B 1 1 ? 34.312 -21.531 -28.219 1 25.23 1 MET B O 1
ATOM 3011 N N . ARG B 1 2 ? 33.188 -22.875 -27.156 1 33.78 2 ARG B N 1
ATOM 3012 C CA . ARG B 1 2 ? 32.281 -23.156 -28.266 1 33.78 2 ARG B CA 1
ATOM 3013 C C . ARG B 1 2 ? 31.328 -22 -28.516 1 33.78 2 ARG B C 1
ATOM 3015 O O . ARG B 1 2 ? 30.562 -21.609 -27.625 1 33.78 2 ARG B O 1
ATOM 3022 N N . GLU B 1 3 ? 31.797 -20.953 -29.266 1 32.66 3 GLU B N 1
ATOM 3023 C CA . GLU B 1 3 ? 31.109 -19.781 -29.766 1 32.66 3 GLU B CA 1
ATOM 3024 C C . GLU B 1 3 ? 29.75 -20.141 -30.359 1 32.66 3 GLU B C 1
ATOM 3026 O O . GLU B 1 3 ? 29.672 -20.844 -31.359 1 32.66 3 GLU B O 1
ATOM 3031 N N . SER B 1 4 ? 28.875 -20.578 -29.625 1 35.59 4 SER B N 1
ATOM 3032 C CA . SER B 1 4 ? 27.562 -21 -30.109 1 35.59 4 SER B CA 1
ATOM 3033 C C . SER B 1 4 ? 26.984 -19.984 -31.078 1 35.59 4 SER B C 1
ATOM 3035 O O . SER B 1 4 ? 26.953 -18.781 -30.797 1 35.59 4 SER B O 1
ATOM 3037 N N . PRO B 1 5 ? 27.016 -20.188 -32.344 1 41.06 5 PRO B N 1
ATOM 3038 C CA . PRO B 1 5 ? 26.641 -19.266 -33.406 1 41.06 5 PRO B CA 1
ATOM 3039 C C . PRO B 1 5 ? 25.281 -18.609 -33.156 1 41.06 5 PRO B C 1
ATOM 3041 O O . PRO B 1 5 ? 24.234 -19.25 -33.281 1 41.06 5 PRO B O 1
ATOM 3044 N N . VAL B 1 6 ? 25.031 -18.062 -32.062 1 39.19 6 VAL B N 1
ATOM 3045 C CA . VAL B 1 6 ? 23.828 -17.297 -31.766 1 39.19 6 VAL B CA 1
ATOM 3046 C C . VAL B 1 6 ? 23.656 -16.188 -32.812 1 39.19 6 VAL B C 1
ATOM 3048 O O . VAL B 1 6 ? 24.406 -15.211 -32.812 1 39.19 6 VAL B O 1
ATOM 3051 N N . ARG B 1 7 ? 23.547 -16.438 -34.062 1 45.97 7 ARG B N 1
ATOM 3052 C CA . ARG B 1 7 ? 23.172 -15.406 -35 1 45.97 7 ARG B CA 1
ATOM 3053 C C . ARG B 1 7 ? 22.125 -14.469 -34.406 1 45.97 7 ARG B C 1
ATOM 3055 O O . ARG B 1 7 ? 21.172 -14.922 -33.781 1 45.97 7 ARG B O 1
ATOM 3062 N N . ARG B 1 8 ? 22.234 -13.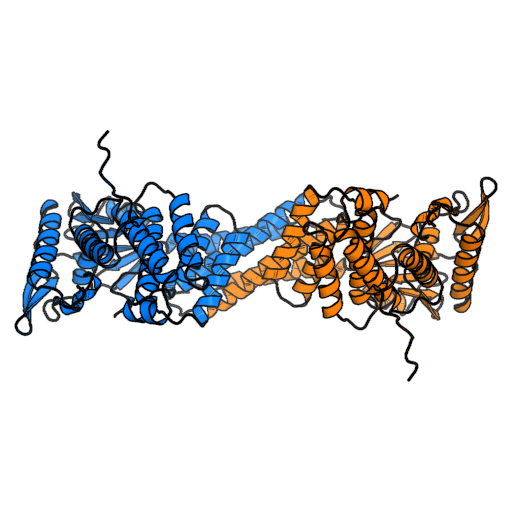242 -34.438 1 55.88 8 ARG B N 1
ATOM 3063 C CA . ARG B 1 8 ? 21.484 -12.141 -33.844 1 55.88 8 ARG B CA 1
ATOM 3064 C C . ARG B 1 8 ? 20.016 -12.203 -34.25 1 55.88 8 ARG B C 1
ATOM 3066 O O . ARG B 1 8 ? 19.703 -12.172 -35.469 1 55.88 8 ARG B O 1
ATOM 3073 N N . LEU B 1 9 ? 18.984 -12.844 -33.531 1 60.97 9 LEU B N 1
ATOM 3074 C CA . LEU B 1 9 ? 17.547 -12.945 -33.781 1 60.97 9 LEU B CA 1
ATOM 3075 C C . LEU B 1 9 ? 17.031 -11.727 -34.531 1 60.97 9 LEU B C 1
ATOM 3077 O O . LEU B 1 9 ? 16.062 -11.828 -35.281 1 60.97 9 LEU B O 1
ATOM 3081 N N . GLN B 1 10 ? 17.75 -10.664 -34.469 1 58.62 10 GLN B N 1
ATOM 3082 C CA . GLN B 1 10 ? 17.297 -9.398 -35.031 1 58.62 10 GLN B CA 1
ATOM 3083 C C . GLN B 1 10 ? 17.328 -9.43 -36.562 1 58.62 10 GLN B C 1
ATOM 3085 O O . GLN B 1 10 ? 16.547 -8.719 -37.219 1 58.62 10 GLN B O 1
ATOM 3090 N N . SER B 1 11 ? 18.234 -10.188 -37.062 1 62.56 11 SER B N 1
ATOM 3091 C CA . SER B 1 11 ? 18.438 -10.164 -38.5 1 62.56 11 SER B CA 1
ATOM 3092 C C . SER B 1 11 ? 17.594 -11.234 -39.188 1 62.56 11 SER B C 1
ATOM 3094 O O . SER B 1 11 ? 17.562 -11.32 -40.406 1 62.56 11 SER B O 1
ATOM 3096 N N . ILE B 1 12 ? 16.922 -11.992 -38.406 1 66.56 12 ILE B N 1
ATOM 3097 C CA . ILE B 1 12 ? 16.219 -13.141 -38.938 1 66.56 12 ILE B CA 1
ATOM 3098 C C . ILE B 1 12 ? 14.789 -12.758 -39.312 1 66.56 12 ILE B C 1
ATOM 3100 O O . ILE B 1 12 ? 14.141 -12 -38.562 1 66.56 12 ILE B O 1
ATOM 3104 N N . ASN B 1 13 ? 14.336 -13.086 -40.531 1 77.69 13 ASN B N 1
ATOM 3105 C CA . ASN B 1 13 ? 12.969 -12.789 -40.938 1 77.69 13 ASN B CA 1
ATOM 3106 C C . ASN B 1 13 ? 11.938 -13.539 -40.125 1 77.69 13 ASN B C 1
ATOM 3108 O O . ASN B 1 13 ? 12.281 -14.477 -39.375 1 77.69 13 ASN B O 1
ATOM 3112 N N . LEU B 1 14 ? 10.703 -13.078 -40.125 1 79.69 14 LEU B N 1
ATOM 3113 C CA . LEU B 1 14 ? 9.609 -13.555 -39.281 1 79.69 14 LEU B CA 1
ATOM 3114 C C . LEU B 1 14 ? 9.359 -15.039 -39.5 1 79.69 14 LEU B C 1
ATOM 3116 O O . LEU B 1 14 ? 9.102 -15.781 -38.531 1 79.69 14 LEU B O 1
ATOM 3120 N N . ASP B 1 15 ? 9.609 -15.477 -40.75 1 78.25 15 ASP B N 1
ATOM 3121 C CA . ASP B 1 15 ? 9.359 -16.891 -41.062 1 78.25 15 ASP B CA 1
ATOM 3122 C C . ASP B 1 15 ? 10.406 -17.781 -40.406 1 78.25 15 ASP B C 1
ATOM 3124 O O . ASP B 1 15 ? 10.07 -18.859 -39.906 1 78.25 15 ASP B O 1
ATOM 3128 N N . GLU B 1 16 ? 11.562 -17.312 -40.375 1 80.44 16 GLU B N 1
ATOM 3129 C CA . GLU B 1 16 ? 12.633 -18.062 -39.719 1 80.44 16 GLU B CA 1
ATOM 3130 C C . GLU B 1 16 ? 12.445 -18.125 -38.219 1 80.44 16 GLU B C 1
ATOM 3132 O O . GLU B 1 16 ? 12.758 -19.125 -37.594 1 80.44 16 GLU B O 1
ATOM 3137 N N . LEU B 1 17 ? 11.961 -17.062 -37.781 1 82.81 17 LEU B N 1
ATOM 3138 C CA . LEU B 1 17 ? 11.711 -17.016 -36.344 1 82.81 17 LEU B CA 1
ATOM 3139 C C . LEU B 1 17 ? 10.648 -18.031 -35.938 1 82.81 17 LEU B C 1
ATOM 3141 O O . LEU B 1 17 ? 10.781 -18.703 -34.906 1 82.81 17 LEU B O 1
ATOM 3145 N N . TYR B 1 18 ? 9.703 -18.188 -36.781 1 79.19 18 TYR B N 1
ATOM 3146 C CA . TYR B 1 18 ? 8.648 -19.141 -36.469 1 79.19 18 TYR B CA 1
ATOM 3147 C C . TYR B 1 18 ? 9.148 -20.578 -36.625 1 79.19 18 TYR B C 1
ATOM 3149 O O . TYR B 1 18 ? 8.719 -21.469 -35.875 1 79.19 18 TYR B O 1
ATOM 3157 N N . GLU B 1 19 ? 10.094 -20.719 -37.469 1 80.44 19 GLU B N 1
ATOM 3158 C CA . GLU B 1 19 ? 10.727 -22.031 -37.594 1 80.44 19 GLU B CA 1
ATOM 3159 C C . GLU B 1 19 ? 11.523 -22.359 -36.312 1 80.44 19 GLU B C 1
ATOM 3161 O O . GLU B 1 19 ? 11.5 -23.5 -35.844 1 80.44 19 GLU B O 1
ATOM 3166 N N . ARG B 1 20 ? 12.211 -21.375 -35.938 1 82.62 20 ARG B N 1
ATOM 3167 C CA . ARG B 1 20 ? 12.984 -21.562 -34.688 1 82.62 20 ARG B CA 1
ATOM 3168 C C . ARG B 1 20 ? 12.062 -21.844 -33.5 1 82.62 20 ARG B C 1
ATOM 3170 O O . ARG B 1 20 ? 12.414 -22.609 -32.625 1 82.62 20 ARG B O 1
ATOM 3177 N N . GLU B 1 21 ? 10.945 -21.1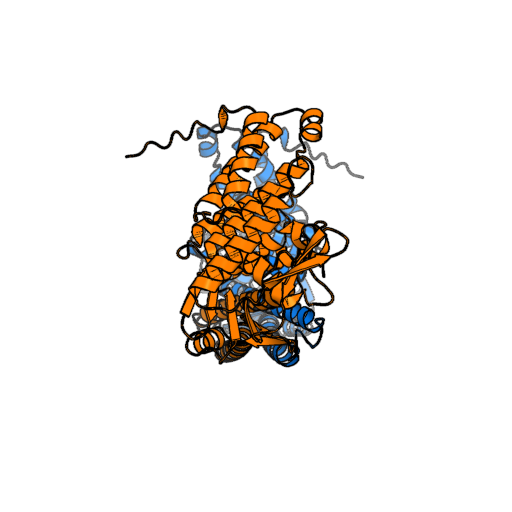88 -33.5 1 81 21 GLU B N 1
ATOM 3178 C CA . GLU B 1 21 ? 9.961 -21.453 -32.469 1 81 21 GLU B CA 1
ATOM 3179 C C . GLU B 1 21 ? 9.617 -22.938 -32.375 1 81 21 GLU B C 1
ATOM 3181 O O . GLU B 1 21 ? 9.617 -23.531 -31.312 1 81 21 GLU B O 1
ATOM 3186 N N . GLU B 1 22 ? 9.383 -23.438 -33.531 1 74.88 22 GLU B N 1
ATOM 3187 C CA . GLU B 1 22 ? 9.016 -24.844 -33.625 1 74.88 22 GLU B CA 1
ATOM 3188 C C . GLU B 1 22 ? 10.141 -25.734 -33.094 1 74.88 22 GLU B C 1
ATOM 3190 O O . GLU B 1 22 ? 9.891 -26.719 -32.406 1 74.88 22 GLU B O 1
ATOM 3195 N N . GLN B 1 23 ? 11.336 -25.344 -33.406 1 77.06 23 GLN B N 1
ATOM 3196 C CA . GLN B 1 23 ? 12.492 -26.125 -32.938 1 77.06 23 GLN B CA 1
ATOM 3197 C C . GLN B 1 23 ? 12.625 -26.078 -31.422 1 77.06 23 GLN B C 1
ATOM 3199 O O . GLN B 1 23 ? 12.875 -27.094 -30.781 1 77.06 23 GLN B O 1
ATOM 3204 N N . LEU B 1 24 ? 12.5 -24.922 -30.953 1 78.94 24 LEU B N 1
ATOM 3205 C CA . LEU B 1 24 ? 12.656 -24.75 -29.516 1 78.94 24 LEU B CA 1
ATOM 3206 C C . LEU B 1 24 ? 11.539 -25.469 -28.766 1 78.94 24 LEU B C 1
ATOM 3208 O O . LEU B 1 24 ? 11.773 -26.062 -27.703 1 78.94 24 LEU B O 1
ATOM 3212 N N . LEU B 1 25 ? 10.406 -25.422 -29.266 1 73.12 25 LEU B N 1
ATOM 3213 C CA . LEU B 1 25 ? 9.273 -26.078 -28.625 1 73.12 25 LEU B CA 1
ATOM 3214 C C . LEU B 1 25 ? 9.445 -27.594 -28.672 1 73.12 25 LEU B C 1
ATOM 3216 O O . LEU B 1 25 ? 9.086 -28.297 -27.719 1 73.12 25 LEU B O 1
ATOM 3220 N N . ASP B 1 26 ? 10.039 -28.031 -29.766 1 69.25 26 ASP B N 1
ATOM 3221 C CA . ASP B 1 26 ? 10.344 -29.453 -29.875 1 69.25 26 ASP B CA 1
ATOM 3222 C C . ASP B 1 26 ? 11.398 -29.859 -28.844 1 69.25 26 ASP B C 1
ATOM 3224 O O . ASP B 1 26 ? 11.312 -30.953 -28.266 1 69.25 26 ASP B O 1
ATOM 3228 N N . GLU B 1 27 ? 12.305 -29 -28.703 1 72.56 27 GLU B N 1
ATOM 3229 C CA . GLU B 1 27 ? 13.344 -29.281 -27.719 1 72.56 27 GLU B CA 1
ATOM 3230 C C . GLU B 1 27 ? 12.781 -29.281 -26.297 1 72.56 27 GLU B C 1
ATOM 3232 O O . GLU B 1 27 ? 13.195 -30.078 -25.453 1 72.56 27 GLU B O 1
ATOM 3237 N N . LEU B 1 28 ? 11.961 -28.359 -26.094 1 68.69 28 LEU B N 1
ATOM 3238 C CA . LEU B 1 28 ? 11.32 -28.297 -24.781 1 68.69 28 LEU B CA 1
ATOM 3239 C C . LEU B 1 28 ? 10.578 -29.578 -24.469 1 68.69 28 LEU B C 1
ATOM 3241 O O . LEU B 1 28 ? 10.586 -30.047 -23.328 1 68.69 28 LEU B O 1
ATOM 3245 N N . ASN B 1 29 ? 9.992 -30.109 -25.469 1 60.88 29 ASN B N 1
ATOM 3246 C CA . ASN B 1 29 ? 9.203 -31.312 -25.312 1 60.88 29 ASN B CA 1
ATOM 3247 C C . ASN B 1 29 ? 10.078 -32.562 -25.312 1 60.88 29 ASN B C 1
ATOM 3249 O O . ASN B 1 29 ? 9.602 -33.656 -25.016 1 60.88 29 ASN B O 1
ATOM 3253 N N . SER B 1 30 ? 11.266 -32.219 -25.766 1 59.28 30 SER B N 1
ATOM 3254 C CA . SER B 1 30 ? 12.172 -33.344 -25.797 1 59.28 30 SER B CA 1
ATOM 3255 C C . SER B 1 30 ? 12.883 -33.531 -24.453 1 59.28 30 SER B C 1
ATOM 3257 O O . SER B 1 30 ? 12.875 -32.625 -23.609 1 59.28 30 SER B O 1
ATOM 3259 N N . ASP B 1 31 ? 13.156 -34.719 -23.953 1 52.25 31 ASP B N 1
ATOM 3260 C CA . ASP B 1 31 ? 13.766 -35.156 -22.719 1 52.25 31 ASP B CA 1
ATOM 3261 C C . ASP B 1 31 ? 15 -34.312 -22.375 1 52.25 31 ASP B C 1
ATOM 3263 O O . ASP B 1 31 ? 15.562 -34.438 -21.281 1 52.25 31 ASP B O 1
ATOM 3267 N N . MET B 1 32 ? 15.352 -33.5 -23.312 1 50.94 32 MET B N 1
ATOM 3268 C CA . MET B 1 32 ? 16.641 -32.844 -23.125 1 50.94 32 MET B CA 1
ATOM 3269 C C . MET B 1 32 ? 16.469 -31.406 -22.625 1 50.94 32 MET B C 1
ATOM 3271 O O . MET B 1 32 ? 17.406 -30.609 -22.656 1 50.94 32 MET B O 1
ATOM 3275 N N . ALA B 1 33 ? 15.242 -31.25 -22.219 1 55.28 33 ALA B N 1
ATOM 3276 C CA . ALA B 1 33 ? 15.031 -29.812 -22 1 55.28 33 ALA B CA 1
ATOM 3277 C C . ALA B 1 33 ? 15.867 -29.312 -20.828 1 55.28 33 ALA B C 1
ATOM 3279 O O . ALA B 1 33 ? 15.867 -29.906 -19.75 1 55.28 33 ALA B O 1
ATOM 3280 N N . LYS B 1 34 ? 16.906 -28.609 -21.219 1 56.66 34 LYS B N 1
ATOM 3281 C CA . LYS B 1 34 ? 17.859 -27.906 -20.359 1 56.66 34 LYS B CA 1
ATOM 3282 C C . LYS B 1 34 ? 17.234 -26.625 -19.797 1 56.66 34 LYS B C 1
ATOM 3284 O O . LYS B 1 34 ? 16.266 -26.109 -20.328 1 56.66 34 LYS B O 1
ATOM 3289 N N . ASP B 1 35 ? 17.562 -26.25 -18.656 1 59.56 35 ASP B N 1
ATOM 3290 C CA . ASP B 1 35 ? 17.219 -25.094 -17.828 1 59.56 35 ASP B CA 1
ATOM 3291 C C . ASP B 1 35 ? 17.141 -23.828 -18.672 1 59.56 35 ASP B C 1
ATOM 3293 O O . ASP B 1 35 ? 16.328 -22.938 -18.391 1 59.56 35 ASP B O 1
ATOM 3297 N N . TRP B 1 36 ? 17.75 -23.906 -19.891 1 67.5 36 TRP B N 1
ATOM 3298 C CA . TRP B 1 36 ? 17.922 -22.656 -20.625 1 67.5 36 TRP B CA 1
ATOM 3299 C C . TRP B 1 36 ? 16.844 -22.5 -21.688 1 67.5 36 TRP B C 1
ATOM 3301 O O . TRP B 1 36 ? 16.703 -21.422 -22.281 1 67.5 36 TRP B O 1
ATOM 3311 N N . ILE B 1 37 ? 15.953 -23.484 -21.828 1 77.69 37 ILE B N 1
ATOM 3312 C CA . ILE B 1 37 ? 15.07 -23.484 -23 1 77.69 37 ILE B CA 1
ATOM 3313 C C . ILE B 1 37 ? 14.023 -22.391 -22.844 1 77.69 37 ILE B C 1
ATOM 3315 O O . ILE B 1 37 ? 13.656 -21.734 -23.828 1 77.69 37 ILE B O 1
ATOM 3319 N N . TYR B 1 38 ? 13.578 -22.203 -21.688 1 79.81 38 TYR B N 1
ATOM 3320 C CA . TYR B 1 38 ? 12.562 -21.172 -21.469 1 79.81 38 TYR B CA 1
ATOM 3321 C C . TYR B 1 38 ? 13.117 -19.781 -21.812 1 79.81 38 TYR B C 1
ATOM 3323 O O . TYR B 1 38 ? 12.414 -18.969 -22.406 1 79.81 38 TYR B O 1
ATOM 3331 N N . TYR B 1 39 ? 14.312 -19.625 -21.453 1 83.31 39 TYR B N 1
ATOM 3332 C CA . TYR B 1 39 ? 14.945 -18.359 -21.75 1 83.31 39 TYR B CA 1
ATOM 3333 C C . TYR B 1 39 ? 15 -18.109 -23.25 1 83.31 39 TYR B C 1
ATOM 3335 O O . TYR B 1 39 ? 14.719 -17 -23.719 1 83.31 39 TYR B O 1
ATOM 3343 N N . GLU B 1 40 ? 15.328 -19.094 -23.922 1 85.5 40 GLU B N 1
ATOM 3344 C CA . GLU B 1 40 ? 15.438 -18.969 -25.375 1 85.5 40 GLU B CA 1
ATOM 3345 C C . GLU B 1 40 ? 14.07 -18.734 -26.016 1 85.5 40 GLU B C 1
ATOM 3347 O O . GLU B 1 40 ? 13.961 -18 -27 1 85.5 40 GLU B O 1
ATOM 3352 N N . ILE B 1 41 ? 13.156 -19.359 -25.516 1 86.31 41 ILE B N 1
ATOM 3353 C CA . ILE B 1 41 ? 11.805 -19.203 -26.047 1 86.31 41 ILE B CA 1
ATOM 3354 C C . ILE B 1 41 ? 11.312 -17.781 -25.812 1 86.31 41 ILE B C 1
ATOM 3356 O O . ILE B 1 41 ? 10.75 -17.156 -26.719 1 86.31 41 ILE B O 1
ATOM 3360 N N . VAL B 1 42 ? 11.547 -17.297 -24.656 1 89.56 42 VAL B N 1
ATOM 3361 C CA . VAL B 1 42 ? 11.141 -15.93 -24.328 1 89.56 42 VAL B CA 1
ATOM 3362 C C . VAL B 1 42 ? 11.859 -14.938 -25.234 1 89.56 42 VAL B C 1
ATOM 3364 O O . VAL B 1 42 ? 11.242 -14 -25.75 1 89.56 42 VAL B O 1
ATOM 3367 N N . LYS B 1 43 ? 13.133 -15.148 -25.344 1 89.19 43 LYS B N 1
ATOM 3368 C CA . LYS B 1 43 ? 13.914 -14.289 -26.219 1 89.19 43 LYS B CA 1
ATOM 3369 C C . LYS B 1 43 ? 13.359 -14.297 -27.641 1 89.19 43 LYS B C 1
ATOM 3371 O O . LYS B 1 43 ? 13.289 -13.25 -28.297 1 89.19 43 LYS B O 1
ATOM 3376 N N . LEU B 1 44 ? 13.016 -15.398 -28.047 1 90.19 44 LEU B N 1
ATOM 3377 C CA . LEU B 1 44 ? 12.461 -15.555 -29.391 1 90.19 44 LEU B CA 1
ATOM 3378 C C . LEU B 1 44 ? 11.156 -14.766 -29.531 1 90.19 44 LEU B C 1
ATOM 3380 O O . LEU B 1 44 ? 10.992 -14.008 -30.484 1 90.19 44 LEU B O 1
ATOM 3384 N N . TYR B 1 45 ? 10.25 -14.969 -28.656 1 90.5 45 TYR B N 1
ATOM 3385 C CA . TYR B 1 45 ? 8.961 -14.305 -28.75 1 90.5 45 TYR B CA 1
ATOM 3386 C C . TYR B 1 45 ? 9.109 -12.797 -28.594 1 90.5 45 TYR B C 1
ATOM 3388 O O . TYR B 1 45 ? 8.359 -12.023 -29.188 1 90.5 45 TYR B O 1
ATOM 3396 N N . LYS B 1 46 ? 10.031 -12.367 -27.766 1 92.12 46 LYS B N 1
ATOM 3397 C CA . LYS B 1 46 ? 10.305 -10.938 -27.641 1 92.12 46 LYS B CA 1
ATOM 3398 C C . LYS B 1 46 ? 10.711 -10.344 -28.984 1 92.12 46 LYS B C 1
ATOM 3400 O O . LYS B 1 46 ? 10.297 -9.242 -29.344 1 92.12 46 LYS B O 1
ATOM 3405 N N . GLU B 1 47 ? 11.508 -11.102 -29.656 1 90.44 47 GLU B N 1
ATOM 3406 C CA . GLU B 1 47 ? 11.969 -10.641 -30.969 1 90.44 47 GLU B CA 1
ATOM 3407 C C . GLU B 1 47 ? 10.828 -10.617 -31.969 1 90.44 47 GLU B C 1
ATOM 3409 O O . GLU B 1 47 ? 10.711 -9.68 -32.781 1 90.44 47 GLU B O 1
ATOM 3414 N N . ILE B 1 48 ? 10.062 -11.602 -32 1 88.94 48 ILE B N 1
ATOM 3415 C CA . ILE B 1 48 ? 8.922 -11.641 -32.906 1 88.94 48 ILE B CA 1
ATOM 3416 C C . ILE B 1 48 ? 7.984 -10.469 -32.594 1 88.94 48 ILE B C 1
ATOM 3418 O O . ILE B 1 48 ? 7.516 -9.789 -33.531 1 88.94 48 ILE B O 1
ATOM 3422 N N . TYR B 1 49 ? 7.715 -10.289 -31.344 1 91.19 49 TYR B N 1
ATOM 3423 C CA . TYR B 1 49 ? 6.855 -9.195 -30.922 1 91.19 49 TYR B CA 1
ATOM 3424 C C . TYR B 1 49 ? 7.406 -7.852 -31.391 1 91.19 49 TYR B C 1
ATOM 3426 O O . TYR B 1 49 ? 6.664 -7.008 -31.891 1 91.19 49 TYR B O 1
ATOM 3434 N N . ARG B 1 50 ? 8.664 -7.668 -31.172 1 90.56 50 ARG B N 1
ATOM 3435 C CA . ARG B 1 50 ? 9.328 -6.43 -31.562 1 90.56 50 ARG B CA 1
ATOM 3436 C C . ARG B 1 50 ? 9.18 -6.184 -33.062 1 90.56 50 ARG B C 1
ATOM 3438 O O . ARG B 1 50 ? 8.875 -5.066 -33.5 1 90.56 50 ARG B O 1
ATOM 3445 N N . GLN B 1 51 ? 9.375 -7.176 -33.844 1 88.69 51 GLN B N 1
ATOM 3446 C CA . GLN B 1 51 ? 9.273 -7.055 -35.281 1 88.69 51 GLN B CA 1
ATOM 3447 C C . GLN B 1 51 ? 7.836 -6.77 -35.719 1 88.69 51 GLN B C 1
ATOM 3449 O O . GLN B 1 51 ? 7.598 -5.949 -36.594 1 88.69 51 GLN B O 1
ATOM 3454 N N . LEU B 1 52 ? 6.949 -7.465 -35.062 1 89.62 52 LEU B N 1
ATOM 3455 C CA . LEU B 1 52 ? 5.547 -7.293 -35.438 1 89.62 52 LEU B CA 1
ATOM 3456 C C . LEU B 1 52 ? 5.035 -5.926 -34.969 1 89.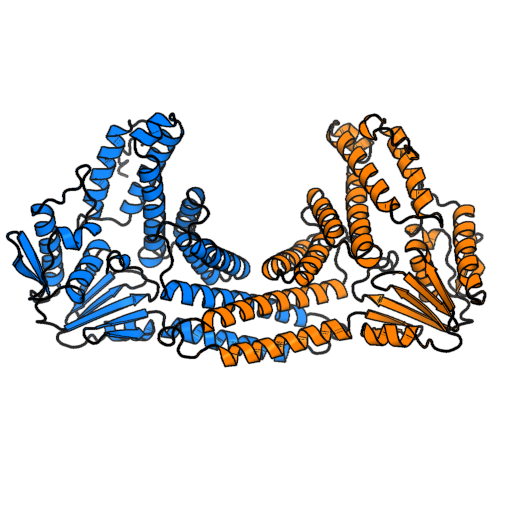62 52 LEU B C 1
ATOM 3458 O O . LEU B 1 52 ? 4.172 -5.34 -35.625 1 89.62 52 LEU B O 1
ATOM 3462 N N . SER B 1 53 ? 5.52 -5.465 -33.812 1 89.5 53 SER B N 1
ATOM 3463 C CA . SER B 1 53 ? 5.059 -4.195 -33.281 1 89.5 53 SER B CA 1
ATOM 3464 C C . SER B 1 53 ? 5.426 -3.033 -34.188 1 89.5 53 SER B C 1
ATOM 3466 O O . SER B 1 53 ? 4.781 -1.981 -34.156 1 89.5 53 SER B O 1
ATOM 3468 N N . ARG B 1 54 ? 6.398 -3.158 -35.094 1 88.44 54 ARG B N 1
ATOM 3469 C CA . ARG B 1 54 ? 6.867 -2.115 -36 1 88.44 54 ARG B CA 1
ATOM 3470 C C . ARG B 1 54 ? 6.113 -2.166 -37.312 1 88.44 54 ARG B C 1
ATOM 3472 O O . ARG B 1 54 ? 6.23 -1.255 -38.125 1 88.44 54 ARG B O 1
ATOM 3479 N N . ARG B 1 55 ? 5.355 -3.207 -37.469 1 84.88 55 ARG B N 1
ATOM 3480 C CA . ARG B 1 55 ? 4.633 -3.396 -38.719 1 84.88 55 ARG B CA 1
ATOM 3481 C C . ARG B 1 55 ? 3.248 -2.762 -38.656 1 84.88 55 ARG B C 1
ATOM 3483 O O . ARG B 1 55 ? 2.854 -2.223 -37.625 1 84.88 55 ARG B O 1
ATOM 3490 N N . SER B 1 56 ? 2.59 -2.766 -39.812 1 84.75 56 SER B N 1
ATOM 3491 C CA . SER B 1 56 ? 1.263 -2.164 -39.906 1 84.75 56 SER B CA 1
ATOM 3492 C C . SER B 1 56 ? 0.231 -3.002 -39.156 1 84.75 56 SER B C 1
ATOM 3494 O O . SER B 1 56 ? 0.479 -4.168 -38.844 1 84.75 56 SER B O 1
ATOM 3496 N N . LEU B 1 57 ? -0.873 -2.424 -38.812 1 86.81 57 LEU B N 1
ATOM 3497 C CA . LEU B 1 57 ? -1.939 -3.1 -38.094 1 86.81 57 LEU B CA 1
ATOM 3498 C C . LEU B 1 57 ? -2.443 -4.316 -38.844 1 86.81 57 LEU B C 1
ATOM 3500 O O . LEU B 1 57 ? -2.773 -5.34 -38.25 1 86.81 57 LEU B O 1
ATOM 3504 N N . GLU B 1 58 ? -2.51 -4.164 -40.219 1 85.38 58 GLU B N 1
ATOM 3505 C CA . GLU B 1 58 ? -2.961 -5.27 -41.062 1 85.38 58 GLU B CA 1
ATOM 3506 C C . GLU B 1 58 ? -1.99 -6.445 -41 1 85.38 58 GLU B C 1
ATOM 3508 O O . GLU B 1 58 ? -2.41 -7.598 -40.875 1 85.38 58 GLU B O 1
ATOM 3513 N N . GLU B 1 59 ? -0.759 -6.133 -41 1 84.06 59 GLU B N 1
ATOM 3514 C CA . GLU B 1 59 ? 0.268 -7.168 -40.938 1 84.06 59 GLU B CA 1
ATOM 3515 C C . GLU B 1 59 ? 0.276 -7.828 -39.562 1 84.06 59 GLU B C 1
ATOM 3517 O O . GLU B 1 59 ? 0.528 -9.031 -39.438 1 84.06 59 GLU B O 1
ATOM 3522 N N . GLN B 1 60 ? 0.04 -7.055 -38.531 1 85.62 60 GLN B N 1
ATOM 3523 C CA . GLN B 1 60 ? -0.031 -7.586 -37.188 1 85.62 60 GLN B CA 1
ATOM 3524 C C . GLN B 1 60 ? -1.147 -8.617 -37.062 1 85.62 60 GLN B C 1
ATOM 3526 O O . GLN B 1 60 ? -0.956 -9.672 -36.469 1 85.62 60 GLN B O 1
ATOM 3531 N N . GLU B 1 61 ? -2.244 -8.289 -37.656 1 84.56 61 GLU B N 1
ATOM 3532 C CA . GLU B 1 61 ? -3.377 -9.211 -37.594 1 84.56 61 GLU B CA 1
ATOM 3533 C C . GLU B 1 61 ? -3.1 -10.469 -38.406 1 84.56 61 GLU B C 1
ATOM 3535 O O . GLU B 1 61 ? -3.453 -11.578 -38 1 84.56 61 GLU B O 1
ATOM 3540 N N . GLU B 1 62 ? -2.443 -10.258 -39.562 1 81.12 62 GLU B N 1
ATOM 3541 C CA . GLU B 1 62 ? -2.145 -11.375 -40.469 1 81.12 62 GLU B CA 1
ATOM 3542 C C . GLU B 1 62 ? -1.168 -12.352 -39.812 1 81.12 62 GLU B C 1
ATOM 3544 O O . GLU B 1 62 ? -1.274 -13.57 -40 1 81.12 62 GLU B O 1
ATOM 3549 N N . HIS B 1 63 ? -0.276 -11.75 -39 1 79.25 63 HIS B N 1
ATOM 3550 C CA . HIS B 1 63 ? 0.771 -12.586 -38.406 1 79.25 63 HIS B CA 1
ATOM 3551 C C . HIS B 1 63 ? 0.449 -12.961 -36.969 1 79.25 63 HIS B C 1
ATOM 3553 O O . HIS B 1 63 ? 1.283 -13.539 -36.281 1 79.25 63 HIS B O 1
ATOM 3559 N N . GLY B 1 64 ? -0.789 -12.609 -36.469 1 82.75 64 GLY B N 1
ATOM 3560 C CA . GLY B 1 64 ? -1.265 -13.047 -35.156 1 82.75 64 GLY B CA 1
ATOM 3561 C C . GLY B 1 64 ? -0.58 -12.344 -34 1 82.75 64 GLY B C 1
ATOM 3562 O O . GLY B 1 64 ? -0.054 -12.992 -33.094 1 82.75 64 GLY B O 1
ATOM 3563 N N . PHE B 1 65 ? -0.632 -11.102 -34.125 1 85.69 65 PHE B N 1
ATOM 3564 C CA . PHE B 1 65 ? 0.027 -10.289 -33.125 1 85.69 65 PHE B CA 1
ATOM 3565 C C . PHE B 1 65 ? -0.517 -10.609 -31.734 1 85.69 65 PHE B C 1
ATOM 3567 O O . PHE B 1 65 ? 0.249 -10.742 -30.766 1 85.69 65 PHE B O 1
ATOM 3574 N N . GLU B 1 66 ? -1.74 -10.789 -31.625 1 84.5 66 GLU B N 1
ATOM 3575 C CA . GLU B 1 66 ? -2.352 -11.094 -30.328 1 84.5 66 GLU B CA 1
ATOM 3576 C C . GLU B 1 66 ? -1.927 -12.477 -29.828 1 84.5 66 GLU B C 1
ATOM 3578 O O . GLU B 1 66 ? -1.738 -12.672 -28.625 1 84.5 66 GLU B O 1
ATOM 3583 N N . TYR B 1 67 ? -1.794 -13.328 -30.781 1 82.19 67 TYR B N 1
ATOM 3584 C CA . TYR B 1 67 ? -1.32 -14.664 -30.438 1 82.19 67 TYR B CA 1
ATOM 3585 C C . TYR B 1 67 ? 0.093 -14.609 -29.875 1 82.19 67 TYR B C 1
ATOM 3587 O O . TYR B 1 67 ? 0.378 -15.227 -28.844 1 82.19 67 TYR B O 1
ATOM 3595 N N . VAL B 1 68 ? 0.931 -13.883 -30.516 1 86.06 68 VAL B N 1
ATOM 3596 C CA . VAL B 1 68 ? 2.326 -13.789 -30.109 1 86.06 68 VAL B CA 1
ATOM 3597 C C . VAL B 1 68 ? 2.416 -13.133 -28.719 1 86.06 68 VAL B C 1
ATOM 3599 O O . VAL B 1 68 ? 3.186 -13.578 -27.875 1 86.06 68 VAL B O 1
ATOM 3602 N N . LYS B 1 69 ? 1.648 -12.148 -28.578 1 88.5 69 LYS B N 1
ATOM 3603 C CA . LYS B 1 69 ? 1.645 -11.453 -27.297 1 88.5 69 LYS B CA 1
ATOM 3604 C C . LYS B 1 69 ? 1.208 -12.391 -26.172 1 88.5 69 LYS B C 1
ATOM 3606 O O . LYS B 1 69 ? 1.841 -12.43 -25.109 1 88.5 69 LYS B O 1
ATOM 3611 N N . LYS B 1 70 ? 0.187 -13.109 -26.391 1 86.06 70 LYS B N 1
ATOM 3612 C CA . LYS B 1 70 ? -0.327 -14.047 -25.406 1 86.06 70 LYS B CA 1
ATOM 3613 C C . LYS B 1 70 ? 0.702 -15.125 -25.078 1 86.06 70 LYS B C 1
ATOM 3615 O O . LYS B 1 70 ? 0.888 -15.484 -23.906 1 86.06 70 LYS B O 1
ATOM 3620 N N . ARG B 1 71 ? 1.315 -15.555 -26.094 1 85.81 71 ARG B N 1
ATOM 3621 C CA . ARG B 1 71 ? 2.32 -16.594 -25.891 1 85.81 71 ARG B CA 1
ATOM 3622 C C . ARG B 1 71 ? 3.537 -16.047 -25.156 1 85.81 71 ARG B C 1
ATOM 3624 O O . ARG B 1 71 ? 4.117 -16.734 -24.312 1 85.81 71 ARG B O 1
ATOM 3631 N N . LEU B 1 72 ? 3.906 -14.914 -25.562 1 90.56 72 LEU B N 1
ATOM 3632 C CA . LEU B 1 72 ? 5.035 -14.273 -24.891 1 90.56 72 LEU B CA 1
ATOM 3633 C C . LEU B 1 72 ? 4.773 -14.133 -23.391 1 90.56 72 LEU B C 1
ATOM 3635 O O . LEU B 1 72 ? 5.617 -14.508 -22.578 1 90.56 72 LEU B O 1
ATOM 3639 N N . VAL B 1 73 ? 3.586 -13.656 -23 1 91.94 73 VAL B N 1
ATOM 3640 C CA . VAL B 1 73 ? 3.225 -13.477 -21.609 1 91.94 73 VAL B CA 1
ATOM 3641 C C . VAL B 1 73 ? 3.182 -14.828 -20.906 1 91.94 73 VAL B C 1
ATOM 3643 O O . VAL B 1 73 ? 3.707 -14.977 -19.797 1 91.94 73 VAL B O 1
ATOM 3646 N N . ALA B 1 74 ? 2.656 -15.789 -21.531 1 86.69 74 ALA B N 1
ATOM 3647 C CA . ALA B 1 74 ? 2.539 -17.125 -20.969 1 86.69 74 ALA B CA 1
ATOM 3648 C C . ALA B 1 74 ? 3.914 -17.719 -20.656 1 86.69 74 ALA B C 1
ATOM 3650 O O . ALA B 1 74 ? 4.137 -18.266 -19.578 1 86.69 74 ALA B O 1
ATOM 3651 N N . TYR B 1 75 ? 4.781 -17.547 -21.562 1 86.69 75 TYR B N 1
ATOM 3652 C CA . TYR B 1 75 ? 6.094 -18.156 -21.375 1 86.69 75 TYR B CA 1
ATOM 3653 C C . TYR B 1 75 ? 6.934 -17.344 -20.406 1 86.69 75 TYR B C 1
ATOM 3655 O O . TYR B 1 75 ? 7.805 -17.875 -19.719 1 86.69 75 TYR B O 1
ATOM 3663 N N . LEU B 1 76 ? 6.707 -16.078 -20.391 1 89.62 76 LEU B N 1
ATOM 3664 C CA . LEU B 1 76 ? 7.359 -15.289 -19.359 1 89.62 76 LEU B CA 1
ATOM 3665 C C . LEU B 1 76 ? 6.945 -15.766 -17.969 1 89.62 76 LEU B C 1
ATOM 3667 O O . LEU B 1 76 ? 7.789 -15.914 -17.078 1 89.62 76 LEU B O 1
ATOM 3671 N N . ILE B 1 77 ? 5.68 -16.047 -17.766 1 87.69 77 ILE B N 1
ATOM 3672 C CA . ILE B 1 77 ? 5.16 -16.5 -16.484 1 87.69 77 ILE B CA 1
ATOM 3673 C C . ILE B 1 77 ? 5.707 -17.891 -16.172 1 87.69 77 ILE B C 1
ATOM 3675 O O . ILE B 1 77 ? 6.145 -18.172 -15.055 1 87.69 77 ILE B O 1
ATOM 3679 N N . ARG B 1 78 ? 5.766 -18.719 -17.172 1 81.81 78 ARG B N 1
ATOM 3680 C CA . ARG B 1 78 ? 6.305 -20.062 -16.984 1 81.81 78 ARG B CA 1
ATOM 3681 C C . ARG B 1 78 ? 7.793 -20.016 -16.641 1 81.81 78 ARG B C 1
ATOM 3683 O O . ARG B 1 78 ? 8.266 -20.75 -15.781 1 81.81 78 ARG B O 1
ATOM 3690 N N . TYR B 1 79 ? 8.445 -19.172 -17.391 1 82.69 79 TYR B N 1
ATOM 3691 C CA . TYR B 1 79 ? 9.875 -19 -17.141 1 82.69 79 TYR B CA 1
ATOM 3692 C C . TYR B 1 79 ? 10.133 -18.516 -15.727 1 82.69 79 TYR B C 1
ATOM 3694 O O . TYR B 1 79 ? 10.992 -19.047 -15.023 1 82.69 79 TYR B O 1
ATOM 3702 N N . GLY B 1 80 ? 9.406 -17.531 -15.312 1 83 80 GLY B N 1
ATOM 3703 C CA . GLY B 1 80 ? 9.547 -17.047 -13.953 1 83 80 GLY B CA 1
ATOM 3704 C C . GLY B 1 80 ? 9.266 -18.094 -12.898 1 83 80 GLY B C 1
ATOM 3705 O O . GLY B 1 80 ? 9.969 -18.172 -11.891 1 83 80 GLY B O 1
ATOM 3706 N N . THR B 1 81 ? 8.211 -18.812 -13.125 1 78.94 81 THR B N 1
ATOM 3707 C CA . THR B 1 81 ? 7.836 -19.859 -12.195 1 78.94 81 THR B CA 1
ATOM 3708 C C . THR B 1 81 ? 8.922 -20.938 -12.117 1 78.94 81 THR B C 1
ATOM 3710 O O . THR B 1 81 ? 9.227 -21.438 -11.039 1 78.94 81 THR B O 1
ATOM 3713 N N . TYR B 1 82 ? 9.43 -21.266 -13.328 1 75.62 82 TYR B N 1
ATOM 3714 C CA . TYR B 1 82 ? 10.516 -22.234 -13.398 1 75.62 82 TYR B CA 1
ATOM 3715 C C . TYR B 1 82 ? 11.727 -21.75 -12.602 1 75.62 82 TYR B C 1
ATOM 3717 O O . TYR B 1 82 ? 12.352 -22.531 -11.883 1 75.62 82 TYR B O 1
ATOM 3725 N N . LEU B 1 83 ? 12.078 -20.516 -12.766 1 74.94 83 LEU B N 1
ATOM 3726 C CA . LEU B 1 83 ? 13.234 -19.938 -12.094 1 74.94 83 LEU B CA 1
ATOM 3727 C C . LEU B 1 83 ? 13.039 -19.938 -10.578 1 74.94 83 LEU B C 1
ATOM 3729 O O . LEU B 1 83 ? 14.008 -20.094 -9.828 1 74.94 83 LEU B O 1
ATOM 3733 N N . LYS B 1 84 ? 11.836 -19.797 -10.148 1 68.62 84 LYS B N 1
ATOM 3734 C CA . LYS B 1 84 ? 11.531 -19.781 -8.719 1 68.62 84 LYS B CA 1
ATOM 3735 C C . LYS B 1 84 ? 11.719 -21.156 -8.094 1 68.62 84 LYS B C 1
ATOM 3737 O O . LYS B 1 84 ? 12.195 -21.266 -6.961 1 68.62 84 LYS B O 1
ATOM 3742 N N . THR B 1 85 ? 11.211 -22.203 -8.758 1 60.56 85 THR B N 1
ATOM 3743 C CA . THR B 1 85 ? 11.195 -23.562 -8.203 1 60.56 85 THR B CA 1
ATOM 3744 C C . THR B 1 85 ? 12.523 -24.266 -8.484 1 60.56 85 THR B C 1
ATOM 3746 O O . THR B 1 85 ? 13.078 -24.922 -7.602 1 60.56 85 THR B O 1
ATOM 3749 N N . GLN B 1 86 ? 12.852 -24.422 -9.859 1 51 86 GLN B N 1
ATOM 3750 C CA . GLN B 1 86 ? 13.883 -25.359 -10.273 1 51 86 GLN B CA 1
ATOM 3751 C C . GLN B 1 86 ? 15.281 -24.766 -10.078 1 51 86 GLN B C 1
ATOM 3753 O O . GLN B 1 86 ? 16.219 -25.469 -9.703 1 51 86 GLN B O 1
ATOM 3758 N N . LEU B 1 87 ? 15.5 -23.547 -10.75 1 48.41 87 LEU B N 1
ATOM 3759 C CA . LEU B 1 87 ? 16.875 -23.062 -10.688 1 48.41 87 LEU B CA 1
ATOM 3760 C C . LEU B 1 87 ? 17.141 -22.359 -9.359 1 48.41 87 LEU B C 1
ATOM 3762 O O . LEU B 1 87 ? 16.219 -21.844 -8.727 1 48.41 87 LEU B O 1
ATOM 3766 N N . MET B 1 88 ? 18.406 -22.547 -8.797 1 49.25 88 MET B N 1
ATOM 3767 C CA . MET B 1 88 ? 19.016 -21.953 -7.617 1 49.25 88 MET B CA 1
ATOM 3768 C C . MET B 1 88 ? 18.469 -20.562 -7.348 1 49.25 88 MET B C 1
ATOM 3770 O O . MET B 1 88 ? 19.047 -19.562 -7.781 1 49.25 88 MET B O 1
ATOM 3774 N N . LYS B 1 89 ? 17.094 -20.594 -7.113 1 58.41 89 LYS B N 1
ATOM 3775 C CA . LYS B 1 89 ? 16.594 -19.547 -6.223 1 58.41 89 LYS B CA 1
ATOM 3776 C C . LYS B 1 89 ? 16.953 -18.156 -6.738 1 58.41 89 LYS B C 1
ATOM 3778 O O . LYS B 1 89 ? 17.531 -17.344 -6.004 1 58.41 89 LYS B O 1
ATOM 3783 N N . ASP B 1 90 ? 16.906 -18.141 -8.172 1 74.19 90 ASP B N 1
ATOM 3784 C CA . ASP B 1 90 ? 17.219 -16.781 -8.586 1 74.19 90 ASP B CA 1
ATOM 3785 C C . ASP B 1 90 ? 15.977 -15.898 -8.539 1 74.19 90 ASP B C 1
ATOM 3787 O O . ASP B 1 90 ? 15.359 -15.633 -9.578 1 74.19 90 ASP B O 1
ATOM 3791 N N . ASP B 1 91 ? 15.594 -15.578 -7.484 1 80.69 91 ASP B N 1
ATOM 3792 C CA . ASP B 1 91 ? 14.43 -14.727 -7.234 1 80.69 91 ASP B CA 1
ATOM 3793 C C . ASP B 1 91 ? 14.508 -13.438 -8.055 1 80.69 91 ASP B C 1
ATOM 3795 O O . ASP B 1 91 ? 13.484 -12.922 -8.492 1 80.69 91 ASP B O 1
ATOM 3799 N N . TYR B 1 92 ? 15.703 -13.102 -8.328 1 84.38 92 TYR B N 1
ATOM 3800 C CA . TYR B 1 92 ? 15.867 -11.859 -9.078 1 84.38 92 TYR B CA 1
ATOM 3801 C C . TYR B 1 92 ? 15.422 -12.031 -10.523 1 84.38 92 TYR B C 1
ATOM 3803 O O . TYR B 1 92 ? 14.664 -11.219 -11.047 1 84.38 92 TYR B O 1
ATOM 3811 N N . MET B 1 93 ? 15.828 -13.133 -11.125 1 85.62 93 MET B N 1
ATOM 3812 C CA . MET B 1 93 ? 15.469 -13.375 -12.516 1 85.62 93 MET B CA 1
ATOM 3813 C C . MET B 1 93 ? 13.977 -13.688 -12.648 1 85.62 93 MET B C 1
ATOM 3815 O O . MET B 1 93 ? 13.352 -13.328 -13.648 1 85.62 93 MET B O 1
ATOM 3819 N N . ALA B 1 94 ? 13.469 -14.383 -11.703 1 87.88 94 ALA B N 1
ATOM 3820 C CA . ALA B 1 94 ? 12.031 -14.656 -11.711 1 87.88 94 ALA B CA 1
ATOM 3821 C C . ALA B 1 94 ? 11.227 -13.359 -11.648 1 87.88 94 ALA B C 1
ATOM 3823 O O . ALA B 1 94 ? 10.281 -13.172 -12.422 1 87.88 94 ALA B O 1
ATOM 3824 N N . LYS B 1 95 ? 11.703 -12.484 -10.742 1 91.62 95 LYS B N 1
ATOM 3825 C CA . LYS B 1 95 ? 11.055 -11.188 -10.609 1 91.62 95 LYS B CA 1
ATOM 3826 C C . LYS B 1 95 ? 11.062 -10.43 -11.93 1 91.62 95 LYS B C 1
ATOM 3828 O O . LYS B 1 95 ? 10.039 -9.859 -12.328 1 91.62 95 LYS B O 1
ATOM 3833 N N . LYS B 1 96 ? 12.18 -10.422 -12.531 1 91.31 96 LYS B N 1
ATOM 3834 C CA . LYS B 1 96 ? 12.312 -9.719 -13.805 1 91.31 96 LYS B CA 1
ATOM 3835 C C . LYS B 1 96 ? 11.383 -10.305 -14.859 1 91.31 96 LYS B C 1
ATOM 3837 O O . LYS B 1 96 ? 10.797 -9.562 -15.656 1 91.31 96 LYS B O 1
ATOM 3842 N N . ALA B 1 97 ? 11.273 -11.594 -14.898 1 91.25 97 ALA B N 1
ATOM 3843 C CA . ALA B 1 97 ? 10.391 -12.258 -15.867 1 91.25 97 ALA B CA 1
ATOM 3844 C C . ALA B 1 97 ? 8.938 -11.859 -15.641 1 91.25 97 ALA B C 1
ATOM 3846 O O . ALA B 1 97 ? 8.219 -11.555 -16.594 1 91.25 97 ALA B O 1
ATOM 3847 N N . PHE B 1 98 ? 8.508 -11.844 -14.445 1 93.88 98 PHE B N 1
ATOM 3848 C CA . PHE B 1 98 ? 7.137 -11.469 -14.133 1 93.88 98 PHE B CA 1
ATOM 3849 C C . PHE B 1 98 ? 6.895 -9.992 -14.43 1 93.88 98 PHE B C 1
ATOM 3851 O O . PHE B 1 98 ? 5.832 -9.617 -14.922 1 93.88 98 PHE B O 1
ATOM 3858 N N . GLU B 1 99 ? 7.875 -9.211 -14.07 1 95.25 99 GLU B N 1
ATOM 3859 C CA . GLU B 1 99 ? 7.773 -7.785 -14.383 1 95.25 99 GLU B CA 1
ATOM 3860 C C . GLU B 1 99 ? 7.664 -7.559 -15.891 1 95.25 99 GLU B C 1
ATOM 3862 O O . GLU B 1 99 ? 6.898 -6.707 -16.344 1 95.25 99 GLU B O 1
ATOM 3867 N N . ASP B 1 100 ? 8.477 -8.305 -16.609 1 94.06 100 ASP B N 1
ATOM 3868 C CA . ASP B 1 100 ? 8.391 -8.227 -18.062 1 94.06 100 ASP B CA 1
ATOM 3869 C C . ASP B 1 100 ? 6.996 -8.617 -18.547 1 94.06 100 ASP B C 1
ATOM 3871 O O . ASP B 1 100 ? 6.461 -7.996 -19.469 1 94.06 100 ASP B O 1
ATOM 3875 N N . ALA B 1 101 ? 6.473 -9.648 -17.984 1 95.19 101 ALA B N 1
ATOM 3876 C CA . ALA B 1 101 ? 5.121 -10.07 -18.344 1 95.19 101 ALA B CA 1
ATOM 3877 C C . ALA B 1 101 ? 4.125 -8.93 -18.156 1 95.19 101 ALA B C 1
ATOM 3879 O O . ALA B 1 101 ? 3.264 -8.703 -19.016 1 95.19 101 ALA B O 1
ATOM 3880 N N . LEU B 1 102 ? 4.301 -8.18 -17.078 1 95.44 102 LEU B N 1
ATOM 3881 C CA . LEU B 1 102 ? 3.404 -7.07 -16.781 1 95.44 102 LEU B CA 1
ATOM 3882 C C . LEU B 1 102 ? 3.629 -5.91 -17.734 1 95.44 102 LEU B C 1
ATOM 3884 O O . LEU B 1 102 ? 2.756 -5.055 -17.906 1 95.44 102 LEU B O 1
ATOM 3888 N N . GLY B 1 103 ? 4.855 -5.816 -18.297 1 94.12 103 GLY B N 1
ATOM 3889 C CA . GLY B 1 103 ? 5.113 -4.832 -19.344 1 94.12 103 GLY B CA 1
ATOM 3890 C C . GLY B 1 103 ? 4.242 -5.02 -20.562 1 94.12 103 GLY B C 1
ATOM 3891 O O . GLY B 1 103 ? 3.904 -4.047 -21.25 1 94.12 103 GLY B O 1
ATOM 3892 N N . TYR B 1 104 ? 3.879 -6.266 -20.812 1 93 104 TYR B N 1
ATOM 3893 C CA . TYR B 1 104 ? 3.074 -6.598 -21.984 1 93 104 TYR B CA 1
ATOM 3894 C C . TYR B 1 104 ? 1.601 -6.719 -21.625 1 93 104 TYR B C 1
ATOM 3896 O O . TYR B 1 104 ? 0.726 -6.484 -22.453 1 93 104 TYR B O 1
ATOM 3904 N N . ASP B 1 105 ? 1.332 -7.098 -20.484 1 93.19 105 ASP B N 1
ATOM 3905 C CA . ASP B 1 105 ? -0.017 -7.266 -19.953 1 93.19 105 ASP B CA 1
ATOM 3906 C C . ASP B 1 105 ? -0.112 -6.738 -18.516 1 93.19 105 ASP B C 1
ATOM 3908 O O . ASP B 1 105 ? -0.054 -7.512 -17.562 1 93.19 105 ASP B O 1
ATOM 3912 N N . LYS B 1 106 ? -0.437 -5.52 -18.391 1 94.31 106 LYS B N 1
ATOM 3913 C CA . LYS B 1 106 ? -0.332 -4.789 -17.125 1 94.31 106 LYS B CA 1
ATOM 3914 C C . LYS B 1 106 ? -1.313 -5.328 -16.094 1 94.31 106 LYS B C 1
ATOM 3916 O O . LYS B 1 106 ? -1.057 -5.258 -14.883 1 94.31 106 LYS B O 1
ATOM 3921 N N . THR B 1 107 ? -2.402 -5.922 -16.5 1 94.75 107 THR B N 1
ATOM 3922 C CA . THR B 1 107 ? -3.459 -6.285 -15.555 1 94.75 107 THR B CA 1
ATOM 3923 C C . THR B 1 107 ? -3.482 -7.793 -15.32 1 94.75 107 THR B C 1
ATOM 3925 O O . THR B 1 107 ? -4.504 -8.344 -14.898 1 94.75 107 THR B O 1
ATOM 3928 N N . ASN B 1 108 ? -2.373 -8.5 -15.664 1 94.94 108 ASN B N 1
ATOM 3929 C CA . ASN B 1 108 ? -2.305 -9.953 -15.516 1 94.94 108 ASN B CA 1
ATOM 3930 C C . ASN B 1 108 ? -2.324 -10.359 -14.047 1 94.94 108 ASN B C 1
ATOM 3932 O O . ASN B 1 108 ? -1.367 -10.109 -13.312 1 94.94 108 ASN B O 1
ATOM 3936 N N . PRO B 1 109 ? -3.324 -11.094 -13.57 1 95.56 109 PRO B N 1
ATOM 3937 C CA . PRO B 1 109 ? -3.467 -11.406 -12.148 1 95.56 109 PRO B CA 1
ATOM 3938 C C . PRO B 1 109 ? -2.375 -12.344 -11.641 1 95.56 109 PRO B C 1
ATOM 3940 O O . PRO B 1 109 ? -1.828 -12.133 -10.555 1 95.56 109 PRO B O 1
ATOM 3943 N N . ILE B 1 110 ? -2.037 -13.312 -12.391 1 94 110 ILE B N 1
ATOM 3944 C CA . ILE B 1 110 ? -1.064 -14.305 -11.945 1 94 110 ILE B CA 1
ATOM 3945 C C . ILE B 1 110 ? 0.303 -13.648 -11.781 1 94 110 ILE B C 1
ATOM 3947 O O . ILE B 1 110 ? 1.038 -13.961 -10.836 1 94 110 ILE B O 1
ATOM 3951 N N . ALA B 1 111 ? 0.672 -12.805 -12.734 1 94.94 111 ALA B N 1
ATOM 3952 C CA . ALA B 1 111 ? 1.95 -12.109 -12.633 1 94.94 111 ALA B CA 1
ATOM 3953 C C . ALA B 1 111 ? 2.01 -11.258 -11.367 1 94.94 111 ALA B C 1
ATOM 3955 O O . ALA B 1 111 ? 3.012 -11.266 -10.648 1 94.94 111 ALA B O 1
ATOM 3956 N N . HIS B 1 112 ? 0.922 -10.57 -11.086 1 96.81 112 HIS B N 1
ATOM 3957 C CA . HIS B 1 112 ? 0.859 -9.773 -9.867 1 96.81 112 HIS B CA 1
ATOM 3958 C C . HIS B 1 112 ? 0.954 -10.656 -8.625 1 96.81 112 HIS B C 1
ATOM 3960 O O . HIS B 1 112 ? 1.664 -10.328 -7.676 1 96.81 112 HIS B O 1
ATOM 3966 N N . TYR B 1 113 ? 0.269 -11.742 -8.672 1 95.56 113 TYR B N 1
ATOM 3967 C CA . TYR B 1 113 ? 0.273 -12.672 -7.547 1 95.56 113 TYR B CA 1
ATOM 3968 C C . TYR B 1 113 ? 1.68 -13.188 -7.27 1 95.56 113 TYR B C 1
ATOM 3970 O O . TYR B 1 113 ? 2.129 -13.195 -6.121 1 95.56 113 TYR B O 1
ATOM 3978 N N . ARG B 1 114 ? 2.355 -13.594 -8.297 1 92.88 114 ARG B N 1
ATOM 3979 C CA . ARG B 1 114 ? 3.695 -14.148 -8.148 1 92.88 114 ARG B CA 1
ATOM 3980 C C . ARG B 1 114 ? 4.68 -13.086 -7.672 1 92.88 114 ARG B C 1
ATOM 3982 O O . ARG B 1 114 ? 5.551 -13.367 -6.848 1 92.88 114 ARG B O 1
ATOM 3989 N N . LEU B 1 115 ? 4.562 -11.922 -8.188 1 95.25 115 LEU B N 1
ATOM 3990 C CA . LEU B 1 115 ? 5.402 -10.82 -7.727 1 95.25 115 LEU B CA 1
ATOM 3991 C C . LEU B 1 115 ? 5.121 -10.5 -6.262 1 95.25 115 LEU B C 1
ATOM 3993 O O . LEU B 1 115 ? 6.039 -10.172 -5.504 1 95.25 115 LEU B O 1
ATOM 3997 N N . GLY B 1 116 ? 3.836 -10.547 -5.91 1 95.94 116 GLY B N 1
ATOM 3998 C CA . GLY B 1 116 ? 3.479 -10.359 -4.516 1 95.94 116 GLY B CA 1
ATOM 3999 C C . GLY B 1 116 ? 4.137 -11.367 -3.588 1 95.94 116 GLY B C 1
ATOM 4000 O O . GLY B 1 116 ? 4.656 -10.992 -2.533 1 95.94 116 GLY B O 1
ATOM 4001 N N . PHE B 1 117 ? 4.117 -12.547 -4.035 1 91.81 117 PHE B N 1
ATOM 4002 C CA . PHE B 1 117 ? 4.73 -13.609 -3.244 1 91.81 117 PHE B CA 1
ATOM 4003 C C . PHE B 1 117 ? 6.219 -13.352 -3.055 1 91.81 117 PHE B C 1
ATOM 4005 O O . PHE B 1 117 ? 6.746 -13.492 -1.947 1 91.81 117 PHE B O 1
ATOM 4012 N N . LEU B 1 118 ? 6.895 -13.031 -4.125 1 91.62 118 LEU B N 1
ATOM 4013 C CA . LEU B 1 118 ? 8.328 -12.766 -4.059 1 91.62 118 LEU B CA 1
ATOM 4014 C C . LEU B 1 118 ? 8.617 -11.578 -3.146 1 91.62 118 LEU B C 1
ATOM 4016 O O . LEU B 1 118 ? 9.555 -11.617 -2.35 1 91.62 118 LEU B O 1
ATOM 4020 N N . ALA B 1 119 ? 7.801 -10.539 -3.229 1 94.5 119 ALA B N 1
ATOM 4021 C CA . ALA B 1 119 ? 7.953 -9.383 -2.35 1 94.5 119 ALA B CA 1
ATOM 4022 C C . ALA B 1 119 ? 7.742 -9.766 -0.89 1 94.5 119 ALA B C 1
ATOM 4024 O O . ALA B 1 119 ? 8.453 -9.281 -0.004 1 94.5 119 ALA B O 1
ATOM 4025 N N . TYR B 1 120 ? 6.758 -10.594 -0.646 1 94.19 120 TYR B N 1
ATOM 4026 C CA . TYR B 1 120 ? 6.469 -11.07 0.702 1 94.19 120 TYR B CA 1
ATOM 4027 C C . TYR B 1 120 ? 7.656 -11.828 1.275 1 94.19 120 TYR B C 1
ATOM 4029 O O . TYR B 1 120 ? 8.031 -11.625 2.432 1 94.19 120 TYR B O 1
ATOM 4037 N N . LYS B 1 121 ? 8.234 -12.641 0.426 1 88.81 121 LYS B N 1
ATOM 4038 C CA . LYS B 1 121 ? 9.406 -13.422 0.82 1 88.81 121 LYS B CA 1
ATOM 4039 C C . LYS B 1 121 ? 10.578 -12.508 1.168 1 88.81 121 LYS B C 1
ATOM 4041 O O . LYS B 1 121 ? 11.359 -12.805 2.08 1 88.81 121 LYS B O 1
ATOM 4046 N N . GLU B 1 122 ? 10.734 -11.414 0.481 1 91.75 122 GLU B N 1
ATOM 4047 C CA . GLU B 1 122 ? 11.797 -10.438 0.708 1 91.75 122 GLU B CA 1
ATOM 4048 C C . GLU B 1 122 ? 11.453 -9.5 1.859 1 91.75 122 GLU B C 1
ATOM 4050 O O . GLU B 1 122 ? 12.188 -8.547 2.135 1 91.75 122 GLU B O 1
ATOM 4055 N N . LYS B 1 123 ? 10.289 -9.633 2.498 1 93.75 123 LYS B N 1
ATOM 4056 C CA . LYS B 1 123 ? 9.805 -8.859 3.637 1 93.75 123 LYS B CA 1
ATOM 4057 C C . LYS B 1 123 ? 9.5 -7.418 3.232 1 93.75 123 LYS B C 1
ATOM 4059 O O . LYS B 1 123 ? 9.641 -6.496 4.043 1 93.75 123 LYS B O 1
ATOM 4064 N N . GLU B 1 124 ? 9.32 -7.25 1.923 1 94.19 124 GLU B N 1
ATOM 4065 C CA . GLU B 1 124 ? 8.797 -5.984 1.422 1 94.19 124 GLU B CA 1
ATOM 4066 C C . GLU B 1 124 ? 7.27 -5.965 1.442 1 94.19 124 GLU B C 1
ATOM 4068 O O . GLU B 1 124 ? 6.629 -5.965 0.388 1 94.19 124 GLU B O 1
ATOM 4073 N N . TYR B 1 125 ? 6.719 -5.758 2.604 1 94.44 125 TYR B N 1
ATOM 4074 C CA . TYR B 1 125 ? 5.309 -6.035 2.848 1 94.44 125 TYR B CA 1
ATOM 4075 C C . TYR B 1 125 ? 4.422 -5 2.164 1 94.44 125 TYR B C 1
ATOM 4077 O O . TYR B 1 125 ? 3.342 -5.324 1.671 1 94.44 125 TYR B O 1
ATOM 4085 N N . ALA B 1 126 ? 4.871 -3.762 2.154 1 91.88 126 ALA B N 1
ATOM 4086 C CA . ALA B 1 126 ? 4.078 -2.744 1.47 1 91.88 126 ALA B CA 1
ATOM 4087 C C . ALA B 1 126 ? 3.932 -3.068 -0.014 1 91.88 126 ALA B C 1
ATOM 4089 O O . ALA B 1 126 ? 2.828 -3.006 -0.563 1 91.88 126 ALA B O 1
ATOM 4090 N N . THR B 1 127 ? 5.035 -3.443 -0.6 1 94.38 127 THR B N 1
ATOM 4091 C CA . THR B 1 127 ? 5.043 -3.814 -2.01 1 94.38 127 THR B CA 1
ATOM 4092 C C . THR B 1 127 ? 4.215 -5.074 -2.242 1 94.38 127 THR B C 1
ATOM 4094 O O . THR B 1 127 ? 3.455 -5.156 -3.211 1 94.38 127 THR B O 1
ATOM 4097 N N . ALA B 1 128 ? 4.363 -6.055 -1.393 1 96.25 128 ALA B N 1
ATOM 4098 C CA . ALA B 1 128 ? 3.602 -7.297 -1.487 1 96.25 128 ALA B CA 1
ATOM 4099 C C . ALA B 1 128 ? 2.1 -7.02 -1.449 1 96.25 128 ALA B C 1
ATOM 4101 O O . ALA B 1 128 ? 1.35 -7.523 -2.289 1 96.25 128 ALA B O 1
ATOM 4102 N N . GLN B 1 129 ? 1.732 -6.203 -0.472 1 94.06 129 GLN B N 1
ATOM 4103 C CA . GLN B 1 129 ? 0.319 -5.875 -0.321 1 94.06 129 GLN B CA 1
ATOM 4104 C C . GLN B 1 129 ? -0.242 -5.258 -1.599 1 94.06 129 GLN B C 1
ATOM 4106 O O . GLN B 1 129 ? -1.346 -5.598 -2.027 1 94.06 129 GLN B O 1
ATOM 4111 N N . ARG B 1 130 ? 0.516 -4.395 -2.203 1 92.88 130 ARG B N 1
ATOM 4112 C CA . ARG B 1 130 ? 0.077 -3.73 -3.428 1 92.88 130 ARG B CA 1
ATOM 4113 C C . ARG B 1 130 ? -0.106 -4.738 -4.559 1 92.88 130 ARG B C 1
ATOM 4115 O O . ARG B 1 130 ? -1.096 -4.684 -5.289 1 92.88 130 ARG B O 1
ATOM 4122 N N . TYR B 1 131 ? 0.797 -5.598 -4.688 1 96.44 131 TYR B N 1
ATOM 4123 C CA . TYR B 1 131 ? 0.715 -6.605 -5.738 1 96.44 131 TYR B CA 1
ATOM 4124 C C . TYR B 1 131 ? -0.487 -7.52 -5.523 1 96.44 131 TYR B C 1
ATOM 4126 O O . TYR B 1 131 ? -1.223 -7.816 -6.469 1 96.44 131 TYR B O 1
ATOM 4134 N N . PHE B 1 132 ? -0.692 -7.977 -4.316 1 96.19 132 PHE B N 1
ATOM 4135 C CA . PHE B 1 132 ? -1.814 -8.867 -4.039 1 96.19 132 PHE B CA 1
ATOM 4136 C C . PHE B 1 132 ? -3.141 -8.156 -4.273 1 96.19 132 PHE B C 1
ATOM 4138 O O . PHE B 1 132 ? -4.082 -8.742 -4.812 1 96.19 132 PHE B O 1
ATOM 4145 N N . GLU B 1 133 ? -3.184 -6.902 -3.885 1 92.94 133 GLU B N 1
ATOM 4146 C CA . GLU B 1 133 ? -4.402 -6.129 -4.109 1 92.94 133 GLU B CA 1
ATOM 4147 C C . GLU B 1 133 ? -4.703 -6 -5.602 1 92.94 133 GLU B C 1
ATOM 4149 O O . GLU B 1 133 ? -5.855 -6.133 -6.02 1 92.94 133 GLU B O 1
ATOM 4154 N N . LYS B 1 134 ? -3.66 -5.703 -6.328 1 95.12 134 LYS B N 1
ATOM 4155 C CA . LYS B 1 134 ? -3.838 -5.582 -7.77 1 95.12 134 LYS B CA 1
ATOM 4156 C C . LYS B 1 134 ? -4.254 -6.918 -8.383 1 95.12 134 LYS B C 1
ATOM 4158 O O . LYS B 1 134 ? -5.105 -6.961 -9.273 1 95.12 134 LYS B O 1
ATOM 4163 N N . ALA B 1 135 ? -3.613 -8.008 -7.926 1 96.38 135 ALA B N 1
ATOM 4164 C CA . ALA B 1 135 ? -3.986 -9.328 -8.414 1 96.38 135 ALA B CA 1
ATOM 4165 C C . ALA B 1 135 ? -5.473 -9.602 -8.195 1 96.38 135 ALA B C 1
ATOM 4167 O O . ALA B 1 135 ? -6.172 -10.055 -9.102 1 96.38 135 ALA B O 1
ATOM 4168 N N . LEU B 1 136 ? -5.953 -9.234 -7.027 1 94 136 LEU B N 1
ATOM 4169 C CA . LEU B 1 136 ? -7.336 -9.492 -6.652 1 94 136 LEU B CA 1
ATOM 4170 C C . LEU B 1 136 ? -8.281 -8.562 -7.402 1 94 136 LEU B C 1
ATOM 4172 O O . LEU B 1 136 ? -9.383 -8.969 -7.789 1 94 136 LEU B O 1
ATOM 4176 N N . GLU B 1 137 ? -7.816 -7.363 -7.59 1 93 137 GLU B N 1
ATOM 4177 C CA . GLU B 1 137 ? -8.633 -6.391 -8.312 1 93 137 GLU B CA 1
ATOM 4178 C C . GLU B 1 137 ? -8.781 -6.777 -9.773 1 93 137 GLU B C 1
ATOM 4180 O O . GLU B 1 137 ? -9.898 -6.793 -10.305 1 93 137 GLU B O 1
ATOM 4185 N N . TYR B 1 138 ? -7.688 -7.125 -10.414 1 94.75 138 TYR B N 1
ATOM 4186 C CA . TYR B 1 138 ? -7.688 -7.422 -11.844 1 94.75 138 TYR B CA 1
ATOM 4187 C C . TYR B 1 138 ? -8.344 -8.766 -12.117 1 94.75 138 TYR B C 1
ATOM 4189 O O . TYR B 1 138 ? -8.883 -8.984 -13.203 1 94.75 138 TYR B O 1
ATOM 4197 N N . GLN B 1 139 ? -8.328 -9.633 -11.125 1 92.94 139 GLN B N 1
ATOM 4198 C CA . GLN B 1 139 ? -8.992 -10.93 -11.227 1 92.94 139 GLN B CA 1
ATOM 4199 C C . GLN B 1 139 ? -10.477 -10.766 -11.562 1 92.94 139 GLN B C 1
ATOM 4201 O O . GLN B 1 139 ? -11.047 -11.578 -12.289 1 92.94 139 GLN B O 1
ATOM 4206 N N . LYS B 1 140 ? -11.039 -9.773 -11.125 1 91.19 140 LYS B N 1
ATOM 4207 C CA . LYS B 1 140 ? -12.477 -9.555 -11.266 1 91.19 140 LYS B CA 1
ATOM 4208 C C . LYS B 1 140 ? -12.859 -9.281 -12.719 1 91.19 140 LYS B C 1
ATOM 4210 O O . LYS B 1 140 ? -13.961 -9.609 -13.148 1 91.19 140 LYS B O 1
ATOM 4215 N N . THR B 1 141 ? -11.945 -8.68 -13.531 1 90.94 141 THR B N 1
ATOM 4216 C CA . THR B 1 141 ? -12.312 -8.242 -14.875 1 90.94 141 THR B CA 1
ATOM 4217 C C . THR B 1 141 ? -11.414 -8.906 -15.922 1 90.94 141 THR B C 1
ATOM 4219 O O . THR B 1 141 ? -11.602 -8.695 -17.125 1 90.94 141 THR B O 1
ATOM 4222 N N . TYR B 1 142 ? -10.539 -9.727 -15.477 1 89.5 142 TYR B N 1
ATOM 4223 C CA . TYR B 1 142 ? -9.586 -10.312 -16.406 1 89.5 142 TYR B CA 1
ATOM 4224 C C . TYR B 1 142 ? -10.242 -11.383 -17.266 1 89.5 142 TYR B C 1
ATOM 4226 O O . TYR B 1 142 ? -10.969 -12.234 -16.766 1 89.5 142 TYR B O 1
ATOM 4234 N N . SER B 1 143 ? -10.078 -11.375 -18.531 1 84.25 143 SER B N 1
ATOM 4235 C CA . SER B 1 143 ? -10.844 -12.172 -19.484 1 84.25 143 SER B CA 1
ATOM 4236 C C . SER B 1 143 ? -10.172 -13.516 -19.75 1 84.25 143 SER B C 1
ATOM 4238 O O . SER B 1 143 ? -10.852 -14.523 -19.984 1 84.25 143 SER B O 1
ATOM 4240 N N . ASN B 1 144 ? -8.891 -13.625 -19.734 1 82.94 144 ASN B N 1
ATOM 4241 C CA . ASN B 1 144 ? -8.188 -14.859 -20.062 1 82.94 144 ASN B CA 1
ATOM 4242 C C . ASN B 1 144 ? -8.078 -15.789 -18.859 1 82.94 144 ASN B C 1
ATOM 4244 O O . ASN B 1 144 ? -7.305 -15.539 -17.938 1 82.94 144 ASN B O 1
ATOM 4248 N N . PRO B 1 145 ? -8.734 -16.844 -18.859 1 81.88 145 PRO B N 1
ATOM 4249 C CA . PRO B 1 145 ? -8.766 -17.75 -17.703 1 81.88 145 PRO B CA 1
ATOM 4250 C C . PRO B 1 145 ? -7.406 -18.375 -17.406 1 81.88 145 PRO B C 1
ATOM 4252 O O . PRO B 1 145 ? -7.145 -18.781 -16.281 1 81.88 145 PRO B O 1
ATOM 4255 N N . GLU B 1 146 ? -6.594 -18.438 -18.391 1 78.94 146 GLU B N 1
ATOM 4256 C CA . GLU B 1 146 ? -5.281 -19.062 -18.219 1 78.94 146 GLU B CA 1
ATOM 4257 C C . GLU B 1 146 ? -4.473 -18.344 -17.141 1 78.94 146 GLU B C 1
ATOM 4259 O O . GLU B 1 146 ? -3.633 -18.953 -16.484 1 78.94 146 GLU B O 1
ATOM 4264 N N . PHE B 1 147 ? -4.801 -17.062 -17.062 1 87.25 147 PHE B N 1
ATOM 4265 C CA . PHE B 1 147 ? -3.961 -16.297 -16.172 1 87.25 147 PHE B CA 1
ATOM 4266 C C . PHE B 1 147 ? -4.758 -15.82 -14.953 1 87.25 147 PHE B C 1
ATOM 4268 O O . PHE B 1 147 ? -4.328 -14.914 -14.234 1 87.25 147 PHE B O 1
ATOM 4275 N N . CYS B 1 148 ? -5.867 -16.422 -14.773 1 90.06 148 CYS B N 1
ATOM 4276 C CA . CYS B 1 148 ? -6.652 -16.141 -13.578 1 90.06 148 CYS B CA 1
ATOM 4277 C C . CYS B 1 148 ? -6.191 -17 -12.406 1 90.06 148 CYS B C 1
ATOM 4279 O O . CYS B 1 148 ? -5.672 -18.094 -12.602 1 90.06 148 CYS B O 1
ATOM 4281 N N . LEU B 1 149 ? -6.348 -16.438 -11.258 1 91.5 149 LEU B N 1
ATOM 4282 C CA . LEU B 1 149 ? -6.031 -17.203 -10.055 1 91.5 149 LEU B CA 1
ATOM 4283 C C . LEU B 1 149 ? -7.082 -18.266 -9.789 1 91.5 149 LEU B C 1
ATOM 4285 O O . LEU B 1 149 ? -8.281 -18.031 -9.969 1 91.5 149 LEU B O 1
ATOM 4289 N N . ASN B 1 150 ? -6.598 -19.406 -9.438 1 85.5 150 ASN B N 1
ATOM 4290 C CA . ASN B 1 150 ? -7.543 -20.422 -8.992 1 85.5 150 ASN B CA 1
ATOM 4291 C C . ASN B 1 150 ? -8 -20.172 -7.555 1 85.5 150 ASN B C 1
ATOM 4293 O O . ASN B 1 150 ? -7.562 -19.203 -6.922 1 85.5 150 ASN B O 1
ATOM 4297 N N . GLU B 1 151 ? -8.852 -20.922 -7.078 1 85.12 151 GLU B N 1
ATOM 4298 C CA . GLU B 1 151 ? -9.492 -20.703 -5.781 1 85.12 151 GLU B CA 1
ATOM 4299 C C . GLU B 1 151 ? -8.461 -20.688 -4.656 1 85.12 151 GLU B C 1
ATOM 4301 O O . GLU B 1 151 ? -8.531 -19.844 -3.754 1 85.12 151 GLU B O 1
ATOM 4306 N N . GLN B 1 152 ? -7.562 -21.609 -4.703 1 86.25 152 GLN B N 1
ATOM 4307 C CA . GLN B 1 152 ? -6.547 -21.688 -3.656 1 86.25 152 GLN B CA 1
ATOM 4308 C C . GLN B 1 152 ? -5.617 -20.469 -3.717 1 86.25 152 GLN B C 1
ATOM 4310 O O . GLN B 1 152 ? -5.223 -19.938 -2.68 1 86.25 152 GLN B O 1
ATOM 4315 N N . GLN B 1 153 ? -5.266 -20.156 -4.945 1 90 153 GLN B N 1
ATOM 4316 C CA . GLN B 1 153 ? -4.418 -18.984 -5.117 1 90 153 GLN B CA 1
ATOM 4317 C C . GLN B 1 153 ? -5.117 -17.719 -4.625 1 90 153 GLN B C 1
ATOM 4319 O O . GLN B 1 153 ? -4.488 -16.844 -4.023 1 90 153 GLN B O 1
ATOM 4324 N N . LEU B 1 154 ? -6.398 -17.641 -4.887 1 92.12 154 LEU B N 1
ATOM 4325 C CA . LEU B 1 154 ? -7.191 -16.531 -4.395 1 92.12 154 LEU B CA 1
ATOM 4326 C C . LEU B 1 154 ? -7.18 -16.484 -2.871 1 92.12 154 LEU B C 1
ATOM 4328 O O . LEU B 1 154 ? -6.996 -15.406 -2.281 1 92.12 154 LEU B O 1
ATOM 4332 N N . TYR B 1 155 ? -7.309 -17.609 -2.293 1 90.62 155 TYR B N 1
ATOM 4333 C CA . TYR B 1 155 ? -7.297 -17.719 -0.838 1 90.62 155 TYR B CA 1
ATOM 4334 C C . TYR B 1 155 ? -5.953 -17.266 -0.272 1 90.62 155 TYR B C 1
ATOM 4336 O O . TYR B 1 155 ? -5.902 -16.484 0.673 1 90.62 155 TYR B O 1
ATOM 4344 N N . TYR B 1 156 ? -4.938 -17.719 -0.872 1 90.88 156 TYR B N 1
ATOM 4345 C CA . TYR B 1 156 ? -3.598 -17.375 -0.405 1 90.88 156 TYR B CA 1
ATOM 4346 C C . TYR B 1 156 ? -3.305 -15.891 -0.621 1 90.88 156 TYR B C 1
ATOM 4348 O O . TYR B 1 156 ? -2.668 -15.25 0.217 1 90.88 156 TYR B O 1
ATOM 4356 N N . ALA B 1 157 ? -3.709 -15.43 -1.772 1 94.38 157 ALA B N 1
ATOM 4357 C CA . ALA B 1 157 ? -3.506 -14.016 -2.047 1 94.38 157 ALA B CA 1
ATOM 4358 C C . ALA B 1 157 ? -4.121 -13.148 -0.951 1 94.38 157 ALA B C 1
ATOM 4360 O O . ALA B 1 157 ? -3.516 -12.172 -0.509 1 94.38 157 ALA B O 1
ATOM 4361 N N . HIS B 1 158 ? -5.312 -13.523 -0.501 1 92.94 158 HIS B N 1
ATOM 4362 C CA . HIS B 1 158 ? -5.977 -12.805 0.582 1 92.94 158 HIS B CA 1
ATOM 4363 C C . HIS B 1 158 ? -5.188 -12.93 1.884 1 92.94 158 HIS B C 1
ATOM 4365 O O . HIS B 1 158 ? -4.965 -11.93 2.572 1 92.94 158 HIS B O 1
ATOM 4371 N N . LEU B 1 159 ? -4.734 -14.086 2.189 1 91.75 159 LEU B N 1
ATOM 4372 C CA . LEU B 1 159 ? -4.012 -14.312 3.436 1 91.75 159 LEU B CA 1
ATOM 4373 C C . LEU B 1 159 ? -2.691 -13.547 3.445 1 91.75 159 LEU B C 1
ATOM 4375 O O . LEU B 1 159 ? -2.352 -12.898 4.438 1 91.75 159 LEU B O 1
ATOM 4379 N N . TYR B 1 160 ? -2.012 -13.664 2.35 1 94.12 160 TYR B N 1
ATOM 4380 C CA . TYR B 1 160 ? -0.744 -12.953 2.256 1 94.12 160 TYR B CA 1
ATOM 4381 C C . TYR B 1 160 ? -0.96 -11.445 2.32 1 94.12 160 TYR B C 1
ATOM 4383 O O . TYR B 1 160 ? -0.143 -10.719 2.893 1 94.12 160 TYR B O 1
ATOM 4391 N N . SER B 1 161 ? -1.984 -11.031 1.692 1 94.44 161 SER B N 1
ATOM 4392 C CA . SER B 1 161 ? -2.314 -9.609 1.746 1 94.44 161 SER B CA 1
ATOM 4393 C C . SER B 1 161 ? -2.584 -9.156 3.178 1 94.44 161 SER B C 1
ATOM 4395 O O . SER B 1 161 ? -2.053 -8.141 3.623 1 94.44 161 SER B O 1
ATOM 4397 N N . ALA B 1 162 ? -3.377 -9.891 3.889 1 92.81 162 ALA B N 1
ATOM 4398 C CA . ALA B 1 162 ? -3.678 -9.578 5.285 1 92.81 162 ALA B CA 1
ATOM 4399 C C . ALA B 1 162 ? -2.41 -9.602 6.137 1 92.81 162 ALA B C 1
ATOM 4401 O O . ALA B 1 162 ? -2.189 -8.703 6.949 1 92.81 162 ALA B O 1
ATOM 4402 N N . ASN B 1 163 ? -1.632 -10.617 5.906 1 93.81 163 ASN B N 1
ATOM 4403 C CA . ASN B 1 163 ? -0.384 -10.719 6.656 1 93.81 163 ASN B CA 1
ATOM 4404 C C . ASN B 1 163 ? 0.534 -9.531 6.379 1 93.81 163 ASN B C 1
ATOM 4406 O O . ASN B 1 163 ? 1.2 -9.031 7.289 1 93.81 163 ASN B O 1
ATOM 4410 N N . SER B 1 164 ? 0.55 -9.227 5.125 1 95.31 164 SER B N 1
ATOM 4411 C CA . SER B 1 164 ? 1.38 -8.078 4.766 1 95.31 164 SER B CA 1
ATOM 4412 C C . SER B 1 164 ? 0.93 -6.82 5.5 1 95.31 164 SER B C 1
ATOM 4414 O O . SER B 1 164 ? 1.757 -6.074 6.027 1 95.31 164 SER B O 1
ATOM 4416 N N . ALA B 1 165 ? -0.333 -6.602 5.562 1 94 165 ALA B N 1
ATOM 4417 C CA . ALA B 1 165 ? -0.887 -5.461 6.293 1 94 165 ALA B CA 1
ATOM 4418 C C . ALA B 1 165 ? -0.556 -5.547 7.777 1 94 165 ALA B C 1
ATOM 4420 O O . ALA B 1 165 ? -0.168 -4.551 8.391 1 94 165 ALA B O 1
ATOM 4421 N N . LEU B 1 166 ? -0.656 -6.688 8.336 1 93.81 166 LEU B N 1
ATOM 4422 C CA . LEU B 1 166 ? -0.397 -6.883 9.758 1 93.81 166 LEU B CA 1
ATOM 4423 C C . LEU B 1 166 ? 1.075 -6.652 10.078 1 93.81 166 LEU B C 1
ATOM 4425 O O . LEU B 1 166 ? 1.405 -6.074 11.117 1 93.81 166 LEU B O 1
ATOM 4429 N N . PHE B 1 167 ? 1.902 -7.133 9.195 1 94.38 167 PHE B N 1
ATOM 4430 C CA . PHE B 1 167 ? 3.326 -6.891 9.391 1 94.38 167 PHE B CA 1
ATOM 4431 C C . PHE B 1 167 ? 3.639 -5.402 9.328 1 94.38 167 PHE B C 1
ATOM 4433 O O . PHE B 1 167 ? 4.488 -4.906 10.07 1 94.38 167 PHE B O 1
ATOM 4440 N N . MET B 1 168 ? 2.994 -4.754 8.438 1 93.19 168 MET B N 1
ATOM 4441 C CA . MET B 1 168 ? 3.174 -3.307 8.344 1 93.19 168 MET B CA 1
ATOM 4442 C C . MET B 1 168 ? 2.709 -2.617 9.625 1 93.19 168 MET B C 1
ATOM 4444 O O . MET B 1 168 ? 3.369 -1.699 10.117 1 93.19 168 MET B O 1
ATOM 4448 N N . ALA B 1 169 ? 1.59 -3.012 10.172 1 93.12 169 ALA B N 1
ATOM 4449 C CA . ALA B 1 169 ? 1.1 -2.473 11.438 1 93.12 169 ALA B CA 1
ATOM 4450 C C . ALA B 1 169 ? 2.08 -2.76 12.57 1 93.12 169 ALA B C 1
ATOM 4452 O O . ALA B 1 169 ? 2.34 -1.893 13.414 1 93.12 169 ALA B O 1
ATOM 4453 N N . GLU B 1 170 ? 2.58 -3.975 12.562 1 92.25 170 GLU B N 1
ATOM 4454 C CA . GLU B 1 170 ? 3.553 -4.348 13.586 1 92.25 170 GLU B CA 1
ATOM 4455 C C . GLU B 1 170 ? 4.781 -3.447 13.531 1 92.25 170 GLU B C 1
ATOM 4457 O O . GLU B 1 170 ? 5.262 -2.98 14.57 1 92.25 170 GLU B O 1
ATOM 4462 N N . LYS B 1 171 ? 5.285 -3.291 12.32 1 90.56 171 LYS B N 1
ATOM 4463 C CA . LYS B 1 171 ? 6.438 -2.416 12.141 1 90.56 171 LYS B CA 1
ATOM 4464 C C . LYS B 1 171 ? 6.148 -1.009 12.648 1 90.56 171 LYS B C 1
ATOM 4466 O O . LYS B 1 171 ? 7.004 -0.384 13.281 1 90.56 171 LYS B O 1
ATOM 4471 N N . THR B 1 172 ? 5.008 -0.532 12.406 1 90.38 172 THR B N 1
ATOM 4472 C CA . THR B 1 172 ? 4.605 0.805 12.82 1 90.38 172 THR B CA 1
ATOM 4473 C C . THR B 1 172 ? 4.516 0.892 14.344 1 90.38 172 THR B C 1
ATOM 4475 O O . THR B 1 172 ? 5.004 1.85 14.945 1 90.38 172 THR B O 1
ATOM 4478 N N . TYR B 1 173 ? 3.938 -0.063 14.992 1 89.06 173 TYR B N 1
ATOM 4479 C CA . TYR B 1 173 ? 3.811 -0.062 16.453 1 89.06 173 TYR B CA 1
ATOM 4480 C C . TYR B 1 173 ? 5.18 -0.146 17.109 1 89.06 173 TYR B C 1
ATOM 4482 O O . TYR B 1 173 ? 5.391 0.431 18.188 1 89.06 173 TYR B O 1
ATOM 4490 N N . ARG B 1 174 ? 6.07 -0.875 16.469 1 89.31 174 ARG B N 1
ATOM 4491 C CA . ARG B 1 174 ? 7.434 -0.91 16.984 1 89.31 174 ARG B CA 1
ATOM 4492 C C . ARG B 1 174 ? 8.078 0.471 16.922 1 89.31 174 ARG B C 1
ATOM 4494 O O . ARG B 1 174 ? 8.82 0.857 17.828 1 89.31 174 ARG B O 1
ATOM 4501 N N . SER B 1 175 ? 7.754 1.168 15.875 1 88.81 175 SER B N 1
ATOM 4502 C CA . SER B 1 175 ? 8.258 2.531 15.742 1 88.81 175 SER B CA 1
ATOM 4503 C C . SER B 1 175 ? 7.645 3.449 16.797 1 88.81 175 SER B C 1
ATOM 4505 O O . SER B 1 175 ? 8.305 4.359 17.297 1 88.81 175 SER B O 1
ATOM 4507 N N . LEU B 1 176 ? 6.402 3.246 17.125 1 88 176 LEU B N 1
ATOM 4508 C CA . LEU B 1 176 ? 5.691 4.059 18.109 1 88 176 LEU B CA 1
ATOM 4509 C C . LEU B 1 176 ? 6.281 3.881 19.5 1 88 176 LEU B C 1
ATOM 4511 O O . LEU B 1 176 ? 6.25 4.805 20.312 1 88 176 LEU B O 1
ATOM 4515 N N . GLU B 1 177 ? 6.828 2.734 19.734 1 85.62 177 GLU B N 1
ATOM 4516 C CA . GLU B 1 177 ? 7.438 2.457 21.031 1 85.62 177 GLU B CA 1
ATOM 4517 C C . GLU B 1 177 ? 8.648 3.355 21.266 1 85.62 177 GLU B C 1
ATOM 4519 O O . GLU B 1 177 ? 9.031 3.592 22.422 1 85.62 177 GLU B O 1
ATOM 4524 N N . LYS B 1 178 ? 9.211 3.906 20.203 1 84.75 178 LYS B N 1
ATOM 4525 C CA . LYS B 1 178 ? 10.414 4.723 20.328 1 84.75 178 LYS B CA 1
ATOM 4526 C C . LYS B 1 178 ? 10.07 6.164 20.703 1 84.75 178 LYS B C 1
ATOM 4528 O O . LYS B 1 178 ? 10.953 6.953 21.047 1 84.75 178 LYS B O 1
ATOM 4533 N N . PHE B 1 179 ? 8.789 6.457 20.688 1 86.88 179 PHE B N 1
ATOM 4534 C CA . PHE B 1 179 ? 8.375 7.805 21.047 1 86.88 179 PHE B CA 1
ATOM 4535 C C . PHE B 1 179 ? 8.453 8.008 22.562 1 86.88 179 PHE B C 1
ATOM 4537 O O . PHE B 1 179 ? 8.281 7.055 23.328 1 86.88 179 PHE B O 1
ATOM 4544 N N . PRO B 1 180 ? 8.766 9.242 22.922 1 82.12 180 PRO B N 1
ATOM 4545 C CA . PRO B 1 180 ? 8.805 9.508 24.375 1 82.12 180 PRO B CA 1
ATOM 4546 C C . PRO B 1 180 ? 7.457 9.266 25.047 1 82.12 180 PRO B C 1
ATOM 4548 O O . PRO B 1 180 ? 6.418 9.273 24.391 1 82.12 180 PRO B O 1
ATOM 4551 N N . ASP B 1 181 ? 7.457 9.039 26.328 1 78.69 181 ASP B N 1
ATOM 4552 C CA . ASP B 1 181 ? 6.297 8.641 27.125 1 78.69 181 ASP B CA 1
ATOM 4553 C C . ASP B 1 181 ? 5.223 9.727 27.109 1 78.69 181 ASP B C 1
ATOM 4555 O O . ASP B 1 181 ? 4.031 9.43 27.188 1 78.69 181 ASP B O 1
ATOM 4559 N N . TYR B 1 182 ? 5.668 10.961 26.953 1 76.38 182 TYR B N 1
ATOM 4560 C CA . TYR B 1 182 ? 4.676 12.031 27 1 76.38 182 TYR B CA 1
ATOM 4561 C C . TYR B 1 182 ? 3.848 12.07 25.719 1 76.38 182 TYR B C 1
ATOM 4563 O O . TYR B 1 182 ? 2.771 12.672 25.703 1 76.38 182 TYR B O 1
ATOM 4571 N N . ILE B 1 183 ? 4.305 11.414 24.766 1 75.38 183 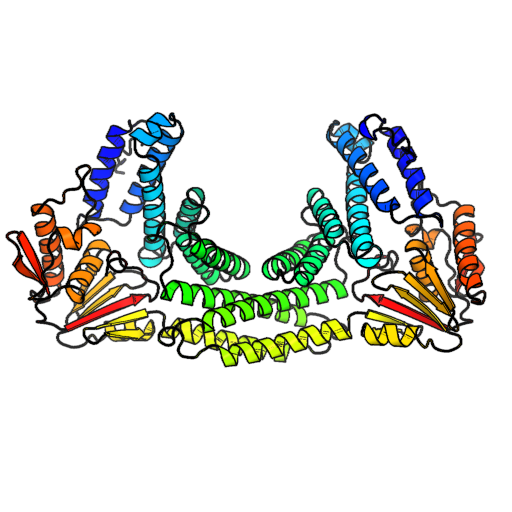ILE B N 1
ATOM 4572 C CA . ILE B 1 183 ? 3.568 11.32 23.516 1 75.38 183 ILE B CA 1
ATOM 4573 C C . ILE B 1 183 ? 2.824 9.992 23.438 1 75.38 183 ILE B C 1
ATOM 4575 O O . ILE B 1 183 ? 1.634 9.953 23.125 1 75.38 183 ILE B O 1
ATOM 4579 N N . ASN B 1 184 ? 3.639 8.945 23.688 1 73.75 184 ASN B N 1
ATOM 4580 C CA . ASN B 1 184 ? 3.078 7.598 23.672 1 73.75 184 ASN B CA 1
ATOM 4581 C C . ASN B 1 184 ? 3.037 6.996 25.078 1 73.75 184 ASN B C 1
ATOM 4583 O O . ASN B 1 184 ? 3.949 6.266 25.469 1 73.75 184 ASN B O 1
ATOM 4587 N N . ASP B 1 185 ? 1.924 7.289 25.766 1 68.69 185 ASP B N 1
ATOM 4588 C CA . ASP B 1 185 ? 1.839 6.891 27.172 1 68.69 185 ASP B CA 1
ATOM 4589 C C . ASP B 1 185 ? 1.497 5.406 27.297 1 68.69 185 ASP B C 1
ATOM 4591 O O . ASP B 1 185 ? 1.891 4.758 28.266 1 68.69 185 ASP B O 1
ATOM 4595 N N . GLN B 1 186 ? 0.783 4.93 26.484 1 66.75 186 GLN B N 1
ATOM 4596 C CA . GLN B 1 186 ? 0.29 3.566 26.656 1 66.75 186 GLN B CA 1
ATOM 4597 C C . GLN B 1 186 ? 1.217 2.559 25.984 1 66.75 186 GLN B C 1
ATOM 4599 O O . GLN B 1 186 ? 1.134 1.357 26.25 1 66.75 186 GLN B O 1
ATOM 4604 N N . GLY B 1 187 ? 2.373 3.004 25.578 1 64.56 187 GLY B N 1
ATOM 4605 C CA . GLY B 1 187 ? 3.156 2.059 24.797 1 64.56 187 GLY B CA 1
ATOM 4606 C C . GLY B 1 187 ? 2.324 1.272 23.797 1 64.56 187 GLY B C 1
ATOM 4607 O O . GLY B 1 187 ? 1.204 1.668 23.469 1 64.56 187 GLY B O 1
ATOM 4608 N N . ALA B 1 188 ? 2.885 0.296 23.016 1 70.31 188 ALA B N 1
ATOM 4609 C CA . ALA B 1 188 ? 2.072 -0.495 22.094 1 70.31 188 ALA B CA 1
ATOM 4610 C C . ALA B 1 188 ? 2.262 -1.989 22.344 1 70.31 188 ALA B C 1
ATOM 4612 O O . ALA B 1 188 ? 2.195 -2.791 21.406 1 70.31 188 ALA B O 1
ATOM 4613 N N . PRO B 1 189 ? 2.553 -2.393 23.703 1 73.62 189 PRO B N 1
ATOM 4614 C CA . PRO B 1 189 ? 2.852 -3.814 23.875 1 73.62 189 PRO B CA 1
ATOM 4615 C C . PRO B 1 189 ? 1.632 -4.707 23.656 1 73.62 189 PRO B C 1
ATOM 4617 O O . PRO B 1 189 ? 1.747 -5.785 23.062 1 73.62 189 PRO B O 1
ATOM 4620 N N . ALA B 1 190 ? 0.509 -4.234 24.109 1 78.62 190 ALA B N 1
ATOM 4621 C CA . ALA B 1 190 ? -0.7 -5.039 23.953 1 78.62 190 ALA B CA 1
ATOM 4622 C C . ALA B 1 190 ? -1.076 -5.188 22.484 1 78.62 190 ALA B C 1
ATOM 4624 O O . ALA B 1 190 ? -1.474 -6.27 22.047 1 78.62 190 ALA B O 1
ATOM 4625 N N . GLN B 1 191 ? -0.847 -4.164 21.797 1 82.75 191 GLN B N 1
ATOM 4626 C CA . GLN B 1 191 ? -1.149 -4.184 20.375 1 82.75 191 GLN B CA 1
ATOM 4627 C C . GLN B 1 191 ? -0.212 -5.125 19.625 1 82.75 191 GLN B C 1
ATOM 4629 O O . GLN B 1 191 ? -0.651 -5.891 18.75 1 82.75 191 GLN B O 1
ATOM 4634 N N . LEU B 1 192 ? 1.029 -5.141 20.047 1 85.56 192 LEU B N 1
ATOM 4635 C CA . LEU B 1 192 ? 2.023 -5.988 19.391 1 85.56 192 LEU B CA 1
ATOM 4636 C C . LEU B 1 192 ? 1.749 -7.461 19.672 1 85.56 192 LEU B C 1
ATOM 4638 O O . LEU B 1 192 ? 1.896 -8.305 18.781 1 85.56 192 LEU B O 1
ATOM 4642 N N . SER B 1 193 ? 1.341 -7.742 20.891 1 85.88 193 SER B N 1
ATOM 4643 C CA . SER B 1 193 ? 1.024 -9.125 21.234 1 85.88 193 SER B CA 1
ATOM 4644 C C . SER B 1 193 ? -0.16 -9.641 20.422 1 85.88 193 SER B C 1
ATOM 4646 O O . SER B 1 193 ? -0.142 -10.773 19.953 1 85.88 193 SER B O 1
ATOM 4648 N N . SER B 1 194 ? -1.158 -8.805 20.328 1 87.12 194 SER B N 1
ATOM 4649 C CA . SER B 1 194 ? -2.332 -9.172 19.531 1 87.12 194 SER B CA 1
ATOM 4650 C C . SER B 1 194 ? -1.97 -9.398 18.078 1 87.12 194 SER B C 1
ATOM 4652 O O . SER B 1 194 ? -2.457 -10.336 17.438 1 87.12 194 SER B O 1
ATOM 4654 N N . LEU B 1 195 ? -1.117 -8.562 17.547 1 90.06 195 LEU B N 1
ATOM 4655 C CA . LEU B 1 195 ? -0.695 -8.68 16.156 1 90.06 195 LEU B CA 1
ATOM 4656 C C . LEU B 1 195 ? 0.111 -9.953 15.938 1 90.06 195 LEU B C 1
ATOM 4658 O O . LEU B 1 195 ? -0.06 -10.633 14.922 1 90.06 195 LEU B O 1
ATOM 4662 N N . HIS B 1 196 ? 0.946 -10.328 16.906 1 89.44 196 HIS B N 1
ATOM 4663 C CA . HIS B 1 196 ? 1.752 -11.539 16.797 1 89.44 196 HIS B CA 1
ATOM 4664 C C . HIS B 1 196 ? 0.873 -12.781 16.766 1 89.44 196 HIS B C 1
ATOM 4666 O O . HIS B 1 196 ? 1.146 -13.719 16.016 1 89.44 196 HIS B O 1
ATOM 4672 N N . THR B 1 197 ? -0.128 -12.672 17.531 1 89.12 197 THR B N 1
ATOM 4673 C CA . THR B 1 197 ? -1.05 -13.805 17.578 1 89.12 197 THR B CA 1
ATOM 4674 C C . THR B 1 197 ? -1.741 -13.977 16.219 1 89.12 197 THR B C 1
ATOM 4676 O O . THR B 1 197 ? -1.837 -15.094 15.703 1 89.12 197 THR B O 1
ATOM 4679 N N . LEU B 1 198 ? -2.17 -12.891 15.695 1 88.44 198 LEU B N 1
ATOM 4680 C CA . LEU B 1 198 ? -2.842 -12.922 14.406 1 88.44 198 LEU B CA 1
ATOM 4681 C C . LEU B 1 198 ? -1.898 -13.422 13.312 1 88.44 198 LEU B C 1
ATOM 4683 O O . LEU B 1 198 ? -2.283 -14.258 12.484 1 88.44 198 LEU B O 1
ATOM 4687 N N . LEU B 1 199 ? -0.686 -12.961 13.344 1 90.44 199 LEU B N 1
ATOM 4688 C CA . LEU B 1 199 ? 0.315 -13.32 12.344 1 90.44 199 LEU B CA 1
ATOM 4689 C C . LEU B 1 199 ? 0.694 -14.797 12.469 1 90.44 199 LEU B C 1
ATOM 4691 O O . LEU B 1 199 ? 0.837 -15.492 11.453 1 90.44 199 LEU B O 1
ATOM 4695 N N . GLN B 1 200 ? 0.789 -15.242 13.664 1 89.88 200 GLN B N 1
ATOM 4696 C CA . GLN B 1 200 ? 1.14 -16.641 13.891 1 89.88 200 GLN B CA 1
ATOM 4697 C C . GLN B 1 200 ? 0.043 -17.562 13.383 1 89.88 200 GLN B C 1
ATOM 4699 O O . GLN B 1 200 ? 0.331 -18.625 12.812 1 89.88 200 GLN B O 1
ATOM 4704 N N . GLN B 1 201 ? -1.139 -17.172 13.617 1 87.06 201 GLN B N 1
ATOM 4705 C CA . GLN B 1 201 ? -2.262 -17.984 13.148 1 87.06 201 GLN B CA 1
ATOM 4706 C C . GLN B 1 201 ? -2.264 -18.094 11.625 1 87.06 201 GLN B C 1
ATOM 4708 O O . GLN B 1 201 ? -2.42 -19.172 11.07 1 87.06 201 GLN B O 1
ATOM 4713 N N . SER B 1 202 ? -2.162 -16.984 10.992 1 87.25 202 SER B N 1
ATOM 4714 C CA . SER B 1 202 ? -2.154 -16.984 9.539 1 87.25 202 SER B CA 1
ATOM 4715 C C . SER B 1 202 ? -0.954 -17.75 8.984 1 87.25 202 SER B C 1
ATOM 4717 O O . SER B 1 202 ? -1.072 -18.469 7.996 1 87.25 202 SER B O 1
ATOM 4719 N N . GLU B 1 203 ? 0.18 -17.562 9.586 1 88 203 GLU B N 1
ATOM 4720 C CA . GLU B 1 203 ? 1.391 -18.25 9.141 1 88 203 GLU B CA 1
ATOM 4721 C C . GLU B 1 203 ? 1.266 -19.766 9.32 1 88 203 GLU B C 1
ATOM 4723 O O . GLU B 1 203 ? 1.78 -20.531 8.508 1 88 203 GLU B O 1
ATOM 4728 N N . ASN B 1 204 ? 0.609 -20.125 10.391 1 88.88 204 ASN B N 1
ATOM 4729 C CA . ASN B 1 204 ? 0.384 -21.547 10.617 1 88.88 204 ASN B CA 1
ATOM 4730 C C . ASN B 1 204 ? -0.503 -22.156 9.539 1 88.88 204 ASN B C 1
ATOM 4732 O O . ASN B 1 204 ? -0.252 -23.266 9.078 1 88.88 204 ASN B O 1
ATOM 4736 N N . ILE B 1 205 ? -1.481 -21.453 9.172 1 87.06 205 ILE B N 1
ATOM 4737 C CA . ILE B 1 205 ? -2.361 -21.922 8.102 1 87.06 205 ILE B CA 1
ATOM 4738 C C . ILE B 1 205 ? -1.567 -22.062 6.809 1 87.06 205 ILE B C 1
ATOM 4740 O O . ILE B 1 205 ? -1.651 -23.094 6.137 1 87.06 205 ILE B O 1
ATOM 4744 N N . LEU B 1 206 ? -0.776 -21.094 6.48 1 88.31 206 LEU B N 1
ATOM 4745 C CA . LEU B 1 206 ? 0.009 -21.109 5.254 1 88.31 206 LEU B CA 1
ATOM 4746 C C . LEU B 1 206 ? 1.036 -22.234 5.281 1 88.31 206 LEU B C 1
ATOM 4748 O O . LEU B 1 206 ? 1.273 -22.891 4.262 1 88.31 206 LEU B O 1
ATOM 4752 N N . ALA B 1 207 ? 1.601 -22.516 6.449 1 89.75 207 ALA B N 1
ATOM 4753 C CA . ALA B 1 207 ? 2.605 -23.562 6.59 1 89.75 207 ALA B CA 1
ATOM 4754 C C . ALA B 1 207 ? 1.97 -24.953 6.484 1 89.75 207 ALA B C 1
ATOM 4756 O O . ALA B 1 207 ? 2.496 -25.828 5.805 1 89.75 207 ALA B O 1
ATOM 4757 N N . MET B 1 208 ? 0.816 -25.094 7.066 1 89.94 208 MET B N 1
ATOM 4758 C CA . MET B 1 208 ? 0.163 -26.406 7.121 1 89.94 208 MET B CA 1
ATOM 4759 C C . MET B 1 208 ? -0.523 -26.719 5.797 1 89.94 208 MET B C 1
ATOM 4761 O O . MET B 1 208 ? -0.764 -27.891 5.484 1 89.94 208 MET B O 1
ATOM 4765 N N . ARG B 1 209 ? -0.761 -25.703 5.023 1 88.88 209 ARG B N 1
ATOM 4766 C CA . ARG B 1 209 ? -1.457 -25.891 3.754 1 88.88 209 ARG B CA 1
ATOM 4767 C C . ARG B 1 209 ? -0.562 -25.516 2.576 1 88.88 209 ARG B C 1
ATOM 4769 O O . ARG B 1 209 ? -1.055 -25.141 1.515 1 88.88 209 ARG B O 1
ATOM 4776 N N . ALA B 1 210 ? 0.714 -25.609 2.809 1 89.38 210 ALA B N 1
ATOM 4777 C CA . ALA B 1 210 ? 1.677 -25.219 1.783 1 89.38 210 ALA B CA 1
ATOM 4778 C C . ALA B 1 210 ? 1.628 -26.172 0.59 1 89.38 210 ALA B C 1
ATOM 4780 O O . ALA B 1 210 ? 1.821 -25.75 -0.554 1 89.38 210 ALA B O 1
ATOM 4781 N N . PHE B 1 211 ? 1.291 -27.406 0.916 1 92.31 211 PHE B N 1
ATOM 4782 C CA . PHE B 1 211 ? 1.244 -28.438 -0.127 1 92.31 211 PHE B CA 1
ATOM 4783 C C . PHE B 1 211 ? -0.096 -29.156 -0.114 1 92.31 211 PHE B C 1
ATOM 4785 O O . PHE B 1 211 ? -0.798 -29.156 0.899 1 92.31 211 PHE B O 1
ATOM 4792 N N . THR B 1 212 ? -0.38 -29.688 -1.256 1 92.25 212 THR B N 1
ATOM 4793 C CA . THR B 1 212 ? -1.531 -30.562 -1.409 1 92.25 212 THR B CA 1
ATOM 4794 C C . THR B 1 212 ? -1.084 -31.984 -1.753 1 92.25 212 THR B C 1
ATOM 4796 O O . THR B 1 212 ? -0.234 -32.188 -2.625 1 92.25 212 THR B O 1
ATOM 4799 N N . LYS B 1 213 ? -1.593 -32.875 -0.996 1 94.25 213 LYS B N 1
ATOM 4800 C CA . LYS B 1 213 ? -1.375 -34.312 -1.253 1 94.25 213 LYS B CA 1
ATOM 4801 C C . LYS B 1 213 ? -2.605 -34.938 -1.888 1 94.25 213 LYS B C 1
ATOM 4803 O O . LYS B 1 213 ? -3.682 -34.969 -1.285 1 94.25 213 LYS B O 1
ATOM 4808 N N . GLN B 1 214 ? -2.359 -35.375 -3.088 1 94.69 214 GLN B N 1
ATOM 4809 C CA . GLN B 1 214 ? -3.465 -36 -3.805 1 94.69 214 GLN B CA 1
ATOM 4810 C C . GLN B 1 214 ? -3.262 -37.531 -3.922 1 94.69 214 GLN B C 1
ATOM 4812 O O . GLN B 1 214 ? -2.186 -37.969 -4.309 1 94.69 214 GLN B O 1
ATOM 4817 N N . THR B 1 215 ? -4.246 -38.219 -3.475 1 94.56 215 THR B N 1
ATOM 4818 C CA . THR B 1 215 ? -4.273 -39.688 -3.596 1 94.56 215 THR B CA 1
ATOM 4819 C C . THR B 1 215 ? -5.555 -40.156 -4.285 1 94.56 215 THR B C 1
ATOM 4821 O O . THR B 1 215 ? -6.336 -39.312 -4.77 1 94.56 215 THR B O 1
ATOM 4824 N N . ARG B 1 216 ? -5.699 -41.438 -4.379 1 91.56 216 ARG B N 1
ATOM 4825 C CA . ARG B 1 216 ? -6.91 -41.969 -4.973 1 91.56 216 ARG B CA 1
ATOM 4826 C C . ARG B 1 216 ? -8.141 -41.625 -4.148 1 91.56 216 ARG B C 1
ATOM 4828 O O . ARG B 1 216 ? -9.242 -41.5 -4.688 1 91.56 216 ARG B O 1
ATOM 4835 N N . ASN B 1 217 ? -7.855 -41.312 -2.877 1 90.81 217 ASN B N 1
ATOM 4836 C CA . ASN B 1 217 ? -8.938 -41.031 -1.938 1 90.81 217 ASN B CA 1
ATOM 4837 C C . ASN B 1 217 ? -9.297 -39.562 -1.9 1 90.81 217 ASN B C 1
ATOM 4839 O O . ASN B 1 217 ? -10.305 -39.188 -1.309 1 90.81 217 ASN B O 1
ATOM 4843 N N . GLY B 1 218 ? -8.562 -38.812 -2.488 1 90.69 218 GLY B N 1
ATOM 4844 C CA . GLY B 1 218 ? -8.891 -37.375 -2.492 1 90.69 218 GLY B CA 1
ATOM 4845 C C . GLY B 1 218 ? -7.688 -36.5 -2.207 1 90.69 218 GLY B C 1
ATOM 4846 O O . GLY B 1 218 ? -6.543 -36.938 -2.344 1 90.69 218 GLY B O 1
ATOM 4847 N N . LYS B 1 219 ? -8.008 -35.25 -1.947 1 91.75 219 LYS B N 1
ATOM 4848 C CA . LYS B 1 219 ? -6.969 -34.25 -1.701 1 91.75 219 LYS B CA 1
ATOM 4849 C C . LYS B 1 219 ? -6.918 -33.875 -0.227 1 91.75 219 LYS B C 1
ATOM 4851 O O . LYS B 1 219 ? -7.949 -33.812 0.444 1 91.75 219 LYS B O 1
ATOM 4856 N N . ALA B 1 220 ? -5.715 -33.719 0.292 1 91.62 220 ALA B N 1
ATOM 4857 C CA . ALA B 1 220 ? -5.492 -33.25 1.656 1 91.62 220 ALA B CA 1
ATOM 4858 C C . ALA B 1 220 ? -4.332 -32.25 1.715 1 91.62 220 ALA B C 1
ATOM 4860 O O . ALA B 1 220 ? -3.381 -32.344 0.935 1 91.62 220 ALA B O 1
ATOM 4861 N N . TYR B 1 221 ? -4.469 -31.359 2.609 1 91.38 221 TYR B N 1
ATOM 4862 C CA . TYR B 1 221 ? -3.373 -30.422 2.789 1 91.38 221 TYR B CA 1
ATOM 4863 C C . TYR B 1 221 ? -2.238 -31.047 3.596 1 91.38 221 TYR B C 1
ATOM 4865 O O . TYR B 1 221 ? -2.463 -31.969 4.379 1 91.38 221 TYR B O 1
ATOM 4873 N N . SER B 1 222 ? -1.059 -30.531 3.312 1 93.5 222 SER B N 1
ATOM 4874 C CA . SER B 1 222 ? 0.126 -31.016 4.012 1 93.5 222 SER B CA 1
ATOM 4875 C C . SER B 1 222 ? 1.19 -29.938 4.117 1 93.5 222 SER B C 1
ATOM 4877 O O . SER B 1 222 ? 1.219 -29 3.305 1 93.5 222 SER B O 1
ATOM 4879 N N . SER B 1 223 ? 2.014 -30.047 5.188 1 93.56 223 SER B N 1
ATOM 4880 C CA . SER B 1 223 ? 3.141 -29.125 5.324 1 93.56 223 SER B CA 1
ATOM 4881 C C . SER B 1 223 ? 4.34 -29.594 4.508 1 93.56 223 SER B C 1
ATOM 4883 O O . SER B 1 223 ? 4.371 -30.734 4.043 1 93.56 223 SER B O 1
ATOM 4885 N N . LYS B 1 224 ? 5.262 -28.688 4.312 1 92.12 224 LYS B N 1
ATOM 4886 C CA . LYS B 1 224 ? 6.492 -29.047 3.607 1 92.12 224 LYS B CA 1
ATOM 4887 C C . LYS B 1 224 ? 7.25 -30.141 4.344 1 92.12 224 LYS B C 1
ATOM 4889 O O . LYS B 1 224 ? 7.77 -31.078 3.721 1 92.12 224 LYS B O 1
ATOM 4894 N N . GLU B 1 225 ? 7.254 -30.031 5.648 1 93.31 225 GLU B N 1
ATOM 4895 C CA . GLU B 1 225 ? 7.945 -31.016 6.473 1 93.31 225 GLU B CA 1
ATOM 4896 C C . GLU B 1 225 ? 7.32 -32.406 6.328 1 93.31 225 GLU B C 1
ATOM 4898 O O . GLU B 1 225 ? 8.031 -33.406 6.23 1 93.31 225 GLU B O 1
ATOM 4903 N N . GLU B 1 226 ? 6.074 -32.406 6.309 1 94.25 226 GLU B N 1
ATOM 4904 C CA . GLU B 1 226 ? 5.367 -33.688 6.145 1 94.25 226 GLU B CA 1
ATOM 4905 C C . GLU B 1 226 ? 5.668 -34.312 4.785 1 94.25 226 GLU B C 1
ATOM 4907 O O . GLU B 1 226 ? 5.82 -35.531 4.676 1 94.25 226 GLU B O 1
ATOM 4912 N N . CYS B 1 227 ? 5.719 -33.469 3.764 1 94.12 227 CYS B N 1
ATOM 4913 C CA . CYS B 1 227 ? 6.027 -33.969 2.428 1 94.12 227 CYS B CA 1
ATOM 4914 C C . CYS B 1 227 ? 7.438 -34.531 2.371 1 94.12 227 CYS B C 1
ATOM 4916 O O . CYS B 1 227 ? 7.664 -35.594 1.78 1 94.12 227 CYS B O 1
ATOM 4918 N N . GLU B 1 228 ? 8.352 -33.844 2.982 1 91.88 228 GLU B N 1
ATOM 4919 C CA . GLU B 1 228 ? 9.742 -34.312 2.986 1 91.88 228 GLU B CA 1
ATOM 4920 C C . GLU B 1 228 ? 9.898 -35.594 3.777 1 91.88 228 GLU B C 1
ATOM 4922 O O . GLU B 1 228 ? 10.68 -36.469 3.396 1 91.88 228 GLU B O 1
ATOM 4927 N N . GLN B 1 229 ? 9.156 -35.656 4.844 1 92.94 229 GLN B N 1
ATOM 4928 C CA . GLN B 1 229 ? 9.18 -36.875 5.629 1 92.94 229 GLN B CA 1
ATOM 4929 C C . GLN B 1 229 ? 8.625 -38.062 4.828 1 92.94 229 GLN B C 1
ATOM 4931 O O . GLN B 1 229 ? 9.141 -39.188 4.91 1 92.94 229 GLN B O 1
ATOM 4936 N N . LEU B 1 230 ? 7.625 -37.812 4.09 1 93.44 230 LEU B N 1
ATOM 4937 C CA . LEU B 1 230 ? 7.031 -38.844 3.246 1 93.44 230 LEU B CA 1
ATOM 4938 C C . LEU B 1 230 ? 8.008 -39.281 2.162 1 93.44 230 LEU B C 1
ATOM 4940 O O . LEU B 1 230 ? 8.039 -40.469 1.801 1 93.44 230 LEU B O 1
ATOM 4944 N N . MET B 1 231 ? 8.812 -38.344 1.65 1 91.5 231 MET B N 1
ATOM 4945 C CA . MET B 1 231 ? 9.781 -38.656 0.601 1 91.5 231 MET B CA 1
ATOM 4946 C C . MET B 1 231 ? 10.938 -39.5 1.152 1 91.5 231 MET B C 1
ATOM 4948 O O . MET B 1 231 ? 11.539 -40.281 0.425 1 91.5 231 MET B O 1
ATOM 4952 N N . MET B 1 232 ? 11.195 -39.312 2.396 1 89.31 232 MET B N 1
ATOM 4953 C CA . MET B 1 232 ? 12.273 -40.062 3.031 1 89.31 232 MET B CA 1
ATOM 4954 C C . MET B 1 232 ? 11.844 -41.5 3.279 1 89.31 232 MET B C 1
ATOM 4956 O O . MET B 1 232 ? 12.68 -42.406 3.246 1 89.31 232 MET B O 1
ATOM 4960 N N . ASN B 1 233 ? 10.594 -41.625 3.561 1 89.44 233 ASN B N 1
ATOM 4961 C CA . ASN B 1 233 ? 10.047 -42.938 3.795 1 89.44 233 ASN B CA 1
ATOM 4962 C C . ASN B 1 233 ? 8.742 -43.156 3.033 1 89.44 233 ASN B C 1
ATOM 4964 O O . ASN B 1 233 ? 7.672 -43.25 3.637 1 89.44 233 ASN B O 1
ATOM 4968 N N . PRO B 1 234 ? 8.898 -43.375 1.759 1 89.38 234 PRO B N 1
ATOM 4969 C CA . PRO B 1 234 ? 7.68 -43.531 0.972 1 89.38 234 PRO B CA 1
ATOM 4970 C C . PRO B 1 234 ? 6.945 -44.844 1.311 1 89.38 234 PRO B C 1
ATOM 4972 O O . PRO B 1 234 ? 7.574 -45.812 1.693 1 89.38 234 PRO B O 1
ATOM 4975 N N . PRO B 1 235 ? 5.664 -44.75 1.227 1 91.12 235 PRO B N 1
ATOM 4976 C CA . PRO B 1 235 ? 4.902 -45.969 1.478 1 91.12 235 PRO B CA 1
ATOM 4977 C C . PRO B 1 235 ? 5.211 -47.094 0.47 1 91.12 235 PRO B C 1
ATOM 4979 O O . PRO B 1 235 ? 5.633 -46.812 -0.654 1 91.12 235 PRO B O 1
ATOM 4982 N N . VAL B 1 236 ? 4.875 -48.281 0.889 1 90.88 236 VAL B N 1
ATOM 4983 C CA . VAL B 1 236 ? 5.172 -49.438 0.054 1 90.88 236 VAL B CA 1
ATOM 4984 C C . VAL B 1 236 ? 4.203 -49.5 -1.126 1 90.88 236 VAL B C 1
ATOM 4986 O O . VAL B 1 236 ? 3.025 -49.156 -0.986 1 90.88 236 VAL B O 1
ATOM 4989 N N . ASN B 1 237 ? 4.754 -49.906 -2.297 1 93.62 237 ASN B N 1
ATOM 4990 C CA . ASN B 1 237 ? 3.99 -50.094 -3.523 1 93.62 237 ASN B CA 1
ATOM 4991 C C . ASN B 1 237 ? 3.225 -48.844 -3.918 1 93.62 237 ASN B C 1
ATOM 4993 O O . ASN B 1 237 ? 2.033 -48.906 -4.227 1 93.62 237 ASN B O 1
ATOM 4997 N N . THR B 1 238 ? 3.848 -47.688 -3.676 1 95.94 238 THR B N 1
ATOM 4998 C CA . THR B 1 238 ? 3.244 -46.406 -3.996 1 95.94 238 THR B CA 1
ATOM 4999 C C . THR B 1 238 ? 4.227 -45.531 -4.762 1 95.94 238 THR B C 1
ATOM 5001 O O . THR B 1 238 ? 5.375 -45.344 -4.34 1 95.94 238 THR B O 1
ATOM 5004 N N . VAL B 1 239 ? 3.771 -45.031 -5.859 1 96.25 239 VAL B N 1
ATOM 5005 C CA . VAL B 1 239 ? 4.559 -44.062 -6.613 1 96.25 239 VAL B CA 1
ATOM 5006 C C . VAL B 1 239 ? 4.305 -42.656 -6.07 1 96.25 239 VAL B C 1
ATOM 5008 O O . VAL B 1 239 ? 3.158 -42.219 -5.996 1 96.25 239 VAL B O 1
ATOM 5011 N N . VAL B 1 240 ? 5.391 -42 -5.668 1 96.62 240 VAL B N 1
ATOM 5012 C CA . VAL B 1 240 ? 5.262 -40.656 -5.117 1 96.62 240 VAL B CA 1
ATOM 5013 C C . VAL B 1 240 ? 5.812 -39.625 -6.109 1 96.62 240 VAL B C 1
ATOM 5015 O O . VAL B 1 240 ? 6.973 -39.719 -6.52 1 96.62 240 VAL B O 1
ATOM 5018 N N . VAL B 1 241 ? 4.922 -38.75 -6.539 1 95.75 241 VAL B N 1
ATOM 5019 C CA . VAL B 1 241 ? 5.328 -37.625 -7.387 1 95.75 241 VAL B CA 1
ATOM 5020 C C . VAL B 1 241 ? 5.359 -36.344 -6.566 1 95.75 241 VAL B C 1
ATOM 5022 O O . VAL B 1 241 ? 4.336 -35.906 -6.031 1 95.75 241 VAL B O 1
ATOM 5025 N N . TYR B 1 242 ? 6.504 -35.719 -6.488 1 94 242 TYR B N 1
ATOM 5026 C CA . TYR B 1 242 ? 6.688 -34.562 -5.633 1 94 242 TYR B CA 1
ATOM 5027 C C . TYR B 1 242 ? 7.148 -33.375 -6.445 1 94 242 TYR B C 1
ATOM 5029 O O . TYR B 1 242 ? 8.281 -33.312 -6.926 1 94 242 TYR B O 1
ATOM 5037 N N . PHE B 1 243 ? 6.148 -32.469 -6.602 1 89.56 243 PHE B N 1
ATOM 5038 C CA . PHE B 1 243 ? 6.512 -31.172 -7.172 1 89.56 243 PHE B CA 1
ATOM 5039 C C . PHE B 1 243 ? 7.102 -30.266 -6.105 1 89.56 243 PHE B C 1
ATOM 5041 O O . PHE B 1 243 ? 6.395 -29.422 -5.539 1 89.56 243 PHE B O 1
ATOM 5048 N N . SER B 1 244 ? 8.367 -30.453 -5.883 1 82.69 244 SER B N 1
ATOM 5049 C CA . SER B 1 244 ? 9.039 -29.688 -4.836 1 82.69 244 SER B CA 1
ATOM 5050 C C . SER B 1 244 ? 9.414 -28.297 -5.324 1 82.69 244 SER B C 1
ATOM 5052 O O . SER B 1 244 ? 9.125 -27.938 -6.469 1 82.69 244 SER B O 1
ATOM 5054 N N . ASP B 1 245 ? 10.062 -27.5 -4.41 1 74.69 245 ASP B N 1
ATOM 5055 C CA . ASP B 1 245 ? 10.492 -26.141 -4.727 1 74.69 245 ASP B CA 1
ATOM 5056 C C . ASP B 1 245 ? 11.695 -26.156 -5.672 1 74.69 245 ASP B C 1
ATOM 5058 O O . ASP B 1 245 ? 11.961 -25.172 -6.352 1 74.69 245 ASP B O 1
ATOM 5062 N N . ARG B 1 246 ? 12.297 -27.281 -5.75 1 70.62 246 ARG B N 1
ATOM 5063 C CA . ARG B 1 246 ? 13.539 -27.328 -6.512 1 70.62 246 ARG B CA 1
ATOM 5064 C C . ARG B 1 246 ? 13.375 -28.156 -7.789 1 70.62 246 ARG B C 1
ATOM 5066 O O . ARG B 1 246 ? 13.82 -27.75 -8.859 1 70.62 246 ARG B O 1
ATOM 5073 N N . GLU B 1 247 ? 12.836 -29.344 -7.605 1 77.94 247 GLU B N 1
ATOM 5074 C CA . GLU B 1 247 ? 12.711 -30.266 -8.727 1 77.94 247 GLU B CA 1
ATOM 5075 C C . GLU B 1 247 ? 11.453 -31.125 -8.594 1 77.94 247 GLU B C 1
ATOM 5077 O O . GLU B 1 247 ? 10.852 -31.188 -7.52 1 77.94 247 GLU B O 1
ATOM 5082 N N . ASN B 1 248 ? 11.086 -31.562 -9.75 1 86.81 248 ASN B N 1
ATOM 5083 C CA . ASN B 1 248 ? 10.047 -32.594 -9.75 1 86.81 248 ASN B CA 1
ATOM 5084 C C . ASN B 1 248 ? 10.633 -34 -9.609 1 86.81 248 ASN B C 1
ATOM 5086 O O . ASN B 1 248 ? 11.398 -34.438 -10.469 1 86.81 248 ASN B O 1
ATOM 5090 N N . VAL B 1 249 ? 10.242 -34.625 -8.555 1 91.38 249 VAL B N 1
ATOM 5091 C CA . VAL B 1 249 ? 10.875 -35.906 -8.25 1 91.38 249 VAL B CA 1
ATOM 5092 C C . VAL B 1 249 ? 9.82 -37 -8.18 1 91.38 249 VAL B C 1
ATOM 5094 O O . VAL B 1 249 ? 8.719 -36.781 -7.668 1 91.38 249 VAL B O 1
ATOM 5097 N N . VAL B 1 250 ? 10.141 -38.094 -8.805 1 94.38 250 VAL B N 1
ATOM 5098 C CA . VAL B 1 250 ? 9.336 -39.312 -8.672 1 94.38 250 VAL B CA 1
ATOM 5099 C C . VAL B 1 250 ? 10.094 -40.344 -7.855 1 94.38 250 VAL B C 1
ATOM 5101 O O . VAL B 1 250 ? 11.266 -40.625 -8.133 1 94.38 250 VAL B O 1
ATOM 5104 N N . ALA B 1 251 ? 9.398 -40.844 -6.844 1 95.44 251 ALA B N 1
ATOM 5105 C CA . ALA B 1 251 ? 10.047 -41.812 -5.965 1 95.44 251 ALA B CA 1
ATOM 5106 C C . ALA B 1 251 ? 9.242 -43.125 -5.898 1 95.44 251 ALA B C 1
ATOM 5108 O O . ALA B 1 251 ? 8.008 -43.094 -5.922 1 95.44 251 ALA B O 1
ATOM 5109 N N . TYR B 1 252 ? 9.984 -44.219 -5.91 1 94.88 252 TYR B N 1
ATOM 5110 C CA . TYR B 1 252 ? 9.406 -45.562 -5.777 1 94.88 252 TYR B CA 1
ATOM 5111 C C . TYR B 1 252 ? 10.375 -46.5 -5.082 1 94.88 252 TYR B C 1
ATOM 5113 O O . TYR B 1 252 ? 11.484 -46.719 -5.57 1 94.88 252 TYR B O 1
ATOM 5121 N N . HIS B 1 253 ? 10 -47.094 -3.947 1 90.25 253 HIS B N 1
ATOM 5122 C CA . HIS B 1 253 ? 10.789 -48.031 -3.176 1 90.25 253 HIS B CA 1
ATOM 5123 C C . HIS B 1 253 ? 12.188 -47.5 -2.908 1 90.25 253 HIS B C 1
ATOM 5125 O O . HIS B 1 253 ? 13.18 -48.219 -3.139 1 90.25 253 HIS B O 1
ATOM 5131 N N . GLY B 1 254 ? 12.32 -46.281 -2.543 1 87.31 254 GLY B N 1
ATOM 5132 C CA . GLY B 1 254 ? 13.578 -45.688 -2.111 1 87.31 254 GLY B CA 1
ATOM 5133 C C . GLY B 1 254 ? 14.406 -45.125 -3.26 1 87.31 254 GLY B C 1
ATOM 5134 O O . GLY B 1 254 ? 15.445 -44.5 -3.039 1 87.31 254 GLY B O 1
ATOM 5135 N N . ARG B 1 255 ? 14.016 -45.375 -4.5 1 92.56 255 ARG B N 1
ATOM 5136 C CA . ARG B 1 255 ? 14.703 -44.844 -5.664 1 92.56 255 ARG B CA 1
ATOM 5137 C C . ARG B 1 255 ? 13.977 -43.594 -6.188 1 92.56 255 ARG B C 1
ATOM 5139 O O . ARG B 1 255 ? 12.758 -43.469 -6.055 1 92.56 255 ARG B O 1
ATOM 5146 N N . GLU B 1 256 ? 14.789 -42.719 -6.715 1 92.75 256 GLU B N 1
ATOM 5147 C CA . GLU B 1 256 ? 14.203 -41.438 -7.176 1 92.75 256 GLU B CA 1
ATOM 5148 C C . GLU B 1 256 ? 14.727 -41.062 -8.555 1 92.75 256 GLU B C 1
ATOM 5150 O O . GLU B 1 256 ? 15.836 -41.438 -8.93 1 92.75 256 GLU B O 1
ATOM 5155 N N . VAL B 1 257 ? 13.859 -40.406 -9.336 1 91.44 257 VAL B N 1
ATOM 5156 C CA . VAL B 1 257 ? 14.258 -39.844 -10.617 1 91.44 257 VAL B CA 1
ATOM 5157 C C . VAL B 1 257 ? 13.656 -38.438 -10.766 1 91.44 257 VAL B C 1
ATOM 5159 O O . VAL B 1 257 ? 12.539 -38.188 -10.32 1 91.44 257 VAL B O 1
ATOM 5162 N N . CYS B 1 258 ? 14.414 -37.562 -11.297 1 87.06 258 CYS B N 1
ATOM 5163 C CA . CYS B 1 258 ? 13.93 -36.188 -11.57 1 87.06 258 CYS B CA 1
ATOM 5164 C C . CYS B 1 258 ? 13.312 -36.094 -12.953 1 87.06 258 CYS B C 1
ATOM 5166 O O . CYS B 1 258 ? 13.844 -36.656 -13.914 1 87.06 258 CYS B O 1
ATOM 5168 N N . LEU B 1 259 ? 12.141 -35.469 -12.977 1 85.25 259 LEU B N 1
ATOM 5169 C CA . LEU B 1 259 ? 11.461 -35.281 -14.25 1 85.25 259 LEU B CA 1
ATOM 5170 C C . LEU B 1 259 ? 11.32 -33.781 -14.562 1 85.25 259 LEU B C 1
ATOM 5172 O O . LEU B 1 259 ? 11.102 -32.969 -13.656 1 85.25 259 LEU B O 1
ATOM 5176 N N . PRO B 1 260 ? 11.422 -33.531 -15.859 1 78.81 260 PRO B N 1
ATOM 5177 C CA . PRO B 1 260 ? 11.039 -32.156 -16.234 1 78.81 260 PRO B CA 1
ATOM 5178 C C . PRO B 1 260 ? 9.555 -31.891 -16.016 1 78.81 260 PRO B C 1
ATOM 5180 O O . PRO B 1 260 ? 8.797 -32.781 -15.688 1 78.81 260 PRO B O 1
ATOM 5183 N N . CYS B 1 261 ? 9.125 -30.703 -16.234 1 77.38 261 CYS B N 1
ATOM 5184 C CA . CYS B 1 261 ? 7.773 -30.266 -15.891 1 77.38 261 CYS B CA 1
ATOM 5185 C C . CYS B 1 261 ? 6.738 -30.984 -16.75 1 77.38 261 CYS B C 1
ATOM 5187 O O . CYS B 1 261 ? 5.777 -31.547 -16.219 1 77.38 261 CYS B O 1
ATOM 5189 N N . ASP B 1 262 ? 6.898 -31.047 -18 1 78.94 262 ASP B N 1
ATOM 5190 C CA . ASP B 1 262 ? 5.895 -31.609 -18.906 1 78.94 262 ASP B CA 1
ATOM 5191 C C . ASP B 1 262 ? 5.676 -33.094 -18.641 1 78.94 262 ASP B C 1
ATOM 5193 O O . ASP B 1 262 ? 4.539 -33.531 -18.453 1 78.94 262 ASP B O 1
ATOM 5197 N N . PRO B 1 263 ? 6.789 -33.844 -18.562 1 85.56 263 PRO B N 1
ATOM 5198 C CA . PRO B 1 263 ? 6.594 -35.25 -18.266 1 85.56 263 PRO B CA 1
ATOM 5199 C C . PRO B 1 263 ? 5.98 -35.5 -16.891 1 85.56 263 PRO B C 1
ATOM 5201 O O . PRO B 1 263 ? 5.184 -36.406 -16.703 1 85.56 263 PRO B O 1
ATOM 5204 N N . ALA B 1 264 ? 6.398 -34.656 -15.992 1 88.56 264 ALA B N 1
ATOM 5205 C CA . ALA B 1 264 ? 5.855 -34.812 -14.641 1 88.56 264 ALA B CA 1
ATOM 5206 C C . ALA B 1 264 ? 4.355 -34.531 -14.617 1 88.56 264 ALA B C 1
ATOM 5208 O O . ALA B 1 264 ? 3.592 -35.281 -14 1 88.56 264 ALA B O 1
ATOM 5209 N N . GLU B 1 265 ? 3.949 -33.531 -15.289 1 88.62 265 GLU B N 1
ATOM 5210 C CA . GLU B 1 265 ? 2.529 -33.219 -15.336 1 88.62 265 GLU B CA 1
ATOM 5211 C C . GLU B 1 265 ? 1.744 -34.25 -16.109 1 88.62 265 GLU B C 1
ATOM 5213 O O . GLU B 1 265 ? 0.594 -34.562 -15.789 1 88.62 265 GLU B O 1
ATOM 5218 N N . MET B 1 266 ? 2.334 -34.75 -17.172 1 90.19 266 MET B N 1
ATOM 5219 C CA . MET B 1 266 ? 1.686 -35.781 -17.938 1 90.19 266 MET B CA 1
ATOM 5220 C C . MET B 1 266 ? 1.454 -37.031 -17.078 1 90.19 266 MET B C 1
ATOM 5222 O O . MET B 1 266 ? 0.398 -37.656 -17.156 1 90.19 266 MET B O 1
ATOM 5226 N N . LEU B 1 267 ? 2.494 -37.375 -16.375 1 94.12 267 LEU B N 1
ATOM 5227 C CA . LEU B 1 267 ? 2.348 -38.469 -15.445 1 94.12 267 LEU B CA 1
ATOM 5228 C C . LEU B 1 267 ? 1.177 -38.25 -14.492 1 94.12 267 LEU B C 1
ATOM 5230 O O . LEU B 1 267 ? 0.355 -39.156 -14.289 1 94.12 267 LEU B O 1
ATOM 5234 N N . CYS B 1 268 ? 1.105 -37.094 -13.938 1 94.44 268 CYS B N 1
ATOM 5235 C CA . CYS B 1 268 ? 0.015 -36.75 -13.031 1 94.44 268 CYS B CA 1
ATOM 5236 C C . CYS B 1 268 ? -1.334 -36.875 -13.727 1 94.44 268 CYS B C 1
ATOM 5238 O O . CYS B 1 268 ? -2.301 -37.375 -13.133 1 94.44 268 CYS B O 1
ATOM 5240 N N . TYR B 1 269 ? -1.384 -36.438 -14.953 1 94.06 269 TYR B N 1
ATOM 5241 C CA . TYR B 1 269 ? -2.617 -36.531 -15.719 1 94.06 269 TYR B CA 1
ATOM 5242 C C . TYR B 1 269 ? -3.061 -38 -15.812 1 94.06 269 TYR B C 1
ATOM 5244 O O . TYR B 1 269 ? -4.23 -38.312 -15.586 1 94.06 269 TYR B O 1
ATOM 5252 N N . PHE B 1 270 ? -2.18 -38.875 -16.141 1 95.38 270 PHE B N 1
ATOM 5253 C CA . PHE B 1 270 ? -2.514 -40.281 -16.281 1 95.38 270 PHE B CA 1
ATOM 5254 C C . PHE B 1 270 ? -2.996 -40.875 -14.961 1 95.38 270 PHE B C 1
ATOM 5256 O O . PHE B 1 270 ? -3.986 -41.594 -14.922 1 95.38 270 PHE B O 1
ATOM 5263 N N . LEU B 1 271 ? -2.314 -40.5 -13.953 1 95.25 271 LEU B N 1
ATOM 5264 C CA . LEU B 1 271 ? -2.619 -41.062 -12.641 1 95.25 271 LEU B CA 1
ATOM 5265 C C . LEU B 1 271 ? -3.992 -40.625 -12.156 1 95.25 271 LEU B C 1
ATOM 5267 O O . LEU B 1 271 ? -4.738 -41.375 -11.562 1 95.25 271 LEU B O 1
ATOM 5271 N N . VAL B 1 272 ? -4.336 -39.406 -12.445 1 94.19 272 VAL B N 1
ATOM 5272 C CA . VAL B 1 272 ? -5.504 -38.781 -11.82 1 94.19 272 VAL B CA 1
ATOM 5273 C C . VAL B 1 272 ? -6.707 -38.906 -12.75 1 94.19 272 VAL B C 1
ATOM 5275 O O . VAL B 1 272 ? -7.836 -39.125 -12.297 1 94.19 272 VAL B O 1
ATOM 5278 N N . LYS B 1 273 ? -6.547 -38.781 -14.07 1 93.38 273 LYS B N 1
ATOM 5279 C CA . LYS B 1 273 ? -7.676 -38.562 -14.977 1 93.38 273 LYS B CA 1
ATOM 5280 C C . LYS B 1 273 ? -7.969 -39.844 -15.789 1 93.38 273 LYS B C 1
ATOM 5282 O O . LYS B 1 273 ? -9 -39.906 -16.453 1 93.38 273 LYS B O 1
ATOM 5287 N N . THR B 1 274 ? -7.125 -40.75 -15.734 1 95 274 THR B N 1
ATOM 5288 C CA . THR B 1 274 ? -7.344 -41.906 -16.625 1 95 274 THR B CA 1
ATOM 5289 C C . THR B 1 274 ? -7.516 -43.188 -15.82 1 95 274 THR B C 1
ATOM 5291 O O . THR B 1 274 ? -7.078 -43.281 -14.672 1 95 274 THR B O 1
ATOM 5294 N N . ASN B 1 275 ? -8.203 -44.062 -16.391 1 94.62 275 ASN B N 1
ATOM 5295 C CA . ASN B 1 275 ? -8.375 -45.438 -15.922 1 94.62 275 ASN B CA 1
ATOM 5296 C C . ASN B 1 275 ? -8.672 -46.406 -17.078 1 94.62 275 ASN B C 1
ATOM 5298 O O . ASN B 1 275 ? -8.602 -46.031 -18.234 1 94.62 275 ASN B O 1
ATOM 5302 N N . GLU B 1 276 ? -8.93 -47.562 -16.75 1 93.56 276 GLU B N 1
ATOM 5303 C CA . GLU B 1 276 ? -9.148 -48.594 -17.781 1 93.56 276 GLU B CA 1
ATOM 5304 C C . GLU B 1 276 ? -10.359 -48.25 -18.641 1 93.56 276 GLU B C 1
ATOM 5306 O O . GLU B 1 276 ? -10.367 -48.5 -19.844 1 93.56 276 GLU B O 1
ATOM 5311 N N . THR B 1 277 ? -11.266 -47.656 -18.047 1 94.06 277 THR B N 1
ATOM 5312 C CA . THR B 1 277 ? -12.508 -47.344 -18.75 1 94.06 277 THR B CA 1
ATOM 5313 C C . THR B 1 277 ? -12.398 -45.969 -19.453 1 94.06 277 THR B C 1
ATOM 5315 O O . THR B 1 277 ? -13.156 -45.688 -20.391 1 94.06 277 THR B O 1
ATOM 5318 N N . ARG B 1 278 ? -11.477 -45.25 -18.984 1 94.62 278 ARG B N 1
ATOM 5319 C CA . ARG B 1 278 ? -11.312 -43.906 -19.562 1 94.62 278 ARG B CA 1
ATOM 5320 C C . ARG B 1 278 ? -9.852 -43.656 -19.906 1 94.62 278 ARG B C 1
ATOM 5322 O O . ARG B 1 278 ? -9.203 -42.812 -19.297 1 94.62 278 ARG B O 1
ATOM 5329 N N . PRO B 1 279 ? -9.398 -44.219 -20.984 1 95.94 279 PRO B N 1
ATOM 5330 C CA . PRO B 1 279 ? -8.023 -43.969 -21.422 1 95.94 279 PRO B CA 1
ATOM 5331 C C . PRO B 1 279 ? -7.863 -42.625 -22.094 1 95.94 279 PRO B C 1
ATOM 5333 O O . PRO B 1 279 ? -8.852 -42 -22.5 1 95.94 279 PRO B O 1
ATOM 5336 N N . ALA B 1 280 ? -6.695 -42.125 -22.125 1 94.75 280 ALA B N 1
ATOM 5337 C CA . ALA B 1 280 ? -6.422 -40.844 -22.719 1 94.75 280 ALA B CA 1
ATOM 5338 C C . ALA B 1 280 ? -5.789 -40.969 -24.109 1 94.75 280 ALA B C 1
ATOM 5340 O O . ALA B 1 280 ? -4.852 -41.75 -24.281 1 94.75 280 ALA B O 1
ATOM 5341 N N . THR B 1 281 ? -6.383 -40.25 -25.031 1 93.31 281 THR B N 1
ATOM 5342 C CA . THR B 1 281 ? -5.816 -40.188 -26.375 1 93.31 281 THR B CA 1
ATOM 5343 C C . THR B 1 281 ? -4.961 -38.938 -26.547 1 93.31 281 THR B C 1
ATOM 5345 O O . THR B 1 281 ? -4.852 -38.125 -25.625 1 93.31 281 THR B O 1
ATOM 5348 N N . LYS B 1 282 ? -4.305 -38.875 -27.719 1 88 282 LYS B N 1
ATOM 5349 C CA . LYS B 1 282 ? -3.471 -37.719 -28 1 88 282 LYS B CA 1
ATOM 5350 C C . LYS B 1 282 ? -4.281 -36.406 -27.922 1 88 282 LYS B C 1
ATOM 5352 O O . LYS B 1 282 ? -3.74 -35.344 -27.609 1 88 282 LYS B O 1
ATOM 5357 N N . HIS B 1 283 ? -5.566 -36.5 -28.047 1 85.31 283 HIS B N 1
ATOM 5358 C CA . HIS B 1 283 ? -6.438 -35.344 -28.016 1 85.31 283 HIS B CA 1
ATOM 5359 C C . HIS B 1 283 ? -6.711 -34.875 -26.594 1 85.31 283 HIS B C 1
ATOM 5361 O O . HIS B 1 283 ? -6.91 -33.688 -26.344 1 85.31 283 HIS B O 1
ATOM 5367 N N . ASP B 1 284 ? -6.723 -35.844 -25.672 1 87.25 284 ASP B N 1
ATOM 5368 C CA . ASP B 1 284 ? -6.988 -35.531 -24.281 1 87.25 284 ASP B CA 1
ATOM 5369 C C . ASP B 1 284 ? -5.789 -34.844 -23.625 1 87.25 284 ASP B C 1
ATOM 5371 O O . ASP B 1 284 ? -5.938 -34.094 -22.641 1 87.25 284 ASP B O 1
ATOM 5375 N N . VAL B 1 285 ? -4.637 -35.094 -24.172 1 85.25 285 VAL B N 1
ATOM 5376 C CA . VAL B 1 285 ? -3.416 -34.562 -23.578 1 85.25 285 VAL B CA 1
ATOM 5377 C C . VAL B 1 285 ? -2.771 -33.562 -24.531 1 85.25 285 VAL B C 1
ATOM 5379 O O . VAL B 1 285 ? -1.551 -33.375 -24.531 1 85.25 285 VAL B O 1
ATOM 5382 N N . ALA B 1 286 ? -3.523 -32.906 -25.344 1 77.81 286 ALA B N 1
ATOM 5383 C CA . ALA B 1 286 ? -3.037 -31.969 -26.359 1 77.81 286 ALA B CA 1
ATOM 5384 C C . ALA B 1 286 ? -2.281 -30.812 -25.734 1 77.81 286 ALA B C 1
ATOM 5386 O O . ALA B 1 286 ? -1.356 -30.266 -26.344 1 77.81 286 ALA B O 1
ATOM 5387 N N . MET B 1 287 ? -2.623 -30.562 -24.5 1 73.69 287 MET B N 1
ATOM 5388 C CA . MET B 1 287 ? -2.045 -29.406 -23.812 1 73.69 287 MET B CA 1
ATOM 5389 C C . MET B 1 287 ? -0.555 -29.625 -23.562 1 73.69 287 MET B C 1
ATOM 5391 O O . MET B 1 287 ? 0.188 -28.656 -23.375 1 73.69 287 MET B O 1
ATOM 5395 N N . PHE B 1 288 ? -0.211 -30.797 -23.547 1 76.12 288 PHE B N 1
ATOM 5396 C CA . PHE B 1 288 ? 1.194 -31.078 -23.281 1 76.12 288 PHE B CA 1
ATOM 5397 C C . PHE B 1 288 ? 2.018 -31 -24.562 1 76.12 288 PHE B C 1
ATOM 5399 O O . PHE B 1 288 ? 3.242 -31.141 -24.516 1 76.12 288 PHE B O 1
ATOM 5406 N N . PHE B 1 289 ? 1.097 -30.75 -25.562 1 69.69 289 PHE B N 1
ATOM 5407 C CA . PHE B 1 289 ? 1.766 -30.703 -26.844 1 69.69 289 PHE B CA 1
ATOM 5408 C C . PHE B 1 289 ? 1.625 -29.328 -27.484 1 69.69 289 PHE B C 1
ATOM 5410 O O . PHE B 1 289 ? 0.678 -28.594 -27.188 1 69.69 289 PHE B O 1
ATOM 5417 N N . GLN B 1 290 ? 2.635 -28.75 -27.891 1 59.34 290 GLN B N 1
ATOM 5418 C CA . GLN B 1 290 ? 2.496 -27.516 -28.641 1 59.34 290 GLN B CA 1
ATOM 5419 C C . GLN B 1 290 ? 1.992 -27.781 -30.062 1 59.34 290 GLN B C 1
ATOM 5421 O O . GLN B 1 290 ? 2.643 -28.5 -30.828 1 59.34 290 GLN B O 1
ATOM 5426 N N . PRO B 1 291 ? 0.561 -27.406 -30.172 1 55.19 291 PRO B N 1
ATOM 5427 C CA . PRO B 1 291 ? 0.036 -27.734 -31.5 1 55.19 291 PRO B CA 1
ATOM 5428 C C . PRO B 1 291 ? 0.898 -27.188 -32.625 1 55.19 291 PRO B C 1
ATOM 5430 O O . PRO B 1 291 ? 1.505 -26.125 -32.469 1 55.19 291 PRO B O 1
ATOM 5433 N N . ARG B 1 292 ? 1.339 -28 -33.562 1 53.28 292 ARG B N 1
ATOM 5434 C CA . ARG B 1 292 ? 1.953 -27.531 -34.812 1 53.28 292 ARG B CA 1
ATOM 5435 C C . ARG B 1 292 ? 1.062 -26.5 -35.5 1 53.28 292 ARG B C 1
ATOM 5437 O O . ARG B 1 292 ? -0.091 -26.312 -35.094 1 53.28 292 ARG B O 1
ATOM 5444 N N . ARG B 1 293 ? 1.663 -25.594 -36.281 1 52.97 293 ARG B N 1
ATOM 5445 C CA . ARG B 1 293 ? 0.935 -24.609 -37.062 1 52.97 293 ARG B CA 1
ATOM 5446 C C . ARG B 1 293 ? -0.384 -25.188 -37.562 1 52.97 293 ARG B C 1
ATOM 5448 O O . ARG B 1 293 ? -1.383 -24.469 -37.656 1 52.97 293 ARG B O 1
ATOM 5455 N N . ASP B 1 294 ? -0.37 -26.438 -37.875 1 51.47 294 ASP B N 1
ATOM 5456 C CA . ASP B 1 294 ? -1.578 -27.016 -38.469 1 51.47 294 ASP B CA 1
ATOM 5457 C C . ASP B 1 294 ? -2.492 -27.578 -37.375 1 51.47 294 ASP B C 1
ATOM 5459 O O . ASP B 1 294 ? -3.545 -28.141 -37.688 1 51.47 294 ASP B O 1
ATOM 5463 N N . GLY B 1 295 ? -2.18 -27.406 -36.125 1 59.88 295 GLY B N 1
ATOM 5464 C CA . GLY B 1 295 ? -3.045 -27.734 -35.031 1 59.88 295 GLY B CA 1
ATOM 5465 C C . GLY B 1 295 ? -3.016 -29.219 -34.656 1 59.88 295 GLY B C 1
ATOM 5466 O O . GLY B 1 295 ? -3.619 -29.625 -33.656 1 59.88 295 GLY B O 1
ATOM 5467 N N . GLU B 1 296 ? -2.35 -30.094 -35.531 1 64.44 296 GLU B N 1
ATOM 5468 C CA . GLU B 1 296 ? -2.539 -31.516 -35.281 1 64.44 296 GLU B CA 1
ATOM 5469 C C . GLU B 1 296 ? -1.362 -32.094 -34.531 1 64.44 296 GLU B C 1
ATOM 5471 O O . GLU B 1 296 ? -0.217 -31.688 -34.719 1 64.44 296 GLU B O 1
ATOM 5476 N N . ILE B 1 297 ? -1.581 -32.906 -33.562 1 73.88 297 ILE B N 1
ATOM 5477 C CA . ILE B 1 297 ? -0.576 -33.656 -32.812 1 73.88 297 ILE B CA 1
ATOM 5478 C C . ILE B 1 297 ? -0.336 -35.031 -33.438 1 73.88 297 ILE B C 1
ATOM 5480 O O . ILE B 1 297 ? -1.279 -35.781 -33.688 1 73.88 297 ILE B O 1
ATOM 5484 N N . SER B 1 298 ? 0.948 -35.312 -33.875 1 77.62 298 SER B N 1
ATOM 5485 C CA . SER B 1 298 ? 1.264 -36.594 -34.469 1 77.62 298 SER B CA 1
ATOM 5486 C C . SER B 1 298 ? 1.144 -37.719 -33.469 1 77.62 298 SER B C 1
ATOM 5488 O O . SER B 1 298 ? 1.523 -37.562 -32.281 1 77.62 298 SER B O 1
ATOM 5490 N N . THR B 1 299 ? 0.528 -38.875 -33.875 1 83.31 299 THR B N 1
ATOM 5491 C CA . THR B 1 299 ? 0.415 -40.062 -33 1 83.31 299 THR B CA 1
ATOM 5492 C C . THR B 1 299 ? 1.795 -40.562 -32.594 1 83.31 299 THR B C 1
ATOM 5494 O O . THR B 1 299 ? 1.983 -41 -31.453 1 83.31 299 THR B O 1
ATOM 5497 N N . ASN B 1 300 ? 2.703 -40.438 -33.469 1 84.44 300 ASN B N 1
ATOM 5498 C CA . ASN B 1 300 ? 4.059 -40.875 -33.188 1 84.44 300 ASN B CA 1
ATOM 5499 C C . ASN B 1 300 ? 4.703 -40.062 -32.062 1 84.44 300 ASN B C 1
ATOM 5501 O O . ASN B 1 300 ? 5.406 -40.594 -31.219 1 84.44 300 ASN B O 1
ATOM 5505 N N . THR B 1 301 ? 4.43 -38.844 -32.125 1 81.94 301 THR B N 1
ATOM 5506 C CA . THR B 1 301 ? 4.988 -37.969 -31.109 1 81.94 301 THR B CA 1
ATOM 5507 C C . THR B 1 301 ? 4.41 -38.344 -29.734 1 81.94 301 THR B C 1
ATOM 5509 O O . THR B 1 301 ? 5.129 -38.312 -28.734 1 81.94 301 THR B O 1
ATOM 5512 N N . PHE B 1 302 ? 3.168 -38.625 -29.734 1 87.31 302 PHE B N 1
ATOM 5513 C CA . PHE B 1 302 ? 2.492 -39.031 -28.5 1 87.31 302 PHE B CA 1
ATOM 5514 C C . PHE B 1 302 ? 3.082 -40.312 -27.938 1 87.31 302 PHE B C 1
ATOM 5516 O O . PHE B 1 302 ? 3.434 -40.375 -26.766 1 87.31 302 PHE B O 1
ATOM 5523 N N . VAL B 1 303 ? 3.252 -41.25 -28.797 1 90.25 303 VAL B N 1
ATOM 5524 C CA . VAL B 1 303 ? 3.764 -42.562 -28.406 1 90.25 303 VAL B CA 1
ATOM 5525 C C . VAL B 1 303 ? 5.191 -42.406 -27.891 1 90.25 303 VAL B C 1
ATOM 5527 O O . VAL B 1 303 ? 5.555 -43.031 -26.875 1 90.25 303 VAL B O 1
ATOM 5530 N N . GLN B 1 304 ? 5.941 -41.625 -28.578 1 87.38 304 GLN B N 1
ATOM 5531 C CA . GLN B 1 304 ? 7.332 -41.438 -28.172 1 87.38 304 GLN B CA 1
ATOM 5532 C C . GLN B 1 304 ? 7.422 -40.75 -26.797 1 87.38 304 GLN B C 1
ATOM 5534 O O . GLN B 1 304 ? 8.273 -41.125 -25.984 1 87.38 304 GLN B O 1
ATOM 5539 N N . LYS B 1 305 ? 6.57 -39.812 -26.531 1 86.44 305 LYS B N 1
ATOM 5540 C CA . LYS B 1 305 ? 6.578 -39.094 -25.25 1 86.44 305 LYS B CA 1
ATOM 5541 C C . LYS B 1 305 ? 6.223 -40.031 -24.109 1 86.44 305 LYS B C 1
ATOM 5543 O O . LYS B 1 305 ? 6.848 -40 -23.047 1 86.44 305 LYS B O 1
ATOM 5548 N N . VAL B 1 306 ? 5.281 -40.906 -24.344 1 92 306 VAL B N 1
ATOM 5549 C CA . VAL B 1 306 ? 4.852 -41.844 -23.312 1 92 306 VAL B CA 1
ATOM 5550 C C . VAL B 1 306 ? 5.93 -42.906 -23.094 1 92 306 VAL B C 1
ATOM 5552 O O . VAL B 1 306 ? 6.191 -43.312 -21.953 1 92 306 VAL B O 1
ATOM 5555 N N . ARG B 1 307 ? 6.488 -43.312 -24.188 1 92.38 307 ARG B N 1
ATOM 5556 C CA . ARG B 1 307 ? 7.562 -44.281 -24.094 1 92.38 307 ARG B CA 1
ATOM 5557 C C . ARG B 1 307 ? 8.719 -43.75 -23.25 1 92.38 307 ARG B C 1
ATOM 5559 O O . ARG B 1 307 ? 9.25 -44.469 -22.391 1 92.38 307 ARG B O 1
ATOM 5566 N N . ARG B 1 308 ? 9.07 -42.562 -23.5 1 88.44 308 ARG B N 1
ATOM 5567 C CA . ARG B 1 308 ? 10.148 -41.906 -22.75 1 88.44 308 ARG B CA 1
ATOM 5568 C C . ARG B 1 308 ? 9.797 -41.812 -21.281 1 88.44 308 ARG B C 1
ATOM 5570 O O . ARG B 1 308 ? 10.656 -42 -20.406 1 88.44 308 ARG B O 1
ATOM 5577 N N . LEU B 1 309 ? 8.594 -41.469 -21.031 1 92.06 309 LEU B N 1
ATOM 5578 C CA . LEU B 1 309 ? 8.125 -41.375 -19.656 1 92.06 309 LEU B CA 1
ATOM 5579 C C . LEU B 1 309 ? 8.211 -42.75 -18.969 1 92.06 309 LEU B C 1
ATOM 5581 O O . LEU B 1 309 ? 8.695 -42.844 -17.844 1 92.06 309 LEU B O 1
ATOM 5585 N N . ARG B 1 310 ? 7.824 -43.75 -19.641 1 94.62 310 ARG B N 1
ATOM 5586 C CA . ARG B 1 310 ? 7.871 -45.094 -19.109 1 94.62 310 ARG B CA 1
ATOM 5587 C C . ARG B 1 310 ? 9.305 -45.531 -18.844 1 94.62 310 ARG B C 1
ATOM 5589 O O . ARG B 1 310 ? 9.578 -46.188 -17.844 1 94.62 310 ARG B O 1
ATOM 5596 N N . GLU B 1 311 ? 10.125 -45.156 -19.766 1 92.88 311 GLU B N 1
ATOM 5597 C CA . GLU B 1 311 ? 11.531 -45.531 -19.625 1 92.88 311 GLU B CA 1
ATOM 5598 C C . GLU B 1 311 ? 12.133 -44.906 -18.359 1 92.88 311 GLU B C 1
ATOM 5600 O O . GLU B 1 311 ? 12.891 -45.531 -17.641 1 92.88 311 GLU B O 1
ATOM 5605 N N . ARG B 1 312 ? 11.82 -43.719 -18.141 1 91.75 312 ARG B N 1
ATOM 5606 C CA . ARG B 1 312 ? 12.32 -43 -16.953 1 91.75 312 ARG B CA 1
ATOM 5607 C C . ARG B 1 312 ? 11.781 -43.656 -15.68 1 91.75 312 ARG B C 1
ATOM 5609 O O . ARG B 1 312 ? 12.5 -43.75 -14.68 1 91.75 312 ARG B O 1
ATOM 5616 N N . LEU B 1 313 ? 10.562 -44.031 -15.695 1 94.69 313 LEU B N 1
ATOM 5617 C CA . LEU B 1 313 ? 9.953 -44.656 -14.531 1 94.69 313 LEU B CA 1
ATOM 5618 C C . LEU B 1 313 ? 10.547 -46.062 -14.297 1 94.69 313 LEU B C 1
ATOM 5620 O O . LEU B 1 313 ? 10.703 -46.469 -13.148 1 94.69 313 LEU B O 1
ATOM 5624 N N . SER B 1 314 ? 10.891 -46.625 -15.398 1 94.5 314 SER B N 1
ATOM 5625 C CA . SER B 1 314 ? 11.453 -47.969 -15.297 1 94.5 314 SER B CA 1
ATOM 5626 C C . SER B 1 314 ? 12.844 -47.938 -14.656 1 94.5 314 SER B C 1
ATOM 5628 O O . SER B 1 314 ? 13.273 -48.938 -14.055 1 94.5 314 SER B O 1
ATOM 5630 N N . ARG B 1 315 ? 13.484 -46.875 -14.82 1 92.81 315 ARG B N 1
ATOM 5631 C CA . ARG B 1 315 ? 14.812 -46.719 -14.234 1 92.81 315 ARG B CA 1
ATOM 5632 C C . ARG B 1 315 ? 14.758 -46.812 -12.719 1 92.81 315 ARG B C 1
ATOM 5634 O O . ARG B 1 315 ? 15.734 -47.188 -12.078 1 92.81 315 ARG B O 1
ATOM 5641 N N . ILE B 1 316 ? 13.672 -46.531 -12.188 1 94 316 ILE B N 1
ATOM 5642 C CA . ILE B 1 316 ? 13.531 -46.594 -10.742 1 94 316 ILE B CA 1
ATOM 5643 C C . ILE B 1 316 ? 12.672 -47.781 -10.352 1 94 316 ILE B C 1
ATOM 5645 O O . ILE B 1 316 ? 12.109 -47.844 -9.258 1 94 316 ILE B O 1
ATOM 5649 N N . GLN B 1 317 ? 12.461 -48.656 -11.258 1 92.81 317 GLN B N 1
ATOM 5650 C CA . GLN B 1 317 ? 11.836 -49.969 -11.062 1 92.81 317 GLN B CA 1
ATOM 5651 C C . GLN B 1 317 ? 10.336 -49.812 -10.805 1 92.81 317 GLN B C 1
ATOM 5653 O O . GLN B 1 317 ? 9.758 -50.594 -10.039 1 92.81 317 GLN B O 1
ATOM 5658 N N . VAL B 1 318 ? 9.789 -48.812 -11.305 1 94.31 318 VAL B N 1
ATOM 5659 C CA . VAL B 1 318 ? 8.328 -48.688 -11.281 1 94.31 318 VAL B CA 1
ATOM 5660 C C . VAL B 1 318 ? 7.727 -49.688 -12.266 1 94.31 318 VAL B C 1
ATOM 5662 O O . VAL B 1 318 ? 8.164 -49.781 -13.422 1 94.31 318 VAL B O 1
ATOM 5665 N N . PRO B 1 319 ? 6.801 -50.438 -11.836 1 93.69 319 PRO B N 1
ATOM 5666 C CA . PRO B 1 319 ? 6.141 -51.312 -12.805 1 93.69 319 PRO B CA 1
ATOM 5667 C C . PRO B 1 319 ? 5.422 -50.531 -13.906 1 93.69 319 PRO B C 1
ATOM 5669 O O . PRO B 1 319 ? 5.316 -49.312 -13.836 1 93.69 319 PRO B O 1
ATOM 5672 N N . ASP B 1 320 ? 5.059 -51.25 -14.914 1 94 320 ASP B N 1
ATOM 5673 C CA . ASP B 1 320 ? 4.352 -50.625 -16.016 1 94 320 ASP B CA 1
ATOM 5674 C C . ASP B 1 320 ? 2.945 -50.219 -15.602 1 94 320 ASP B C 1
ATOM 5676 O O . ASP B 1 320 ? 1.973 -50.906 -15.852 1 94 320 ASP B O 1
ATOM 5680 N N . ILE B 1 321 ? 2.906 -49 -15.133 1 95.38 321 ILE B N 1
ATOM 5681 C CA . ILE B 1 321 ? 1.643 -48.531 -14.586 1 95.38 321 ILE B CA 1
ATOM 5682 C C . ILE B 1 321 ? 0.84 -47.812 -15.68 1 95.38 321 ILE B C 1
ATOM 5684 O O . ILE B 1 321 ? -0.361 -47.594 -15.523 1 95.38 321 ILE B O 1
ATOM 5688 N N . ILE B 1 322 ? 1.479 -47.406 -16.719 1 96.44 322 ILE B N 1
ATOM 5689 C CA . ILE B 1 322 ? 0.808 -46.812 -17.859 1 96.44 322 ILE B CA 1
ATOM 5690 C C . ILE B 1 322 ? 0.671 -47.844 -18.984 1 96.44 322 ILE B C 1
ATOM 5692 O O . ILE B 1 322 ? 1.641 -48.125 -19.688 1 96.44 322 ILE B O 1
ATOM 5696 N N . GLU B 1 323 ? -0.558 -48.25 -19.203 1 96.31 323 GLU B N 1
ATOM 5697 C CA . GLU B 1 323 ? -0.808 -49.312 -20.156 1 96.31 323 GLU B CA 1
ATOM 5698 C C . GLU B 1 323 ? -1.354 -48.75 -21.469 1 96.31 323 GLU B C 1
ATOM 5700 O O . GLU B 1 323 ? -2.07 -47.75 -21.484 1 96.31 323 GLU B O 1
ATOM 5705 N N . SER B 1 324 ? -0.974 -49.375 -22.531 1 95.81 324 SER B N 1
ATOM 5706 C CA . SER B 1 324 ? -1.446 -49 -23.859 1 95.81 324 SER B CA 1
ATOM 5707 C C . SER B 1 324 ? -2.725 -49.75 -24.219 1 95.81 324 SER B C 1
ATOM 5709 O O . SER B 1 324 ? -2.916 -50.906 -23.828 1 95.81 324 SER B O 1
ATOM 5711 N N . CYS B 1 325 ? -3.602 -49.031 -24.859 1 94.38 325 CYS B N 1
ATOM 5712 C CA . CYS B 1 325 ? -4.82 -49.656 -25.391 1 94.38 325 CYS B CA 1
ATOM 5713 C C . CYS B 1 325 ? -5.312 -48.938 -26.625 1 94.38 325 CYS B C 1
ATOM 5715 O O . CYS B 1 325 ? -4.703 -47.938 -27.062 1 94.38 325 CYS B O 1
ATOM 5717 N N . GLN B 1 326 ? -6.219 -49.594 -27.297 1 93.75 326 GLN B N 1
ATOM 5718 C CA . GLN B 1 326 ? -6.906 -48.969 -28.406 1 93.75 326 GLN B CA 1
ATOM 5719 C C . GLN B 1 326 ? -8.258 -48.406 -27.969 1 93.75 326 GLN B C 1
ATOM 5721 O O . GLN B 1 326 ? -9.016 -49.062 -27.266 1 93.75 326 GLN B O 1
ATOM 5726 N N . PHE B 1 327 ? -8.344 -47.156 -28.203 1 91.94 327 PHE B N 1
ATOM 5727 C CA . PHE B 1 327 ? -9.594 -46.5 -27.844 1 91.94 327 PHE B CA 1
ATOM 5728 C C . PHE B 1 327 ? -10.109 -45.656 -29.016 1 91.94 327 PHE B C 1
ATOM 5730 O O . PHE B 1 327 ? -9.43 -44.75 -29.484 1 91.94 327 PHE B O 1
ATOM 5737 N N . ARG B 1 328 ? -11.297 -45.969 -29.5 1 90.31 328 ARG B N 1
ATOM 5738 C CA . ARG B 1 328 ? -11.898 -45.281 -30.641 1 90.31 328 ARG B CA 1
ATOM 5739 C C . ARG B 1 328 ? -10.961 -45.281 -31.844 1 90.31 328 ARG B C 1
ATOM 5741 O O . ARG B 1 328 ? -10.711 -44.219 -32.438 1 90.31 328 ARG B O 1
ATOM 5748 N N . ASP B 1 329 ? -10.273 -46.344 -32.062 1 88.25 329 ASP B N 1
ATOM 5749 C CA . ASP B 1 329 ? -9.406 -46.594 -33.219 1 88.25 329 ASP B CA 1
ATOM 5750 C C . ASP B 1 329 ? -8.141 -45.719 -33.125 1 88.25 329 ASP B C 1
ATOM 5752 O O . ASP B 1 329 ? -7.539 -45.406 -34.156 1 88.25 329 ASP B O 1
ATOM 5756 N N . GLU B 1 330 ? -7.887 -45.312 -31.922 1 92.31 330 GLU B N 1
ATOM 5757 C CA . GLU B 1 330 ? -6.656 -44.562 -31.688 1 92.31 330 GLU B CA 1
ATOM 5758 C C . GLU B 1 330 ? -5.863 -45.125 -30.516 1 92.31 330 GLU B C 1
ATOM 5760 O O . GLU B 1 330 ? -6.426 -45.812 -29.656 1 92.31 330 GLU B O 1
ATOM 5765 N N . THR B 1 331 ? -4.566 -44.844 -30.609 1 94.56 331 THR B N 1
ATOM 5766 C CA . THR B 1 331 ? -3.717 -45.281 -29.516 1 94.56 331 THR B CA 1
ATOM 5767 C C . THR B 1 331 ? -4.02 -44.469 -28.25 1 94.56 331 THR B C 1
ATOM 5769 O O . THR B 1 331 ? -4.105 -43.25 -28.297 1 94.56 331 THR B O 1
ATOM 5772 N N . ALA B 1 332 ? -4.285 -45.219 -27.156 1 96.38 332 ALA B N 1
ATOM 5773 C CA . ALA B 1 332 ? -4.594 -44.562 -25.891 1 96.38 332 ALA B CA 1
ATOM 5774 C C . ALA B 1 332 ? -3.812 -45.188 -24.734 1 96.38 332 ALA B C 1
ATOM 5776 O O . ALA B 1 332 ? -3.242 -46.281 -24.891 1 96.38 332 ALA B O 1
ATOM 5777 N N . TYR B 1 333 ? -3.688 -44.469 -23.719 1 96.88 333 TYR B N 1
ATOM 5778 C CA . TYR B 1 333 ? -2.965 -44.906 -22.531 1 96.88 333 TYR B CA 1
ATOM 5779 C C . TYR B 1 333 ? -3.771 -44.625 -21.266 1 96.88 333 TYR B C 1
ATOM 5781 O O . TYR B 1 333 ? -4.57 -43.688 -21.219 1 96.88 333 TYR B O 1
ATOM 5789 N N . TYR B 1 334 ? -3.619 -45.469 -20.266 1 97 334 TYR B N 1
ATOM 5790 C CA . TYR B 1 334 ? -4.332 -45.281 -19 1 97 334 TYR B CA 1
ATOM 5791 C C . TYR B 1 334 ? -3.537 -45.844 -17.828 1 97 334 TYR B C 1
ATOM 5793 O O . TYR B 1 334 ? -2.666 -46.688 -18.016 1 97 334 TYR B O 1
ATOM 5801 N N . TYR B 1 335 ? -3.752 -45.281 -16.734 1 96.69 335 TYR B N 1
ATOM 5802 C CA . TYR B 1 335 ? -3.217 -45.812 -15.477 1 96.69 335 TYR B CA 1
ATOM 5803 C C . TYR B 1 335 ? -3.947 -47.062 -15.047 1 96.69 335 TYR B C 1
ATOM 5805 O O . TYR B 1 335 ? -5.172 -47.062 -14.898 1 96.69 335 TYR B O 1
ATOM 5813 N N . ASN B 1 336 ? -3.227 -48.156 -14.797 1 95.75 336 ASN B N 1
ATOM 5814 C CA . ASN B 1 336 ? -3.854 -49.469 -14.586 1 95.75 336 ASN B CA 1
ATOM 5815 C C . ASN B 1 336 ? -4.137 -49.719 -13.109 1 95.75 336 ASN B C 1
ATOM 5817 O O . ASN B 1 336 ? -4.75 -50.719 -12.758 1 95.75 336 ASN B O 1
ATOM 5821 N N . GLY B 1 337 ? -3.672 -48.906 -12.188 1 94 337 GLY B N 1
ATOM 5822 C CA . GLY B 1 337 ? -3.98 -49.031 -10.773 1 94 337 GLY B CA 1
ATOM 5823 C C . GLY B 1 337 ? -3.166 -50.125 -10.078 1 94 337 GLY B C 1
ATOM 5824 O O . GLY B 1 337 ? -3.508 -50.562 -8.977 1 94 337 GLY B O 1
ATOM 5825 N N . SER B 1 338 ? -2.127 -50.594 -10.711 1 93.81 338 SER B N 1
ATOM 5826 C CA . SER B 1 338 ? -1.307 -51.656 -10.148 1 93.81 338 SER B CA 1
ATOM 5827 C C . SER B 1 338 ? -0.583 -51.188 -8.891 1 93.81 338 SER B C 1
ATOM 5829 O O . SER B 1 338 ? -0.315 -52 -7.992 1 93.81 338 SER B O 1
ATOM 5831 N N . VAL B 1 339 ? -0.216 -49.969 -8.898 1 95.12 339 VAL B N 1
ATOM 5832 C CA . VAL B 1 339 ? 0.432 -49.344 -7.742 1 95.12 339 VAL B CA 1
ATOM 5833 C C . VAL B 1 339 ? -0.317 -48.062 -7.344 1 95.12 339 VAL B C 1
ATOM 5835 O O . VAL B 1 339 ? -0.928 -47.406 -8.188 1 95.12 339 VAL B O 1
ATOM 5838 N N . ASP B 1 340 ? -0.296 -47.844 -6.043 1 95.94 340 ASP B N 1
ATOM 5839 C CA . ASP B 1 340 ? -0.918 -46.594 -5.574 1 95.94 340 ASP B CA 1
ATOM 5840 C C . ASP B 1 340 ? -0.044 -45.375 -5.895 1 95.94 340 ASP B C 1
ATOM 5842 O O . ASP B 1 340 ? 1.126 -45.531 -6.25 1 95.94 340 ASP B O 1
ATOM 5846 N N . TYR B 1 341 ? -0.724 -44.25 -5.816 1 97.12 341 TYR B N 1
ATOM 5847 C CA . TYR B 1 341 ? 0.07 -43.062 -6.078 1 97.12 341 TYR B CA 1
ATOM 5848 C C . TYR B 1 341 ? -0.186 -42 -5.023 1 97.12 341 TYR B C 1
ATOM 5850 O O . TYR B 1 341 ? -1.217 -42 -4.344 1 97.12 341 TYR B O 1
ATOM 5858 N N . ILE B 1 342 ? 0.81 -41.125 -4.766 1 96.69 342 ILE B N 1
ATOM 5859 C CA . ILE B 1 342 ? 0.72 -39.875 -3.996 1 96.69 342 ILE B CA 1
ATOM 5860 C C . ILE B 1 342 ? 1.346 -38.75 -4.785 1 96.69 342 ILE B C 1
ATOM 5862 O O . ILE B 1 342 ? 2.512 -38.812 -5.18 1 96.69 342 ILE B O 1
ATOM 5866 N N . ILE B 1 343 ? 0.548 -37.781 -5.074 1 96.5 343 ILE B N 1
ATOM 5867 C CA . ILE B 1 343 ? 1.046 -36.594 -5.75 1 96.5 343 ILE B CA 1
ATOM 5868 C C . ILE B 1 343 ? 1.107 -35.438 -4.758 1 96.5 343 ILE B C 1
ATOM 5870 O O . ILE B 1 343 ? 0.104 -35.094 -4.125 1 96.5 343 ILE B O 1
ATOM 5874 N N . MET B 1 344 ? 2.281 -34.906 -4.609 1 95.38 344 MET B N 1
ATOM 5875 C CA . MET B 1 344 ? 2.475 -33.781 -3.717 1 95.38 344 MET B CA 1
ATOM 5876 C C . MET B 1 344 ? 2.918 -32.531 -4.5 1 95.38 344 MET B C 1
ATOM 5878 O O . MET B 1 344 ? 3.885 -32.594 -5.258 1 95.38 344 MET B O 1
ATOM 5882 N N . TYR B 1 345 ? 2.203 -31.5 -4.332 1 91.56 345 TYR B N 1
ATOM 5883 C CA . TYR B 1 345 ? 2.516 -30.25 -5.023 1 91.56 345 TYR B CA 1
ATOM 5884 C C . TYR B 1 345 ? 2.129 -29.047 -4.176 1 91.56 345 TYR B C 1
ATOM 5886 O O . TYR B 1 345 ? 1.338 -29.172 -3.234 1 91.56 345 TYR B O 1
ATOM 5894 N N . ARG B 1 346 ? 2.703 -27.938 -4.508 1 88.44 346 ARG B N 1
ATOM 5895 C CA . ARG B 1 346 ? 2.301 -26.719 -3.799 1 88.44 346 ARG B CA 1
ATOM 5896 C C . ARG B 1 346 ? 0.822 -26.422 -4.027 1 88.44 346 ARG B C 1
ATOM 5898 O O . ARG B 1 346 ? 0.314 -26.594 -5.137 1 88.44 346 ARG B O 1
ATOM 5905 N N . SER B 1 347 ? 0.209 -26.016 -2.982 1 86.19 347 SER B N 1
ATOM 5906 C CA . SER B 1 347 ? -1.237 -25.828 -3.029 1 86.19 347 SER B CA 1
ATOM 5907 C C . SER B 1 347 ? -1.622 -24.75 -4.039 1 86.19 347 SER B C 1
ATOM 5909 O O . SER B 1 347 ? -2.748 -24.734 -4.543 1 86.19 347 SER B O 1
ATOM 5911 N N . ASP B 1 348 ? -0.706 -23.844 -4.312 1 82 348 ASP B N 1
ATOM 5912 C CA . ASP B 1 348 ? -1.01 -22.797 -5.285 1 82 348 ASP B CA 1
ATOM 5913 C C . ASP B 1 348 ? -0.484 -23.172 -6.672 1 82 348 ASP B C 1
ATOM 5915 O O . ASP B 1 348 ? -0.415 -22.312 -7.562 1 82 348 ASP B O 1
ATOM 5919 N N . TYR B 1 349 ? -0.093 -24.438 -6.824 1 82.38 349 TYR B N 1
ATOM 5920 C CA . TYR B 1 349 ? 0.361 -24.938 -8.117 1 82.38 349 TYR B CA 1
ATOM 5921 C C . TYR B 1 349 ? -0.811 -25.094 -9.078 1 82.38 349 TYR B C 1
ATOM 5923 O O . TYR B 1 349 ? -1.89 -25.547 -8.68 1 82.38 349 TYR B O 1
ATOM 5931 N N . THR B 1 350 ? -0.573 -24.609 -10.344 1 77.94 350 THR B N 1
ATOM 5932 C CA . THR B 1 350 ? -1.593 -24.797 -11.367 1 77.94 350 THR B CA 1
ATOM 5933 C C . THR B 1 350 ? -1.102 -25.766 -12.445 1 77.94 350 THR B C 1
ATOM 5935 O O . THR B 1 350 ? -0.115 -25.484 -13.133 1 77.94 350 THR B O 1
ATOM 5938 N N . PHE B 1 351 ? -1.856 -26.875 -12.477 1 81 351 PHE B N 1
ATOM 5939 C CA . PHE B 1 351 ? -1.538 -27.828 -13.523 1 81 351 PHE B CA 1
ATOM 5940 C C . PHE B 1 351 ? -2.078 -27.359 -14.875 1 81 351 PHE B C 1
ATOM 5942 O O . PHE B 1 351 ? -3.084 -26.656 -14.93 1 81 351 PHE B O 1
ATOM 5949 N N . MET B 1 352 ? -1.452 -27.844 -15.844 1 73.19 352 MET B N 1
ATOM 5950 C CA . MET B 1 352 ? -1.88 -27.469 -17.188 1 73.19 352 MET B CA 1
ATOM 5951 C C . MET B 1 352 ? -3.244 -28.078 -17.516 1 73.19 352 MET B C 1
ATOM 5953 O O . MET B 1 352 ? -4.008 -27.516 -18.297 1 73.19 352 MET B O 1
ATOM 5957 N N . PHE B 1 353 ? -3.566 -29.219 -16.891 1 71.12 353 PHE B N 1
ATOM 5958 C CA . PHE B 1 353 ? -4.805 -29.906 -17.234 1 71.12 353 PHE B CA 1
ATOM 5959 C C . PHE B 1 353 ? -5.918 -29.531 -16.266 1 71.12 353 PHE B C 1
ATOM 5961 O O . PHE B 1 353 ? -7.07 -29.938 -16.453 1 71.12 353 PHE B O 1
ATOM 5968 N N . GLU B 1 354 ? -5.727 -28.984 -15.094 1 60.41 354 GLU B N 1
ATOM 5969 C CA . GLU B 1 354 ? -6.766 -28.688 -14.117 1 60.41 354 GLU B CA 1
ATOM 5970 C C . GLU B 1 354 ? -7.832 -27.781 -14.703 1 60.41 354 GLU B C 1
ATOM 5972 O O . GLU B 1 354 ? -9.008 -27.875 -14.352 1 60.41 354 GLU B O 1
ATOM 5977 N N . ASP B 1 355 ? -7.516 -26.719 -15.25 1 47.38 355 ASP B N 1
ATOM 5978 C CA . ASP B 1 355 ? -8.617 -25.859 -15.688 1 47.38 355 ASP B CA 1
ATOM 5979 C C . ASP B 1 355 ? -9.578 -26.641 -16.594 1 47.38 355 ASP B C 1
ATOM 5981 O O . ASP B 1 355 ? -10.648 -26.141 -16.938 1 47.38 355 ASP B O 1
ATOM 5985 N N . TYR B 1 356 ? -9.344 -27.734 -17.125 1 36.56 356 TYR B N 1
ATOM 5986 C CA . TYR B 1 356 ? -10.211 -28.422 -18.078 1 36.56 356 TYR B CA 1
ATOM 5987 C C . TYR B 1 356 ? -10.93 -29.578 -17.406 1 36.56 356 TYR B C 1
ATOM 5989 O O . TYR B 1 356 ? -11.562 -30.391 -18.094 1 36.56 356 TYR B O 1
ATOM 5997 N N . LEU B 1 357 ? -10.852 -29.703 -16.188 1 30.66 357 LEU B N 1
ATOM 5998 C CA . LEU B 1 357 ? -11.68 -30.812 -15.711 1 30.66 357 LEU B CA 1
ATOM 5999 C C . LEU B 1 357 ? -13.125 -30.359 -15.523 1 30.66 357 LEU B C 1
ATOM 6001 O O . LEU B 1 357 ? -13.383 -29.266 -15.016 1 30.66 357 LEU B O 1
#

Solvent-accessible surface area (backbone atoms only — not comparable to full-atom values): 38131 Å² total; per-residue (Å²): 134,81,75,67,86,71,73,64,73,83,78,52,53,73,68,53,50,52,51,48,46,53,50,52,53,48,40,56,72,33,96,69,52,52,92,58,48,48,55,53,50,40,54,48,38,51,49,51,46,54,58,41,69,74,45,54,72,68,54,22,61,75,70,34,45,67,56,49,51,51,48,36,38,52,43,21,46,49,37,16,52,42,26,52,27,52,44,88,66,36,54,64,61,17,47,50,27,26,50,51,26,34,72,79,38,73,61,45,18,43,44,26,39,52,50,11,49,54,27,44,75,70,67,37,28,72,60,12,28,52,24,24,49,47,15,58,57,27,46,76,72,55,81,60,68,90,44,45,66,50,72,55,38,49,51,47,40,39,51,52,28,23,46,21,21,45,51,49,22,46,54,32,42,57,55,50,52,72,44,57,55,91,76,36,70,78,57,42,64,69,56,45,54,53,49,49,53,51,47,49,53,54,50,47,52,50,44,44,44,40,19,32,38,36,42,94,89,41,77,43,68,28,26,64,65,57,52,53,52,40,68,74,56,60,57,83,71,29,41,34,38,36,48,50,62,46,50,34,36,38,35,31,91,91,31,69,46,78,42,58,70,65,62,46,51,48,51,50,44,32,64,72,71,22,25,87,88,40,52,40,37,65,77,75,51,39,83,80,41,81,62,42,98,82,60,59,77,57,67,65,58,48,53,51,54,53,49,52,51,49,52,56,41,43,74,40,67,44,70,88,40,70,41,78,45,78,48,96,92,33,70,19,37,17,25,68,71,83,53,47,56,38,37,35,32,42,44,68,61,79,58,89,64,59,84,71,105,131,83,74,68,83,71,69,65,72,83,79,52,53,74,69,55,49,52,50,49,48,54,50,52,53,49,41,55,71,32,96,68,54,51,92,58,51,49,57,52,49,40,53,49,38,52,49,51,47,56,57,43,69,74,45,53,71,69,54,20,61,74,70,34,45,67,57,49,52,52,49,36,37,49,42,22,47,49,38,16,53,42,27,50,26,51,43,87,65,34,56,64,61,17,46,51,26,27,51,51,26,35,73,78,37,76,62,44,18,44,44,27,38,53,48,13,50,53,27,45,74,70,67,36,28,72,60,12,27,51,24,24,50,48,17,57,57,28,47,76,72,56,80,60,69,88,43,45,67,50,72,55,38,47,51,46,41,40,51,51,29,24,46,20,21,46,51,51,23,47,56,34,41,58,55,49,53,72,43,57,56,91,77,36,70,78,57,41,62,70,56,45,54,55,48,49,51,52,47,50,53,54,48,49,51,52,45,44,43,40,20,31,37,36,41,93,86,43,77,42,69,29,26,64,67,57,52,53,51,38,68,75,57,60,58,82,72,28,41,34,38,34,48,51,63,47,50,35,35,38,34,31,90,91,32,71,46,78,41,59,69,66,62,47,51,50,51,50,45,33,65,72,71,22,25,84,90,41,51,39,36,67,76,73,51,40,83,81,41,80,62,42,98,82,60,59,77,59,68,64,58,48,51,52,53,52,49,52,50,49,51,57,41,41,74,39,67,44,70,86,40,70,40,80,44,80,48,94,92,32,72,21,38,17,24,66,70,82,50,47,56,37,39,35,32,42,44,69,62,79,60,91,64,59,86,73,110

Sequence (714 aa):
MRESPVRRLQSINLDELYEREEQLLDELNSDMAKDWIYYEIVKLYKEIYRQLSRRSLEEQEEHGFEYVKKRLVAYLIRYGTYLKTQLMKDDYMAKKAFEDALGYDKTNPIAHYRLGFLAYKEKEYATAQRYFEKALEYQKTYSNPEFCLNEQQLYYAHLYSANSALFMAEKTYRSLEKFPDYINDQGAPAQLSSLHTLLQQSENILAMRAFTKQTRNGKAYSSKEECEQLMMNPPVNTVVVYFSDRENVVAYHGREVCLPCDPAEMLCYFLVKTNETRPATKHDVAMFFQPRRDGEISTNTFVQKVRRLRERLSRIQVPDIIESCQFRDETAYYYNGSVDYIIMYRSDYTFMFEDYLMRESPVRRLQSINLDELYEREEQLLDELNSDMAKDWIYYEIVKLYKEIYRQLSRRSLEEQEEHGFEYVKKRLVAYLIRYGTYLKTQLMKDDYMAKKAFEDALGYDKTNPIAHYRLGFLAYKEKEYATAQRYFEKALEYQKTYSNPEFCLNEQQLYYAHLYSANSALFMAEKTYRSLEKFPDYINDQGAPAQLSSLHTLLQQSENILAMRAFTKQTRNGKAYSSKEECEQLMMNPPVNTVVVYFSDRENVVAYHGREVCLPCDPAEMLCYFLVKTNETRPATKHDVAMFFQPRRDGEISTNTFVQKVRRLRERLSRIQVPDIIESCQFRDETAYYYNGSVDYIIMYRSDYTFMFEDYL

Foldseek 3Di:
DCPPPPPDLQVDDLVVLVVVLVVLQVCCLDQNDDLCSLVVNLVSLVNNLVVLVPDDPVSCVVSVNVPSLVVNLVSLQVNLLCCQFANPRPLVSSLVSLVVSCVSVVQQLQSLLVNLVSCVVVVVLVSSLVSLVSSQVSLVPPDDPVRHFDPLSNVVSVLSNVLSVLVVVLVVLVVVQPDDCVVVVPRCVVVNVVSVVVNVVSVVVCQQQQKWKQWPVGIDGGGPVVVVVCQQPPDALEWEWESGSHFTWIDHPNDIDTGDDLLSLVVVCQQHPFEPVRWDFCVLSVLSPDQDPVRDDDLVSVVVSVVVSQVRCVVNPRPCQWDWDADPNGITIHGHPSGIYMYMDGPSDDRSCVVPD/DPPPPPPDLQVDDLVVLVVVLVVLQVCCLDQNDDLCSLVVNLVSLVNNLVVLVPDDPVSCVVSVNVPSLVVNLVSLQVNLLCCQFANPRPLVSSLVSLVVSCVSVVQQLQSLLVNLVSCVVVVVLVSSLVSLVSSQVSLVPPDDPVRHFDPLSNVVSVLSNVLSVLVVVLVVLVVVQPDDCVVVVPRCVVVNVVSVVVNVVSVVVCQQQQKWKQWPVGIDGGGPVVLVVCLQPPDALEWEWASGSHFTWIDHPNDIDTGDDLLSLVVVCQQHPFEPVRWDFCVLSVLSPDQDPVRDDDLVSVVVSVVVSQVRCVVNPRPCQWDWDADPNGITIHGHPSGIYIYMDGPSDDRSNVVPD